Protein AF-A0A218WDK8-F1 (afdb_monomer_lite)

Organism: Punica granatum (NCBI:txid22663)

InterPro domains:
  IPR000504 RNA recognition motif domain [PF00076] (549-616)
  IPR000504 RNA recognition motif domain [PS50102] (547-625)
  IPR000504 RNA recognition motif domain [SM00360] (548-621)
  IPR012677 Nucleotide-binding alpha-beta plait domain superfamily [G3DSA:3.30.70.330] (487-631)
  IPR029063 S-adenosyl-L-methionine-dependent methyltransferase superfamily [G3DSA:3.40.50.150] (208-440)
  IPR029063 S-adenosyl-L-methionine-dependent methyltransferase superfamily [SSF53335] (254-430)
  IPR035979 RNA-binding domain superfamily [SSF54928] (531-634)

Secondary structure (DSSP, 8-state):
----GGGGGS--TT-EEEEEEE-TT-TTSS--EEEEEEEE-SS--SSSPPEEEEEPPTT-TTSHHHHSHHHHHHHHHHSSS--SEEEEEEEEP--TT--S--------HHHHHHHHHHHHHHHHHTS-GGGGTTSS----EE----SEEEEEEEEEEEETTTEEEEEEEEEEE--SSSTTPEEEEEEEEETTSTT-EEEEEEEEESS---S-GGG--EEEEEEEE-STTHHHHHHGGGGGHHHHHHHHHTTPPPEEEEE--TTSHHHHHIIIII--EEEEEES-HHHHHHHHHHS-----SSSEEEEES-HHHHHHHHHHHHHH-S----S-TT-TTSTT--S-EEEEEE------TTS-S-BS-GGGGSHHHHHHHHHHEEEEEEEEEEEB-SSHHHHHHHHHHHHTT-SEEEEEE-SSSS-EEEEEESS-----------HHHHHHHHHS-HHHHHT-EE----SS-S------------------------THHHHHHHHHHTSSSS--------------------------------TT---EEEEESPPTT--HHHHHHHHHTTS-EEEEEEEE-TTT--EEEEEEEEES-HHHHHHHHHHSTT-EETTEE-EEEEE-GGGS-TTTTTTTT-PPPPP-HHHHHHHHHHSPPPHHHHHHHHHHHHHHHHHHHHHHHHTT----PPP----SSPPPPS------

Structure (mmCIF, N/CA/C/O backbone):
data_AF-A0A218WDK8-F1
#
_entry.id   AF-A0A218WDK8-F1
#
loop_
_atom_site.group_PDB
_atom_site.id
_atom_site.type_symbol
_atom_site.label_atom_id
_atom_site.label_alt_id
_atom_site.label_comp_id
_atom_site.label_asym_id
_atom_site.label_entity_id
_atom_site.label_seq_id
_atom_site.pdbx_PDB_ins_code
_atom_site.Cartn_x
_atom_site.Cartn_y
_atom_site.Cartn_z
_atom_site.occupancy
_atom_site.B_iso_or_equiv
_atom_site.auth_seq_id
_atom_site.auth_comp_id
_atom_site.auth_asym_id
_atom_site.auth_atom_id
_atom_site.pdbx_PDB_model_num
ATOM 1 N N . MET A 1 1 ? 23.355 -16.752 -30.693 1.00 38.69 1 MET A N 1
ATOM 2 C CA . MET A 1 1 ? 22.755 -16.163 -31.909 1.00 38.69 1 MET A CA 1
ATOM 3 C C . MET A 1 1 ? 23.431 -14.825 -32.146 1.00 38.69 1 MET A C 1
ATOM 5 O O . MET A 1 1 ? 23.608 -14.100 -31.177 1.00 38.69 1 MET A O 1
ATOM 9 N N . ALA A 1 2 ? 23.886 -14.531 -33.364 1.00 55.19 2 ALA A N 1
ATOM 10 C CA . ALA A 1 2 ? 24.411 -13.202 -33.675 1.00 55.19 2 ALA A CA 1
ATOM 11 C C . ALA A 1 2 ? 23.247 -12.200 -33.625 1.00 55.19 2 ALA A C 1
ATOM 13 O O . ALA A 1 2 ? 22.208 -12.466 -34.227 1.00 55.19 2 ALA A O 1
ATOM 14 N N . LEU A 1 3 ? 23.386 -11.103 -32.873 1.00 68.44 3 LEU A N 1
ATOM 15 C CA . LEU A 1 3 ? 22.397 -10.027 -32.908 1.00 68.44 3 LEU A CA 1
ATOM 16 C C . LEU A 1 3 ? 22.421 -9.372 -34.286 1.00 68.44 3 LEU A C 1
ATOM 18 O O . LEU A 1 3 ? 23.479 -8.949 -34.753 1.00 68.44 3 LEU A O 1
ATOM 22 N N . ASP A 1 4 ? 21.253 -9.259 -34.910 1.00 77.75 4 ASP A N 1
ATOM 23 C CA . ASP A 1 4 ? 21.092 -8.429 -36.093 1.00 77.75 4 ASP A CA 1
ATOM 24 C C . ASP A 1 4 ? 21.007 -6.956 -35.671 1.00 77.75 4 ASP A C 1
ATOM 26 O O . ASP A 1 4 ? 20.025 -6.509 -35.075 1.00 77.75 4 ASP A O 1
ATOM 30 N N . ILE A 1 5 ? 22.060 -6.201 -35.985 1.00 72.75 5 ILE A N 1
ATOM 31 C CA . ILE A 1 5 ? 22.188 -4.772 -35.672 1.00 72.75 5 ILE A CA 1
ATOM 32 C C . ILE A 1 5 ? 21.089 -3.955 -36.372 1.00 72.75 5 ILE A C 1
ATOM 34 O O . ILE A 1 5 ? 20.700 -2.896 -35.877 1.00 72.75 5 ILE A O 1
ATOM 38 N N . SER A 1 6 ? 20.529 -4.456 -37.482 1.00 80.00 6 SER A N 1
ATOM 39 C CA . SER A 1 6 ? 19.432 -3.789 -38.192 1.00 80.00 6 SER A CA 1
ATOM 40 C C . SER A 1 6 ? 18.195 -3.578 -37.303 1.00 80.00 6 SER A C 1
ATOM 42 O O . SER A 1 6 ? 17.477 -2.590 -37.469 1.00 80.00 6 SER A O 1
ATOM 44 N N . CYS A 1 7 ? 18.006 -4.431 -36.287 1.00 84.38 7 CYS A N 1
ATOM 45 C CA . CYS A 1 7 ? 16.903 -4.355 -35.329 1.00 84.38 7 CYS A CA 1
ATOM 46 C C . CYS A 1 7 ? 16.850 -3.008 -34.587 1.00 84.38 7 CYS A C 1
ATOM 48 O O . CYS A 1 7 ? 15.765 -2.485 -34.327 1.00 84.38 7 CYS A O 1
ATOM 50 N N . PHE A 1 8 ? 18.004 -2.397 -34.299 1.00 88.69 8 PHE A N 1
ATOM 51 C CA . PHE A 1 8 ? 18.075 -1.138 -33.552 1.00 88.69 8 PHE A CA 1
ATOM 52 C C . PHE A 1 8 ? 17.900 0.107 -34.432 1.00 88.69 8 PHE A C 1
ATOM 54 O O . PHE A 1 8 ? 17.684 1.197 -33.907 1.00 88.69 8 PHE A O 1
ATOM 61 N N . GLN A 1 9 ? 17.924 -0.026 -35.762 1.00 88.44 9 GLN A N 1
ATOM 62 C CA . GLN A 1 9 ? 17.842 1.121 -36.678 1.00 88.44 9 GLN A CA 1
ATOM 63 C C . GLN A 1 9 ? 16.468 1.808 -36.675 1.00 88.44 9 GLN A C 1
ATOM 65 O O . GLN A 1 9 ? 16.358 2.963 -37.085 1.00 88.44 9 GLN A O 1
ATOM 70 N N . THR A 1 10 ? 15.429 1.117 -36.207 1.00 89.06 10 THR A N 1
ATOM 71 C CA . THR A 1 10 ? 14.058 1.630 -36.073 1.00 89.06 10 THR A CA 1
ATOM 72 C C . THR A 1 10 ? 13.618 1.590 -34.614 1.00 89.06 10 THR A C 1
ATOM 74 O O . THR A 1 10 ? 14.203 0.859 -33.814 1.00 89.06 10 THR A O 1
ATOM 77 N N . LEU A 1 11 ? 12.588 2.355 -34.257 1.00 87.31 11 LEU A N 1
ATOM 78 C CA . LEU A 1 11 ? 11.874 2.197 -32.988 1.00 87.31 11 LEU A CA 1
ATOM 79 C C . LEU A 1 11 ? 10.686 1.260 -33.196 1.00 87.31 11 LEU A C 1
ATOM 81 O O . LEU A 1 11 ? 9.981 1.387 -34.197 1.00 87.31 11 LEU A O 1
ATOM 85 N N . ALA A 1 12 ? 10.455 0.347 -32.257 1.00 87.56 12 ALA A N 1
ATOM 86 C CA . ALA A 1 12 ? 9.240 -0.460 -32.221 1.00 87.56 12 ALA A CA 1
ATOM 87 C C . ALA A 1 12 ? 8.604 -0.364 -30.827 1.00 87.56 12 ALA A C 1
ATOM 89 O O . ALA A 1 12 ? 9.328 -0.523 -29.846 1.00 87.56 12 ALA A O 1
ATOM 90 N N . PRO A 1 13 ? 7.285 -0.116 -30.712 1.00 85.62 13 PRO A N 1
ATOM 91 C CA . PRO A 1 13 ? 6.630 0.021 -29.414 1.00 85.62 13 PRO A CA 1
ATOM 92 C C . PRO A 1 13 ? 6.903 -1.178 -28.504 1.00 85.62 13 PRO A C 1
ATOM 94 O O . PRO A 1 13 ? 6.741 -2.324 -28.927 1.00 85.62 13 P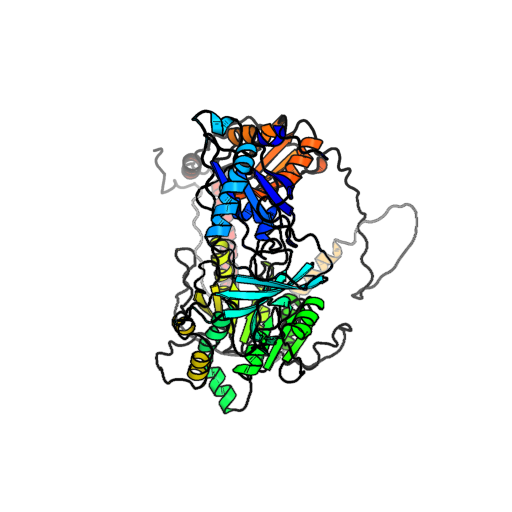RO A O 1
ATOM 97 N N . SER A 1 14 ? 7.323 -0.904 -27.267 1.00 83.00 14 SER A N 1
ATOM 98 C CA . SER A 1 14 ? 7.609 -1.919 -26.242 1.00 83.00 14 SER A CA 1
ATOM 99 C C . SER A 1 14 ? 8.680 -2.946 -26.629 1.00 83.00 14 SER A C 1
ATOM 101 O O . SER A 1 14 ? 8.708 -4.047 -26.082 1.00 83.00 14 SER A O 1
ATOM 103 N N . ARG A 1 15 ? 9.571 -2.642 -27.583 1.00 91.00 15 ARG A N 1
ATOM 104 C CA . ARG A 1 15 ? 10.676 -3.554 -27.898 1.00 91.00 15 ARG A CA 1
ATOM 105 C C . ARG A 1 15 ? 11.603 -3.663 -26.695 1.00 91.00 15 ARG A C 1
ATOM 107 O O . ARG A 1 15 ? 12.186 -2.663 -26.288 1.00 91.00 15 ARG A O 1
ATOM 114 N N . TYR A 1 16 ? 11.828 -4.892 -26.242 1.00 90.94 16 TYR A N 1
ATOM 115 C CA . TYR A 1 16 ? 12.812 -5.222 -25.223 1.00 90.94 16 TYR A CA 1
ATOM 116 C C . TYR A 1 16 ? 13.856 -6.203 -25.762 1.00 90.94 16 TYR A C 1
ATOM 118 O O . TYR A 1 16 ? 13.524 -7.312 -26.181 1.00 90.94 16 TYR A O 1
ATOM 126 N N . VAL A 1 17 ? 15.129 -5.799 -25.778 1.00 91.38 17 VAL A N 1
ATOM 127 C CA . VAL A 1 17 ? 16.242 -6.649 -26.229 1.00 91.38 17 VAL A CA 1
ATOM 128 C C . VAL A 1 17 ? 17.364 -6.607 -25.206 1.00 91.38 17 VAL A C 1
ATOM 130 O O . VAL A 1 17 ? 17.858 -5.536 -24.867 1.00 91.38 17 VAL A O 1
ATOM 133 N N . THR A 1 18 ? 17.815 -7.776 -24.757 1.00 89.88 18 THR A N 1
ATOM 134 C CA . THR A 1 18 ? 18.945 -7.901 -23.829 1.00 89.88 18 THR A CA 1
ATOM 135 C C . THR A 1 18 ? 20.036 -8.776 -24.414 1.00 89.88 18 THR A C 1
ATOM 137 O O . THR A 1 18 ? 19.748 -9.844 -24.953 1.00 89.88 18 THR A O 1
ATOM 140 N N . PHE A 1 19 ? 21.287 -8.362 -24.268 1.00 89.25 19 PHE A N 1
ATOM 141 C CA . PHE A 1 19 ? 22.444 -9.132 -24.710 1.00 89.25 19 PHE A CA 1
ATOM 142 C C . PHE A 1 19 ? 23.675 -8.800 -23.878 1.00 89.25 19 PHE A C 1
ATOM 144 O O . PHE A 1 19 ? 23.672 -7.851 -23.098 1.00 89.25 19 PHE A O 1
ATOM 151 N N . THR A 1 20 ? 24.730 -9.595 -24.030 1.00 87.81 20 THR A N 1
ATOM 152 C CA . THR A 1 20 ? 25.956 -9.445 -23.248 1.00 87.81 20 THR A CA 1
ATOM 153 C C . THR A 1 20 ? 27.161 -9.291 -24.163 1.00 87.81 20 THR A C 1
ATOM 155 O O . THR A 1 20 ? 27.235 -9.899 -25.233 1.00 87.81 20 THR A O 1
ATOM 158 N N . ILE A 1 21 ? 28.099 -8.435 -23.766 1.00 85.56 21 ILE A N 1
ATOM 159 C CA . ILE A 1 21 ? 29.342 -8.167 -24.498 1.00 85.56 21 ILE A CA 1
ATOM 160 C C . ILE A 1 21 ? 30.543 -8.263 -23.555 1.00 85.56 21 ILE A C 1
ATOM 162 O O . ILE A 1 21 ? 30.384 -8.046 -22.357 1.00 85.56 21 ILE A O 1
ATOM 166 N N . PRO A 1 22 ? 31.761 -8.545 -24.045 1.00 83.12 22 PRO A N 1
ATOM 167 C CA . PRO A 1 22 ? 32.965 -8.443 -23.226 1.00 83.12 22 PRO A CA 1
ATOM 168 C C . PRO A 1 22 ? 33.139 -7.034 -22.649 1.00 83.12 22 PRO A C 1
ATOM 170 O O . PRO A 1 22 ? 32.993 -6.048 -23.369 1.00 83.12 22 PRO A O 1
ATOM 173 N N . ASN A 1 23 ? 33.488 -6.935 -21.366 1.00 79.69 23 ASN A N 1
ATOM 174 C CA . ASN A 1 23 ? 33.757 -5.654 -20.721 1.00 79.69 23 ASN A CA 1
ATOM 175 C C . ASN A 1 23 ? 35.062 -5.044 -21.282 1.00 79.69 23 ASN A C 1
ATOM 177 O O . ASN A 1 23 ? 36.137 -5.621 -21.068 1.00 79.69 23 ASN A O 1
ATOM 181 N N . PRO A 1 24 ? 35.010 -3.890 -21.978 1.00 74.50 24 PRO A N 1
ATOM 182 C CA . PRO A 1 24 ? 36.177 -3.303 -22.632 1.00 74.50 24 PRO A CA 1
ATOM 183 C C . PRO A 1 24 ? 37.234 -2.816 -21.629 1.00 74.50 24 PRO A C 1
ATOM 185 O O . PRO A 1 24 ? 38.419 -2.791 -21.961 1.00 74.50 24 PRO A O 1
ATOM 188 N N . CYS A 1 25 ? 36.832 -2.502 -20.394 1.00 70.50 25 CYS A N 1
ATOM 189 C CA . CYS A 1 25 ? 37.696 -1.915 -19.369 1.00 70.50 25 CYS A CA 1
ATOM 190 C C . CYS A 1 25 ? 38.283 -2.944 -18.387 1.00 70.50 25 CYS A C 1
ATOM 192 O O . CYS A 1 25 ? 39.237 -2.631 -17.678 1.00 70.50 25 CYS A O 1
ATOM 194 N N . ARG A 1 26 ? 37.743 -4.172 -18.304 1.00 64.88 26 ARG A N 1
ATOM 195 C CA . ARG A 1 26 ? 38.153 -5.164 -17.289 1.00 64.88 26 ARG A CA 1
ATOM 196 C C . ARG A 1 26 ? 38.374 -6.561 -17.874 1.00 64.88 26 ARG A C 1
ATOM 198 O O . ARG A 1 26 ? 37.524 -7.440 -17.779 1.00 64.88 26 ARG A O 1
ATOM 205 N N . ARG A 1 27 ? 39.574 -6.800 -18.415 1.00 54.03 27 ARG A N 1
ATOM 206 C CA . ARG A 1 27 ? 39.959 -8.101 -19.007 1.00 54.03 27 ARG A CA 1
ATOM 207 C C . ARG A 1 27 ? 40.270 -9.212 -17.984 1.00 54.03 27 ARG A C 1
ATOM 209 O O . ARG A 1 27 ? 40.139 -10.381 -18.333 1.00 54.03 27 ARG A O 1
ATOM 216 N N . ASN A 1 28 ? 40.614 -8.859 -16.736 1.00 50.47 28 ASN A N 1
ATOM 217 C CA . ASN A 1 28 ? 41.131 -9.788 -15.709 1.00 50.47 28 ASN A CA 1
ATOM 218 C C . ASN A 1 28 ? 40.273 -9.901 -14.420 1.00 50.47 28 ASN A C 1
ATOM 220 O O . ASN A 1 28 ? 40.764 -10.414 -13.420 1.00 50.47 28 ASN A O 1
ATOM 224 N N . SER A 1 29 ? 39.019 -9.426 -14.400 1.00 55.44 29 SER A N 1
ATOM 225 C CA . SER A 1 29 ? 38.156 -9.446 -13.193 1.00 55.44 29 SER A CA 1
ATOM 226 C C . SER A 1 29 ? 36.939 -10.371 -13.335 1.00 55.44 29 SER A C 1
ATOM 228 O O . SER A 1 29 ? 36.592 -10.735 -14.455 1.00 55.44 29 SER A O 1
ATOM 230 N N . ALA A 1 30 ? 36.258 -10.701 -12.228 1.00 52.47 30 ALA A N 1
ATOM 231 C CA . ALA A 1 30 ? 35.024 -11.507 -12.205 1.00 52.47 30 ALA A CA 1
ATOM 232 C C . ALA A 1 30 ? 33.852 -10.908 -13.024 1.00 52.47 30 ALA A C 1
ATOM 234 O O . ALA A 1 30 ? 32.919 -11.620 -13.388 1.00 52.47 30 ALA A O 1
ATOM 235 N N . HIS A 1 31 ? 33.927 -9.620 -13.378 1.00 59.97 31 HIS A N 1
ATOM 236 C CA . HIS A 1 31 ? 32.955 -8.894 -14.204 1.00 59.97 31 HIS A CA 1
ATOM 237 C C . HIS A 1 31 ? 33.404 -8.843 -15.675 1.00 59.97 31 HIS A C 1
ATOM 239 O O . HIS A 1 31 ? 33.710 -7.777 -16.218 1.00 59.97 31 HIS A O 1
ATOM 245 N N . ARG A 1 32 ? 33.523 -10.016 -16.314 1.00 67.06 32 ARG A N 1
ATOM 246 C CA . ARG A 1 32 ? 34.055 -10.144 -17.690 1.00 67.06 32 ARG A CA 1
ATOM 247 C C . ARG A 1 32 ? 33.077 -9.671 -18.764 1.00 67.06 32 ARG A C 1
ATOM 249 O O . ARG A 1 32 ? 33.511 -9.414 -19.887 1.00 67.06 32 ARG A O 1
ATOM 256 N N . LEU A 1 33 ? 31.790 -9.584 -18.439 1.00 80.25 33 LEU A N 1
ATOM 257 C CA . LEU A 1 33 ? 30.717 -9.269 -19.374 1.00 80.25 33 LEU A CA 1
ATOM 258 C C . LEU A 1 33 ? 29.952 -8.023 -18.918 1.00 80.25 33 LEU A C 1
ATOM 260 O O . LEU A 1 33 ? 29.785 -7.779 -17.725 1.00 80.25 33 LEU A O 1
ATOM 264 N N . LEU A 1 34 ? 29.491 -7.233 -19.879 1.00 85.44 34 LEU A N 1
ATOM 265 C CA . LEU A 1 34 ? 28.502 -6.183 -19.692 1.00 85.44 34 LEU A CA 1
ATOM 266 C C . LEU A 1 34 ? 27.176 -6.679 -20.246 1.00 85.44 34 LEU A C 1
ATOM 268 O O . LEU A 1 34 ? 27.111 -7.088 -21.406 1.00 85.44 34 LEU A O 1
ATOM 272 N N . ARG A 1 35 ? 26.126 -6.601 -19.437 1.00 88.94 35 ARG A N 1
ATOM 273 C CA . ARG A 1 35 ? 24.747 -6.745 -19.881 1.00 88.94 35 ARG A CA 1
ATOM 274 C C . ARG A 1 35 ? 24.270 -5.412 -20.440 1.00 88.94 35 ARG A C 1
ATOM 276 O O . ARG A 1 35 ? 24.340 -4.387 -19.766 1.00 88.94 35 ARG A O 1
ATOM 283 N N . ILE A 1 36 ? 23.743 -5.466 -21.653 1.00 91.62 36 ILE A N 1
ATOM 284 C CA . ILE A 1 36 ? 23.099 -4.362 -22.348 1.00 91.62 36 ILE A CA 1
ATOM 285 C C . ILE A 1 36 ? 21.619 -4.693 -22.470 1.00 91.62 36 ILE A C 1
ATOM 287 O O . ILE A 1 36 ? 21.264 -5.765 -22.963 1.00 91.62 36 ILE A O 1
ATOM 291 N N . ALA A 1 37 ? 20.758 -3.785 -22.027 1.00 93.06 37 ALA A N 1
ATOM 292 C CA . ALA A 1 37 ? 19.319 -3.876 -22.228 1.00 93.06 37 ALA A CA 1
ATOM 293 C C . ALA A 1 37 ? 18.832 -2.641 -22.980 1.00 93.06 37 ALA A C 1
ATOM 295 O O . ALA A 1 37 ? 19.135 -1.521 -22.583 1.00 93.06 37 ALA A O 1
ATOM 296 N N . VAL A 1 38 ? 18.095 -2.848 -24.065 1.00 94.12 38 VAL A N 1
ATOM 297 C CA . VAL A 1 38 ? 17.515 -1.788 -24.890 1.00 94.12 38 VAL A CA 1
ATOM 298 C C . VAL A 1 38 ? 16.003 -1.897 -24.800 1.00 94.12 38 VAL A C 1
ATOM 300 O O . VAL A 1 38 ? 15.446 -2.944 -25.139 1.00 94.12 38 VAL A O 1
ATOM 303 N N . LEU A 1 39 ? 15.361 -0.821 -24.350 1.00 93.12 39 LEU A N 1
ATOM 304 C CA . LEU A 1 39 ? 13.913 -0.705 -24.244 1.00 93.12 39 LEU A CA 1
ATOM 305 C C . LEU A 1 39 ? 13.410 0.477 -25.076 1.00 93.12 39 LEU A C 1
ATOM 307 O O . LEU A 1 39 ? 13.831 1.611 -24.854 1.00 93.12 39 LEU A O 1
ATOM 311 N N . ASP A 1 40 ? 12.481 0.218 -25.991 1.00 92.88 40 ASP A N 1
ATOM 312 C CA . ASP A 1 40 ? 11.753 1.249 -26.735 1.00 92.88 40 ASP A CA 1
ATOM 313 C C . ASP A 1 40 ? 10.456 1.625 -26.005 1.00 92.88 40 ASP A C 1
ATOM 315 O O . ASP A 1 40 ? 9.739 0.765 -25.488 1.00 92.88 40 ASP A O 1
ATOM 319 N N . SER A 1 41 ? 10.130 2.919 -25.988 1.00 86.69 41 SER A N 1
ATOM 320 C CA . SER A 1 41 ? 8.918 3.428 -25.341 1.00 86.69 41 SER A CA 1
ATOM 321 C C . SER A 1 41 ? 7.648 2.835 -25.975 1.00 86.69 41 SER A C 1
ATOM 323 O O . SER A 1 41 ? 7.559 2.759 -27.204 1.00 86.69 41 SER A O 1
ATOM 325 N N . PRO A 1 42 ? 6.626 2.464 -25.179 1.00 81.31 42 PRO A N 1
ATOM 326 C CA . PRO A 1 42 ? 5.313 2.089 -25.709 1.00 81.31 42 PRO A CA 1
ATOM 327 C C . PRO A 1 42 ? 4.552 3.288 -26.298 1.00 81.31 42 PRO A C 1
ATOM 329 O O . PRO A 1 42 ? 3.589 3.109 -27.041 1.00 81.31 42 PRO A O 1
ATOM 332 N N . LEU A 1 43 ? 4.955 4.517 -25.959 1.00 79.81 43 LEU A N 1
ATOM 333 C CA . LEU A 1 43 ? 4.285 5.740 -26.385 1.00 79.81 43 LEU A CA 1
ATOM 334 C C . LEU A 1 43 ? 4.839 6.193 -27.742 1.00 79.81 43 LEU A C 1
ATOM 336 O O . LEU A 1 43 ? 6.013 6.548 -27.855 1.00 79.81 43 LEU A O 1
ATOM 340 N N . HIS A 1 44 ? 3.986 6.216 -28.769 1.00 65.31 44 HIS A N 1
ATOM 341 C CA . HIS A 1 44 ? 4.348 6.760 -30.079 1.00 65.31 44 HIS A CA 1
ATOM 342 C C . HIS A 1 44 ? 4.435 8.288 -30.006 1.00 65.31 44 HIS A C 1
ATOM 344 O O . HIS A 1 44 ? 3.557 8.930 -29.427 1.00 65.31 44 HIS A O 1
ATOM 350 N N . ARG A 1 45 ? 5.496 8.878 -30.566 1.00 66.88 45 ARG A N 1
ATOM 351 C CA . ARG A 1 45 ? 5.721 10.328 -30.516 1.00 66.88 45 ARG A CA 1
ATOM 352 C C . ARG A 1 45 ? 6.094 10.880 -31.879 1.00 66.88 45 ARG A C 1
ATOM 354 O O . ARG A 1 45 ? 6.978 10.339 -32.539 1.00 66.88 45 ARG A O 1
ATOM 361 N N . ASP A 1 46 ? 5.470 12.001 -32.222 1.00 59.88 46 ASP A N 1
ATOM 362 C CA . ASP A 1 46 ? 5.820 12.801 -33.389 1.00 59.88 46 ASP A CA 1
ATOM 363 C C . ASP A 1 46 ? 7.039 13.678 -33.058 1.00 59.88 46 ASP A C 1
ATOM 365 O O . ASP A 1 46 ? 6.984 14.528 -32.168 1.00 59.88 46 ASP A O 1
ATOM 369 N N . GLY A 1 47 ? 8.162 13.457 -33.747 1.00 71.88 47 GLY A N 1
ATOM 370 C CA . GLY A 1 47 ? 9.393 14.240 -33.582 1.00 71.88 47 GLY A CA 1
ATOM 371 C C . GLY A 1 47 ? 10.678 13.409 -33.645 1.00 71.88 47 GLY A C 1
ATOM 372 O O . GLY A 1 47 ? 10.648 12.202 -33.876 1.00 71.88 47 GLY A O 1
ATOM 373 N N . GLN A 1 48 ? 11.828 14.064 -33.444 1.00 79.25 48 GLN A N 1
ATOM 374 C CA . GLN A 1 48 ? 13.124 13.378 -33.396 1.00 79.25 48 GLN A CA 1
ATOM 375 C C . GLN A 1 48 ? 13.219 12.546 -32.102 1.00 79.25 48 GLN A C 1
ATOM 377 O O . GLN A 1 48 ? 13.000 13.089 -31.013 1.00 79.25 48 GLN A O 1
ATOM 382 N N . PRO A 1 49 ? 13.530 11.241 -32.183 1.00 86.25 49 PRO A N 1
ATOM 383 C CA . PRO A 1 49 ? 13.526 10.381 -31.013 1.00 86.25 49 PRO A CA 1
ATOM 384 C C . PRO A 1 49 ? 14.667 10.709 -30.060 1.00 86.25 49 PRO A C 1
ATOM 386 O O . PRO A 1 49 ? 15.803 10.956 -30.469 1.00 86.25 49 PRO A O 1
ATOM 389 N N . ARG A 1 50 ? 14.348 10.674 -28.766 1.00 88.56 50 ARG A N 1
ATOM 390 C CA . ARG A 1 50 ? 15.295 10.941 -27.682 1.00 88.56 50 ARG A CA 1
ATOM 391 C C . ARG A 1 50 ? 15.763 9.625 -27.095 1.00 88.56 50 ARG A C 1
ATOM 393 O O . ARG A 1 50 ? 14.937 8.798 -26.720 1.00 88.56 50 ARG A O 1
ATOM 400 N N . VAL A 1 51 ? 17.069 9.437 -26.990 1.00 91.19 51 VAL A N 1
ATOM 401 C CA . VAL A 1 51 ? 17.652 8.217 -26.426 1.00 91.19 51 VAL A CA 1
ATOM 402 C C . VAL A 1 51 ? 18.517 8.589 -25.236 1.00 91.19 51 VAL A C 1
ATOM 404 O O . VAL A 1 51 ? 19.204 9.603 -25.291 1.00 91.19 51 VAL A O 1
ATOM 407 N N . ALA A 1 52 ? 18.475 7.788 -24.177 1.00 91.62 52 ALA A N 1
ATOM 408 C CA . ALA A 1 52 ? 19.370 7.916 -23.033 1.00 91.62 52 ALA A CA 1
ATOM 409 C C . ALA A 1 52 ? 19.968 6.568 -22.653 1.00 91.62 52 ALA A C 1
ATOM 411 O O . ALA A 1 52 ? 19.373 5.515 -22.905 1.00 91.62 52 ALA A O 1
ATOM 412 N N . ALA A 1 53 ? 21.130 6.621 -22.010 1.00 92.44 53 ALA A N 1
ATOM 413 C CA . ALA A 1 53 ? 21.752 5.471 -21.384 1.00 92.44 53 ALA A CA 1
ATOM 414 C C . ALA A 1 53 ? 21.773 5.637 -19.859 1.00 92.44 53 ALA A C 1
ATOM 416 O O . ALA A 1 53 ? 21.993 6.736 -19.368 1.00 92.44 53 ALA A O 1
ATOM 417 N N . ILE A 1 54 ? 21.573 4.558 -19.107 1.00 90.44 54 ILE A N 1
ATOM 418 C CA . ILE A 1 54 ? 21.823 4.497 -17.663 1.00 90.44 54 ILE A CA 1
ATOM 419 C C . ILE A 1 54 ? 22.967 3.517 -17.437 1.00 90.44 54 ILE A C 1
ATOM 421 O O . ILE A 1 54 ? 22.899 2.353 -17.850 1.00 90.44 54 ILE A O 1
ATOM 425 N N . LEU A 1 55 ? 24.006 3.987 -16.751 1.00 87.81 55 LEU A N 1
ATOM 426 C CA . LEU A 1 55 ? 24.991 3.095 -16.157 1.00 87.81 55 LEU A CA 1
ATOM 427 C C . LEU A 1 55 ? 24.413 2.556 -14.858 1.00 87.81 55 LEU A C 1
ATOM 429 O O . LEU A 1 55 ? 24.140 3.320 -13.935 1.00 87.81 55 LEU A O 1
ATOM 433 N N . VAL A 1 56 ? 24.207 1.244 -14.804 1.00 84.00 56 VAL A N 1
ATOM 434 C CA . VAL A 1 56 ? 23.703 0.600 -13.594 1.00 84.00 56 VAL A CA 1
ATOM 435 C C . VAL A 1 56 ? 24.763 0.748 -12.497 1.00 84.00 56 VAL A C 1
ATOM 437 O O . VAL A 1 56 ? 25.930 0.433 -12.764 1.00 84.00 56 VAL A O 1
ATOM 440 N N . PRO A 1 57 ? 24.395 1.230 -11.294 1.00 77.50 57 PRO A N 1
ATOM 441 C CA . PRO A 1 57 ? 25.330 1.305 -10.180 1.00 77.50 57 PRO A CA 1
ATOM 442 C C . PRO A 1 57 ? 25.940 -0.068 -9.874 1.00 77.50 57 PRO A C 1
ATOM 444 O O . PRO A 1 57 ? 25.284 -1.102 -10.028 1.00 77.50 57 PRO A O 1
ATOM 447 N N . GLU A 1 58 ? 27.203 -0.084 -9.450 1.00 70.44 58 GLU A N 1
ATOM 448 C CA . GLU A 1 58 ? 27.902 -1.337 -9.152 1.00 70.44 58 GLU A CA 1
ATOM 449 C C . GLU A 1 58 ? 27.186 -2.105 -8.031 1.00 70.44 58 GLU A C 1
ATOM 451 O O . GLU A 1 58 ? 26.725 -1.516 -7.056 1.00 70.44 58 GLU A O 1
ATOM 456 N N . ASN A 1 59 ? 27.092 -3.428 -8.180 1.00 64.69 59 ASN A N 1
ATOM 457 C CA . ASN A 1 59 ? 26.380 -4.355 -7.289 1.00 64.69 59 ASN A CA 1
ATOM 458 C C . ASN A 1 59 ? 24.848 -4.235 -7.293 1.00 64.69 59 ASN A C 1
ATOM 460 O O . ASN A 1 59 ? 24.183 -5.023 -6.622 1.00 64.69 59 ASN A O 1
ATOM 464 N N . ARG A 1 60 ? 24.271 -3.317 -8.075 1.00 71.12 60 ARG A N 1
ATOM 465 C CA . ARG A 1 60 ? 22.815 -3.166 -8.223 1.00 71.12 60 ARG A CA 1
ATOM 466 C C . ARG A 1 60 ? 22.274 -3.816 -9.490 1.00 71.12 60 ARG A C 1
ATOM 468 O O . ARG A 1 60 ? 21.088 -3.741 -9.781 1.00 71.12 60 ARG A O 1
ATOM 475 N N . GLU A 1 61 ? 23.096 -4.540 -10.245 1.00 76.69 61 GLU A N 1
ATOM 476 C CA . GLU A 1 61 ? 22.700 -5.144 -11.525 1.00 76.69 61 GLU A CA 1
ATOM 477 C C . GLU A 1 61 ? 21.603 -6.207 -11.405 1.00 76.69 61 GLU A C 1
ATOM 479 O O . GLU A 1 61 ? 20.964 -6.554 -12.401 1.00 76.69 61 GLU A O 1
ATOM 484 N N . ARG A 1 62 ? 21.374 -6.715 -10.190 1.00 72.19 62 ARG A N 1
ATOM 485 C CA . ARG A 1 62 ? 20.311 -7.674 -9.870 1.00 72.19 62 ARG A CA 1
ATOM 486 C C . ARG A 1 62 ? 19.052 -7.022 -9.308 1.00 72.19 62 ARG A C 1
ATOM 488 O O . ARG A 1 62 ? 18.036 -7.714 -9.221 1.00 72.19 62 ARG A O 1
ATOM 495 N N . ASP A 1 63 ? 19.078 -5.731 -8.983 1.00 71.00 63 ASP A N 1
ATOM 496 C CA . ASP A 1 63 ? 17.888 -5.029 -8.510 1.00 71.00 63 ASP A CA 1
ATOM 497 C C . ASP A 1 63 ? 16.800 -5.092 -9.583 1.00 71.00 63 ASP A C 1
ATOM 499 O O . ASP A 1 63 ? 17.067 -4.952 -10.782 1.00 71.00 63 ASP A O 1
ATOM 503 N N . TRP A 1 64 ? 15.549 -5.275 -9.157 1.00 70.88 64 TRP A N 1
ATOM 504 C CA . TRP A 1 64 ? 14.410 -5.423 -10.066 1.00 70.88 64 TRP A CA 1
ATOM 505 C C . TRP A 1 64 ? 14.325 -4.291 -11.103 1.00 70.88 64 TRP A C 1
ATOM 507 O O . TRP A 1 64 ? 14.071 -4.557 -12.283 1.00 70.88 64 TRP A O 1
ATOM 517 N N . ILE A 1 65 ? 14.602 -3.055 -10.668 1.00 72.12 65 ILE A N 1
ATOM 518 C CA . ILE A 1 65 ? 14.560 -1.845 -11.496 1.00 72.12 65 ILE A CA 1
ATOM 519 C C . ILE A 1 65 ? 15.593 -1.878 -12.638 1.00 72.12 65 ILE A C 1
ATOM 521 O O . ILE A 1 65 ? 15.353 -1.286 -13.684 1.00 72.12 65 ILE A O 1
ATOM 525 N N . PHE A 1 66 ? 16.699 -2.623 -12.487 1.00 83.06 66 PHE A N 1
ATOM 526 C CA . PHE A 1 66 ? 17.793 -2.719 -13.464 1.00 83.06 66 PHE A CA 1
ATOM 527 C C . PHE A 1 66 ? 17.895 -4.080 -14.170 1.00 83.06 66 PHE A C 1
ATOM 529 O O . PHE A 1 66 ? 18.532 -4.179 -15.227 1.00 83.06 66 PHE A O 1
ATOM 536 N N . CYS A 1 67 ? 17.258 -5.134 -13.658 1.00 75.94 67 CYS A N 1
ATOM 537 C CA . CYS A 1 67 ? 17.340 -6.472 -14.247 1.00 75.94 67 CYS A CA 1
ATOM 538 C C . CYS A 1 67 ? 16.081 -6.899 -15.022 1.00 75.94 67 CYS A C 1
ATOM 540 O O . CYS A 1 67 ? 16.190 -7.760 -15.896 1.00 75.94 67 CYS A O 1
ATOM 542 N N . THR A 1 68 ? 14.918 -6.283 -14.777 1.00 70.31 68 THR A N 1
ATOM 543 C CA . THR A 1 68 ? 13.641 -6.672 -15.405 1.00 70.31 68 THR A CA 1
ATOM 544 C C . THR A 1 68 ? 13.145 -5.675 -16.451 1.00 70.31 68 THR A C 1
ATOM 546 O O . THR A 1 68 ? 13.384 -4.476 -16.340 1.00 70.31 68 THR A O 1
ATOM 549 N N . GLU A 1 69 ? 12.398 -6.165 -17.445 1.00 77.44 69 GLU A N 1
ATOM 550 C CA . GLU A 1 69 ? 11.722 -5.330 -18.451 1.00 77.44 69 GLU A CA 1
ATOM 551 C C . GLU A 1 69 ? 10.776 -4.306 -17.808 1.00 77.44 69 GLU A C 1
ATOM 553 O O . GLU A 1 69 ? 10.817 -3.123 -18.135 1.00 77.44 69 GLU A O 1
ATOM 558 N N . SER A 1 70 ? 9.960 -4.741 -16.843 1.00 67.25 70 SER A N 1
ATOM 559 C CA . SER A 1 70 ? 9.023 -3.868 -16.130 1.00 67.25 70 SER A CA 1
ATOM 560 C C . SER A 1 70 ? 9.734 -2.771 -15.331 1.00 67.25 70 SER A C 1
ATOM 562 O O . SER A 1 70 ? 9.265 -1.635 -15.308 1.00 67.25 70 SER A O 1
ATOM 564 N N . GLY A 1 71 ? 10.881 -3.085 -14.722 1.00 70.81 71 GLY A N 1
ATOM 565 C CA . GLY A 1 71 ? 11.719 -2.097 -14.045 1.00 70.81 71 GLY A CA 1
ATOM 566 C C . GLY A 1 71 ? 12.301 -1.062 -15.003 1.00 70.81 71 GLY A C 1
ATOM 567 O O . GLY A 1 71 ? 12.255 0.138 -14.738 1.00 70.81 71 GLY A O 1
ATOM 568 N N . HIS A 1 72 ? 12.755 -1.504 -16.177 1.00 84.25 72 HIS A N 1
ATOM 569 C CA . HIS A 1 72 ? 13.244 -0.602 -17.225 1.00 84.25 72 HIS A CA 1
ATOM 570 C C . HIS A 1 72 ? 12.139 0.312 -17.747 1.00 84.25 72 HIS A C 1
ATOM 572 O O . HIS A 1 72 ? 12.380 1.498 -17.967 1.00 84.25 72 HIS A O 1
ATOM 578 N N . LEU A 1 73 ? 10.924 -0.218 -17.905 1.00 80.50 73 LEU A N 1
ATOM 579 C CA . LEU A 1 73 ? 9.764 0.567 -18.310 1.00 80.50 73 LEU A CA 1
ATOM 580 C C . LEU A 1 73 ? 9.436 1.644 -17.278 1.00 80.50 73 LEU A C 1
ATOM 582 O O . LEU A 1 73 ? 9.151 2.778 -17.654 1.00 80.50 73 LEU A O 1
ATOM 586 N N . GLN A 1 74 ? 9.533 1.324 -15.990 1.00 75.44 74 GLN A N 1
ATOM 587 C CA . GLN A 1 74 ? 9.354 2.316 -14.939 1.00 75.44 74 GLN A CA 1
ATOM 588 C C . GLN A 1 74 ? 10.406 3.419 -15.005 1.00 75.44 74 GLN A C 1
ATOM 590 O O . GLN A 1 74 ? 10.013 4.577 -14.989 1.00 75.44 74 GLN A O 1
ATOM 595 N N . LEU A 1 75 ? 11.695 3.093 -15.158 1.00 80.88 75 LEU A N 1
ATOM 596 C CA . LEU A 1 75 ? 12.751 4.104 -15.338 1.00 80.88 75 LEU A CA 1
ATOM 597 C C . LEU A 1 75 ? 12.501 4.996 -16.562 1.00 80.88 75 LEU A C 1
ATOM 599 O O . LEU A 1 75 ? 12.753 6.199 -16.524 1.00 80.88 75 LEU A O 1
ATOM 603 N N . LEU A 1 76 ? 12.007 4.410 -17.657 1.00 82.69 76 LEU A N 1
ATOM 604 C CA . LEU A 1 76 ? 11.687 5.138 -18.884 1.00 82.69 76 LEU A CA 1
ATOM 605 C C . LEU A 1 76 ? 10.485 6.083 -18.703 1.00 82.69 76 LEU A C 1
ATOM 607 O O . LEU A 1 76 ? 10.462 7.142 -19.324 1.00 82.69 76 LEU A O 1
ATOM 611 N N . LEU A 1 77 ? 9.507 5.719 -17.868 1.00 76.50 77 LEU A N 1
ATOM 612 C CA . LEU A 1 77 ? 8.293 6.508 -17.620 1.00 76.50 77 LEU A CA 1
ATOM 613 C C . LEU A 1 77 ? 8.408 7.476 -16.429 1.00 76.50 77 LEU A C 1
ATOM 615 O O . LEU A 1 77 ? 7.653 8.443 -16.371 1.00 76.50 77 LEU A O 1
ATOM 619 N N . SER A 1 78 ? 9.314 7.231 -15.478 1.00 66.44 78 SER A N 1
ATOM 620 C CA . SER A 1 78 ? 9.507 8.067 -14.285 1.00 66.44 78 SER A CA 1
ATOM 621 C C . SER A 1 78 ? 10.429 9.261 -14.526 1.00 66.44 78 SER A C 1
ATOM 623 O O . SER A 1 78 ? 10.366 10.244 -13.791 1.00 66.44 78 SER A O 1
ATOM 625 N N . ASN A 1 79 ? 11.304 9.184 -15.531 1.00 59.00 79 ASN A N 1
ATOM 626 C CA . ASN A 1 79 ? 12.300 10.213 -15.802 1.00 59.00 79 ASN A CA 1
ATOM 627 C C . ASN A 1 79 ? 11.737 11.315 -16.708 1.00 59.00 79 ASN A C 1
ATOM 629 O O . ASN A 1 79 ? 11.397 11.077 -17.863 1.00 59.00 79 ASN A O 1
ATOM 633 N N . THR A 1 80 ? 11.719 12.555 -16.214 1.00 50.06 80 THR A N 1
ATOM 634 C CA . THR A 1 80 ? 11.624 13.751 -17.060 1.00 50.06 80 THR A CA 1
ATOM 635 C C . THR A 1 80 ? 13.042 14.156 -17.460 1.00 50.06 80 THR A C 1
ATOM 637 O O . THR A 1 80 ? 13.810 14.557 -16.583 1.00 50.06 80 THR A O 1
ATOM 640 N N . PRO A 1 81 ? 13.430 14.081 -18.742 1.00 59.19 81 PRO A N 1
ATOM 641 C CA . PRO A 1 81 ? 12.577 14.113 -19.929 1.00 59.19 81 PRO A CA 1
ATOM 642 C C . PRO A 1 81 ? 12.164 12.750 -20.509 1.00 59.19 81 PRO A C 1
ATOM 644 O O . PRO A 1 81 ? 12.904 11.784 -20.436 1.00 59.19 81 PRO A O 1
ATOM 647 N N . ASP A 1 82 ? 11.040 12.734 -21.225 1.00 73.44 82 ASP A N 1
ATOM 648 C CA . ASP A 1 82 ? 10.509 11.538 -21.878 1.00 73.44 82 ASP A CA 1
ATOM 649 C C . ASP A 1 82 ? 11.405 10.991 -23.013 1.00 73.44 82 ASP A C 1
ATOM 651 O O . ASP A 1 82 ? 11.512 11.589 -24.095 1.00 73.44 82 ASP A O 1
ATOM 655 N N . PHE A 1 83 ? 12.007 9.823 -22.795 1.00 86.94 83 PHE A N 1
ATOM 656 C CA . PHE A 1 83 ? 12.859 9.145 -23.773 1.00 86.94 83 PHE A CA 1
ATOM 657 C C . PHE A 1 83 ? 12.069 8.166 -24.658 1.00 86.94 83 PHE A C 1
ATOM 659 O O . PHE A 1 83 ? 11.180 7.447 -24.206 1.00 86.94 83 PHE A O 1
ATOM 666 N N . SER A 1 84 ? 12.417 8.117 -25.945 1.00 90.44 84 SER A N 1
ATOM 667 C CA . SER A 1 84 ? 11.900 7.157 -26.930 1.00 90.44 84 SER A CA 1
ATOM 668 C C . SER A 1 84 ? 12.581 5.790 -26.825 1.00 90.44 84 SER A C 1
ATOM 670 O O . SER A 1 84 ? 11.966 4.784 -27.168 1.00 90.44 84 SER A O 1
ATOM 672 N N . ARG A 1 85 ? 13.837 5.754 -26.363 1.00 92.38 85 ARG A N 1
ATOM 673 C CA . ARG A 1 85 ? 14.605 4.533 -26.084 1.00 92.38 85 ARG A CA 1
ATOM 674 C C . ARG A 1 85 ? 15.470 4.730 -24.844 1.00 92.38 85 ARG A C 1
ATOM 676 O O . ARG A 1 85 ? 16.123 5.765 -24.706 1.00 92.38 85 ARG A O 1
ATOM 683 N N . LEU A 1 86 ? 15.508 3.721 -23.985 1.00 93.19 86 LEU A N 1
ATOM 684 C CA . LEU A 1 86 ? 16.384 3.649 -22.823 1.00 93.19 86 LEU A CA 1
ATOM 685 C C . LEU A 1 86 ? 17.351 2.475 -22.985 1.00 93.19 86 LEU A C 1
ATOM 687 O O . LEU A 1 86 ? 16.941 1.363 -23.318 1.00 93.19 86 LEU A O 1
ATOM 691 N N . ILE A 1 87 ? 18.638 2.731 -22.757 1.00 94.06 87 ILE A N 1
ATOM 692 C CA . ILE A 1 87 ? 19.702 1.727 -22.808 1.00 94.06 87 ILE A CA 1
ATOM 693 C C . ILE A 1 87 ? 20.272 1.564 -21.400 1.00 94.06 87 ILE A C 1
ATOM 695 O O . ILE A 1 87 ? 20.785 2.521 -20.835 1.00 94.06 87 ILE A O 1
ATOM 699 N N . LEU A 1 88 ? 20.224 0.370 -20.821 1.00 92.75 88 LEU A N 1
ATOM 700 C CA . LEU A 1 88 ? 20.886 0.084 -19.549 1.00 92.75 88 LEU A CA 1
ATOM 701 C C . LEU A 1 88 ? 22.159 -0.714 -19.786 1.00 92.75 88 LEU A C 1
ATOM 703 O O . LEU A 1 88 ? 22.153 -1.697 -20.529 1.00 92.75 88 LEU A O 1
ATOM 707 N N . VAL A 1 89 ? 23.232 -0.305 -19.113 1.00 90.50 89 VAL A N 1
ATOM 708 C CA . VAL A 1 89 ? 24.544 -0.951 -19.168 1.00 90.50 89 VAL A CA 1
ATOM 709 C C . VAL A 1 89 ? 24.964 -1.322 -17.750 1.00 90.50 89 VAL A C 1
ATOM 711 O O . VAL A 1 89 ? 25.209 -0.442 -16.931 1.00 90.50 89 VAL A O 1
ATOM 714 N N . GLY A 1 90 ? 25.049 -2.620 -17.456 1.00 86.38 90 GLY A N 1
ATOM 715 C CA . GLY A 1 90 ? 25.463 -3.136 -16.145 1.00 86.38 90 GLY A CA 1
ATOM 716 C C . GLY A 1 90 ? 26.507 -4.242 -16.266 1.00 86.38 90 GLY A C 1
ATOM 717 O O . GLY A 1 90 ? 26.585 -4.914 -17.293 1.00 86.38 90 GLY A O 1
ATOM 718 N N . CYS A 1 91 ? 27.326 -4.446 -15.235 1.00 79.44 91 CYS A N 1
ATOM 719 C CA . CYS A 1 91 ? 28.279 -5.553 -15.209 1.00 79.44 91 CYS A CA 1
ATOM 720 C C . CYS A 1 91 ? 27.573 -6.874 -14.879 1.00 79.44 91 CYS A C 1
ATOM 722 O O . CYS A 1 91 ? 26.888 -6.999 -13.870 1.00 79.44 91 CYS A O 1
ATOM 724 N N . GLU A 1 92 ? 27.783 -7.902 -15.694 1.00 67.25 92 GLU A N 1
ATOM 725 C CA . GLU A 1 92 ? 27.288 -9.244 -15.400 1.00 67.25 92 GLU A CA 1
ATOM 726 C C . GLU A 1 92 ? 28.391 -10.048 -14.695 1.00 67.25 92 GLU A C 1
ATOM 728 O O . GLU A 1 92 ? 29.500 -10.212 -15.216 1.00 67.25 92 GLU A O 1
ATOM 733 N N . SER A 1 93 ? 28.106 -10.531 -13.483 1.00 58.03 93 SER A N 1
ATOM 734 C CA . SER A 1 93 ? 28.974 -11.480 -12.785 1.00 58.03 93 SER A CA 1
ATOM 735 C C . SER A 1 93 ? 28.695 -12.888 -13.304 1.00 58.03 93 SER A C 1
ATOM 737 O O . SER A 1 93 ? 27.569 -13.378 -13.255 1.00 58.03 93 SER A O 1
ATOM 739 N N . SER A 1 94 ? 29.728 -13.554 -13.818 1.00 45.78 94 SER A N 1
ATOM 740 C CA . SER A 1 94 ? 29.590 -14.843 -14.506 1.00 45.78 94 SER A CA 1
ATOM 741 C C . SER A 1 94 ? 29.410 -16.046 -13.573 1.00 45.78 94 SER A C 1
ATOM 743 O O . SER A 1 94 ? 29.566 -17.176 -14.029 1.00 45.78 94 SER A O 1
ATOM 745 N N . ASP A 1 95 ? 29.131 -15.846 -12.283 1.00 43.22 95 ASP A N 1
ATOM 746 C CA . ASP A 1 95 ? 29.125 -16.940 -11.314 1.00 43.22 95 ASP A CA 1
ATOM 747 C C . ASP A 1 95 ? 27.844 -16.972 -10.475 1.00 43.22 95 ASP A C 1
ATOM 749 O O . ASP A 1 95 ? 27.636 -16.196 -9.542 1.00 43.22 95 ASP A O 1
ATOM 753 N N . GLY A 1 96 ? 26.971 -17.924 -10.805 1.00 41.62 96 GLY A N 1
ATOM 754 C CA . GLY A 1 96 ? 25.822 -18.295 -9.981 1.00 41.62 96 GLY A CA 1
ATOM 755 C C . GLY A 1 96 ? 26.203 -19.083 -8.722 1.00 41.62 96 GLY A C 1
ATOM 756 O O . GLY A 1 96 ? 25.306 -19.595 -8.059 1.00 41.62 96 GLY A O 1
ATOM 757 N N . ARG A 1 97 ? 27.501 -19.245 -8.402 1.00 35.78 97 ARG A N 1
ATOM 758 C CA . ARG A 1 97 ? 27.970 -20.080 -7.278 1.00 35.78 97 ARG A CA 1
ATOM 759 C C . ARG A 1 97 ? 28.969 -19.435 -6.313 1.00 35.78 97 ARG A C 1
ATOM 761 O O . ARG A 1 97 ? 29.368 -20.095 -5.357 1.00 35.78 97 ARG A O 1
ATOM 768 N N . HIS A 1 98 ? 29.307 -18.157 -6.457 1.00 38.25 98 HIS A N 1
ATOM 769 C CA . HIS A 1 98 ? 30.157 -17.470 -5.482 1.00 38.25 98 HIS A CA 1
ATOM 770 C C . HIS A 1 98 ? 29.547 -16.147 -5.016 1.00 38.25 98 HIS A C 1
ATOM 772 O O . HIS A 1 98 ? 29.843 -15.082 -5.542 1.00 38.25 98 HIS A O 1
ATOM 778 N N . GLY A 1 99 ? 28.770 -16.217 -3.931 1.00 39.19 99 GLY A N 1
ATOM 779 C CA . GLY A 1 99 ? 28.514 -15.086 -3.026 1.00 39.19 99 GLY A CA 1
ATOM 780 C C . GLY A 1 99 ? 29.740 -14.707 -2.181 1.00 39.19 99 GLY A C 1
ATOM 781 O O . GLY A 1 99 ? 29.606 -14.245 -1.058 1.00 39.19 99 GLY A O 1
ATOM 782 N N . LEU A 1 100 ? 30.956 -14.961 -2.668 1.00 38.34 100 LEU A N 1
ATOM 783 C CA . LEU A 1 100 ? 32.190 -14.731 -1.931 1.00 38.34 100 LEU A CA 1
ATOM 784 C C . LEU A 1 100 ? 33.262 -14.242 -2.904 1.00 38.34 100 LEU A C 1
ATOM 786 O O . LEU A 1 100 ? 33.862 -15.054 -3.596 1.00 38.34 100 LEU A O 1
ATOM 790 N N . LEU A 1 101 ? 33.532 -12.929 -2.857 1.00 35.97 101 LEU A N 1
ATOM 791 C CA . LEU A 1 101 ? 34.659 -12.188 -3.469 1.00 35.97 101 LEU A CA 1
ATOM 792 C C . LEU A 1 101 ? 34.288 -11.326 -4.690 1.00 35.97 101 LEU A C 1
ATOM 794 O O . LEU A 1 101 ? 34.835 -11.498 -5.776 1.00 35.97 101 LEU A O 1
ATOM 798 N N . ALA A 1 102 ? 33.459 -10.303 -4.478 1.00 36.78 102 ALA A N 1
ATOM 799 C CA . ALA A 1 102 ? 33.604 -9.058 -5.229 1.00 36.78 102 ALA A CA 1
ATOM 800 C C . ALA A 1 102 ? 34.481 -8.108 -4.396 1.00 36.78 102 ALA A C 1
ATOM 802 O O . ALA A 1 102 ? 34.042 -7.527 -3.403 1.00 36.78 102 ALA A O 1
ATOM 803 N N . LEU A 1 103 ? 35.766 -8.018 -4.752 1.00 33.25 103 LEU A N 1
ATOM 804 C CA . LEU A 1 103 ? 36.646 -6.970 -4.240 1.00 33.25 103 LEU A CA 1
ATOM 805 C C . LEU A 1 103 ? 36.016 -5.621 -4.574 1.00 33.25 103 LEU A C 1
ATOM 807 O O . LEU A 1 103 ? 35.766 -5.321 -5.742 1.00 33.25 103 LEU A O 1
ATOM 811 N N . HIS A 1 104 ? 35.793 -4.819 -3.543 1.00 38.88 104 HIS A N 1
ATOM 812 C CA . HIS A 1 104 ? 35.408 -3.435 -3.708 1.00 38.88 104 HIS A CA 1
ATOM 813 C C . HIS A 1 104 ? 36.508 -2.671 -4.411 1.00 38.88 104 HIS A C 1
ATOM 815 O O . HIS A 1 104 ? 37.582 -2.430 -3.864 1.00 38.88 104 HIS A O 1
ATOM 821 N N . LEU A 1 105 ? 36.192 -2.220 -5.610 1.00 37.78 105 LEU A N 1
ATOM 822 C CA . LEU A 1 105 ? 36.607 -0.895 -5.993 1.00 37.78 105 LEU A CA 1
ATOM 823 C C . LEU A 1 105 ? 35.323 -0.127 -6.182 1.00 37.78 105 LEU A C 1
ATOM 825 O O . LEU A 1 105 ? 34.649 -0.360 -7.174 1.00 37.78 105 LEU A O 1
ATOM 829 N N . HIS A 1 106 ? 35.031 0.789 -5.258 1.00 42.62 106 HIS A N 1
ATOM 830 C CA . HIS A 1 106 ? 34.262 1.970 -5.615 1.00 42.62 106 HIS A CA 1
ATOM 831 C C . HIS A 1 106 ? 34.879 2.465 -6.919 1.00 42.62 106 HIS A C 1
ATOM 833 O O . HIS A 1 106 ? 36.092 2.704 -6.975 1.00 42.62 106 HIS A O 1
ATOM 839 N N . ARG A 1 107 ? 34.105 2.474 -8.000 1.00 50.41 107 ARG A N 1
ATOM 840 C CA . ARG A 1 107 ? 34.599 2.981 -9.267 1.00 50.41 107 ARG A CA 1
ATOM 841 C C . ARG A 1 107 ? 35.126 4.390 -9.028 1.00 50.41 107 ARG A C 1
ATOM 843 O O . ARG A 1 107 ? 34.358 5.294 -8.713 1.00 50.41 107 ARG A O 1
ATOM 850 N N . SER A 1 108 ? 36.442 4.561 -9.120 1.00 54.72 108 SER A N 1
ATOM 851 C CA . SER A 1 108 ? 37.013 5.898 -9.075 1.00 54.72 108 SER A CA 1
ATOM 852 C C . SER A 1 108 ? 36.377 6.701 -10.215 1.00 54.72 108 SER A C 1
ATOM 854 O O . SER A 1 108 ? 35.991 6.116 -11.237 1.00 54.72 108 SER A O 1
ATOM 856 N N . ALA A 1 109 ? 36.227 8.016 -10.059 1.00 59.72 109 ALA A N 1
ATOM 857 C CA . ALA A 1 109 ? 35.648 8.851 -11.114 1.00 59.72 109 ALA A CA 1
ATOM 858 C C . ALA A 1 109 ? 36.349 8.598 -12.466 1.00 59.72 109 ALA A C 1
ATOM 860 O O . ALA A 1 109 ? 35.712 8.546 -13.515 1.00 59.72 109 ALA A O 1
ATOM 861 N N . GLU A 1 110 ? 37.649 8.304 -12.423 1.00 61.59 110 GLU A N 1
ATOM 862 C CA . GLU A 1 110 ? 38.471 7.932 -13.571 1.00 61.59 110 GLU A CA 1
ATOM 863 C C . GLU A 1 110 ? 38.033 6.610 -14.223 1.00 61.59 110 GLU A C 1
ATOM 865 O O . GLU A 1 110 ? 37.959 6.524 -15.447 1.00 61.59 110 GLU A O 1
ATOM 870 N N . ALA A 1 111 ? 37.698 5.579 -13.442 1.00 65.06 111 ALA A N 1
ATOM 871 C CA . ALA A 1 111 ? 37.216 4.301 -13.969 1.00 65.06 111 ALA A CA 1
ATOM 872 C C . ALA A 1 111 ? 35.798 4.397 -14.566 1.00 65.06 111 ALA A C 1
ATOM 874 O O . ALA A 1 111 ? 35.449 3.613 -15.452 1.00 65.06 111 ALA A O 1
ATOM 875 N N . GLN A 1 112 ? 34.984 5.353 -14.107 1.00 68.06 112 GLN A N 1
ATOM 876 C CA . GLN A 1 112 ? 33.664 5.638 -14.675 1.00 68.06 112 GLN A CA 1
ATOM 877 C C . GLN A 1 112 ? 33.763 6.356 -16.002 1.00 68.06 112 GLN A C 1
ATOM 879 O O . GLN A 1 112 ? 33.211 5.863 -16.984 1.00 68.06 112 GLN A O 1
ATOM 884 N N . ASN A 1 113 ? 34.575 7.405 -16.051 1.00 74.56 113 ASN A N 1
ATOM 885 C CA . ASN A 1 113 ? 34.861 8.126 -17.282 1.00 74.56 113 ASN A CA 1
ATOM 886 C C . ASN A 1 113 ? 35.465 7.191 -18.345 1.00 74.56 113 ASN A C 1
ATOM 888 O O . ASN A 1 113 ? 35.059 7.228 -19.503 1.00 74.56 113 ASN A O 1
ATOM 892 N N . ALA A 1 114 ? 36.358 6.276 -17.945 1.00 79.12 114 ALA A N 1
ATOM 893 C CA . ALA A 1 114 ? 36.941 5.291 -18.855 1.00 79.12 114 ALA A CA 1
ATOM 894 C C . ALA A 1 114 ? 35.907 4.307 -19.434 1.00 79.12 114 ALA A C 1
ATOM 896 O O . ALA A 1 114 ? 36.035 3.902 -20.591 1.00 79.12 114 ALA A O 1
ATOM 897 N N . LEU A 1 115 ? 34.888 3.901 -18.659 1.00 80.06 115 LEU A N 1
ATOM 898 C CA . LEU A 1 115 ? 33.813 3.064 -19.200 1.00 80.06 115 LEU A CA 1
ATOM 899 C C . LEU A 1 115 ? 32.905 3.862 -20.131 1.00 80.06 115 LEU A C 1
ATOM 901 O O . LEU A 1 115 ? 32.574 3.351 -21.196 1.00 80.06 115 LEU A O 1
ATOM 905 N N . GLU A 1 116 ? 32.509 5.074 -19.738 1.00 84.62 116 GLU A N 1
ATOM 906 C CA . GLU A 1 116 ? 31.667 5.965 -20.547 1.00 84.62 116 GLU A CA 1
ATOM 907 C C . GLU A 1 116 ? 32.290 6.205 -21.930 1.00 84.62 116 GLU A C 1
ATOM 909 O O . GLU A 1 116 ? 31.623 6.025 -22.951 1.00 84.62 116 GLU A O 1
ATOM 914 N N . GLU A 1 117 ? 33.596 6.478 -21.973 1.00 83.69 117 GLU A N 1
ATOM 915 C CA . GLU A 1 117 ? 34.351 6.621 -23.220 1.00 83.69 117 GLU A CA 1
ATOM 916 C C . GLU A 1 117 ? 34.380 5.311 -24.029 1.00 83.69 117 GLU A C 1
ATOM 918 O O . GLU A 1 117 ? 34.134 5.306 -25.238 1.00 83.69 117 GLU A O 1
ATOM 923 N N . ALA A 1 118 ? 34.611 4.171 -23.368 1.00 85.19 118 ALA A N 1
ATOM 924 C CA . ALA A 1 118 ? 34.709 2.874 -24.035 1.00 85.19 118 ALA A CA 1
ATOM 925 C C . ALA A 1 118 ? 33.377 2.370 -24.622 1.00 85.19 118 ALA A C 1
ATOM 927 O O . ALA A 1 118 ? 33.387 1.661 -25.632 1.00 85.19 118 ALA A O 1
ATOM 928 N N . ILE A 1 119 ? 32.234 2.703 -24.010 1.00 88.75 119 ILE A N 1
ATOM 929 C CA . ILE A 1 119 ? 30.905 2.284 -24.493 1.00 88.75 119 ILE A CA 1
ATOM 930 C C . ILE A 1 119 ? 30.291 3.263 -25.497 1.00 88.75 119 ILE A C 1
ATOM 932 O O . ILE A 1 119 ? 29.317 2.900 -26.152 1.00 88.75 119 ILE A O 1
ATOM 936 N N . GLY A 1 120 ? 30.846 4.466 -25.666 1.00 87.81 120 GLY A N 1
ATOM 937 C CA . GLY A 1 120 ? 30.336 5.474 -26.604 1.00 87.81 120 GLY A CA 1
ATOM 938 C C . GLY A 1 120 ? 30.030 4.927 -28.011 1.00 87.81 120 GLY A C 1
ATOM 939 O O . GLY A 1 120 ? 28.902 5.085 -28.485 1.00 87.81 120 GLY A O 1
ATOM 940 N N . PRO A 1 121 ? 30.956 4.196 -28.668 1.00 89.31 121 PRO A N 1
ATOM 941 C CA . PRO A 1 121 ? 30.702 3.595 -29.981 1.00 89.31 121 PRO A CA 1
ATOM 942 C C . PRO A 1 121 ? 29.546 2.585 -29.992 1.00 89.31 121 PRO A C 1
ATOM 944 O O . PRO A 1 121 ? 28.807 2.496 -30.972 1.00 89.31 121 PRO A O 1
ATOM 947 N N . LEU A 1 122 ? 29.368 1.834 -28.901 1.00 89.62 122 LEU A N 1
ATOM 948 C CA . LEU A 1 122 ? 28.253 0.901 -28.746 1.00 89.62 122 LEU A CA 1
ATOM 949 C C . LEU A 1 122 ? 26.930 1.655 -28.612 1.00 89.62 122 LEU A C 1
ATOM 951 O O . LEU A 1 122 ? 25.963 1.288 -29.272 1.00 89.62 122 LEU A O 1
ATOM 955 N N . LEU A 1 123 ? 26.885 2.704 -27.786 1.00 90.62 123 LEU A N 1
ATOM 956 C CA . LEU A 1 123 ? 25.679 3.510 -27.607 1.00 90.62 123 LEU A CA 1
ATOM 957 C C . LEU A 1 123 ? 25.225 4.113 -28.939 1.00 90.62 123 LEU A C 1
ATOM 959 O O . LEU A 1 123 ? 24.045 4.016 -29.264 1.00 90.62 123 LEU A O 1
ATOM 963 N N . LEU A 1 124 ? 26.159 4.624 -29.751 1.00 90.00 124 LEU A N 1
ATOM 964 C CA . LEU A 1 124 ? 25.870 5.110 -31.104 1.00 90.00 124 LEU A CA 1
ATOM 965 C C . LEU A 1 124 ? 25.300 4.012 -32.016 1.00 90.00 124 LEU A C 1
ATOM 967 O O . LEU A 1 124 ? 24.343 4.258 -32.745 1.00 90.00 124 LEU A O 1
ATOM 971 N N . ALA A 1 125 ? 25.838 2.790 -31.961 1.00 89.06 125 ALA A N 1
ATOM 972 C CA . ALA A 1 125 ? 25.342 1.666 -32.763 1.00 89.06 125 ALA A CA 1
ATOM 973 C C . ALA A 1 125 ? 23.916 1.219 -32.383 1.00 89.06 125 ALA A C 1
ATOM 975 O O . ALA A 1 125 ? 23.230 0.592 -33.190 1.00 89.06 125 ALA A O 1
ATOM 976 N N . LEU A 1 126 ? 23.466 1.542 -31.167 1.00 91.81 126 LEU A N 1
ATOM 977 C CA . LEU A 1 126 ? 22.130 1.226 -30.657 1.00 91.81 126 LEU A CA 1
ATOM 978 C C . LEU A 1 126 ? 21.112 2.350 -30.896 1.00 91.81 126 LEU A C 1
ATOM 980 O O . LEU A 1 126 ? 19.962 2.232 -30.464 1.00 91.81 126 LEU A O 1
ATOM 984 N N . LEU A 1 127 ? 21.494 3.432 -31.579 1.00 91.00 127 LEU A N 1
ATOM 985 C CA . LEU A 1 127 ? 20.584 4.526 -31.903 1.00 91.00 127 LEU A CA 1
ATOM 986 C C . LEU A 1 127 ? 19.716 4.230 -33.135 1.00 91.00 127 LEU A C 1
ATOM 988 O O . LEU A 1 127 ? 20.184 3.623 -34.102 1.00 91.00 127 LEU A O 1
ATOM 992 N N . PRO A 1 128 ? 18.461 4.715 -33.149 1.00 90.88 128 PRO A N 1
ATOM 993 C CA . PRO A 1 128 ? 17.657 4.764 -34.363 1.00 90.88 128 PRO A CA 1
ATOM 994 C C . PRO A 1 128 ? 18.359 5.557 -35.472 1.00 90.88 128 PRO A C 1
ATOM 996 O O . PRO A 1 128 ? 18.961 6.601 -35.221 1.00 90.88 128 PRO A O 1
ATOM 999 N N . LYS A 1 129 ? 18.215 5.119 -36.727 1.00 88.69 129 LYS A N 1
ATOM 1000 C CA . LYS A 1 129 ? 18.862 5.753 -37.889 1.00 88.69 129 LYS A CA 1
ATOM 1001 C C . LYS A 1 129 ? 18.478 7.230 -38.047 1.00 88.69 129 LYS A C 1
ATOM 1003 O O . LYS A 1 129 ? 19.322 8.046 -38.394 1.00 88.69 129 LYS A O 1
ATOM 1008 N N . ILE A 1 130 ? 17.232 7.567 -37.721 1.00 87.50 130 ILE A N 1
ATOM 1009 C CA . ILE A 1 130 ? 16.684 8.931 -37.772 1.00 87.50 130 ILE A CA 1
ATOM 1010 C C . ILE A 1 130 ? 17.376 9.904 -36.793 1.00 87.50 130 ILE A C 1
ATOM 1012 O O . ILE A 1 130 ? 17.293 11.117 -36.953 1.00 87.50 130 ILE A O 1
ATOM 1016 N N . CYS A 1 131 ? 18.097 9.409 -35.775 1.00 86.31 131 CYS A N 1
ATOM 1017 C CA . CYS A 1 131 ? 18.873 10.273 -34.880 1.00 86.31 131 CYS A CA 1
ATOM 1018 C C . CYS A 1 131 ? 20.076 10.924 -35.580 1.00 86.31 131 CYS A C 1
ATOM 1020 O O . CYS A 1 131 ? 20.555 11.946 -35.097 1.00 86.31 131 CYS A O 1
ATOM 1022 N N . PHE A 1 132 ? 20.547 10.357 -36.696 1.00 88.38 132 PHE A N 1
ATOM 1023 C CA . PHE A 1 132 ? 21.745 10.808 -37.412 1.00 88.38 132 PHE A CA 1
ATOM 1024 C C . PHE A 1 132 ? 21.467 11.865 -38.490 1.00 88.38 132 PHE A C 1
ATOM 1026 O O . PHE A 1 132 ? 22.407 12.395 -39.083 1.00 88.38 132 PHE A O 1
ATOM 1033 N N . ASP A 1 133 ? 20.197 12.202 -38.735 1.00 84.06 133 ASP A N 1
ATOM 1034 C CA . ASP A 1 133 ? 19.804 13.145 -39.792 1.00 84.06 133 ASP A CA 1
ATOM 1035 C C . ASP A 1 133 ? 20.365 14.563 -39.556 1.00 84.06 133 ASP A C 1
ATOM 1037 O O . ASP A 1 133 ? 20.606 15.301 -40.509 1.00 84.06 133 ASP A O 1
ATOM 1041 N N . ASN A 1 134 ? 20.648 14.917 -38.295 1.00 79.56 134 ASN A N 1
ATOM 1042 C CA . ASN A 1 134 ? 21.170 16.223 -37.875 1.00 79.56 134 ASN A CA 1
ATOM 1043 C C . ASN A 1 134 ? 22.646 16.179 -37.415 1.00 79.56 134 ASN A C 1
ATOM 1045 O O . ASN A 1 134 ? 23.092 17.068 -36.690 1.00 79.56 134 ASN A O 1
ATOM 1049 N N . GLY A 1 135 ? 23.411 15.159 -37.822 1.00 82.62 135 GLY A N 1
ATOM 1050 C CA . GLY A 1 135 ? 24.810 14.961 -37.420 1.00 82.62 135 GLY A CA 1
ATOM 1051 C C . GLY A 1 135 ? 24.990 13.805 -36.434 1.00 82.62 135 GLY A C 1
ATOM 1052 O O . GLY A 1 135 ? 24.114 12.957 -36.307 1.00 82.62 135 GLY A O 1
ATOM 1053 N N . ILE A 1 136 ? 26.144 13.735 -35.760 1.00 83.62 136 ILE A N 1
ATOM 1054 C CA . ILE A 1 136 ? 26.411 12.688 -34.761 1.00 83.62 136 ILE A CA 1
ATOM 1055 C C . ILE A 1 136 ? 25.670 13.060 -33.466 1.00 83.62 136 ILE A C 1
ATOM 1057 O O . ILE A 1 136 ? 26.025 14.067 -32.852 1.00 83.62 136 ILE A O 1
ATOM 1061 N N . PRO A 1 137 ? 24.650 12.290 -33.051 1.00 84.19 137 PRO A N 1
ATOM 1062 C CA . PRO A 1 137 ? 23.897 12.573 -31.836 1.00 84.19 137 PRO A CA 1
ATOM 1063 C C . PRO A 1 137 ? 24.723 12.250 -30.585 1.00 84.19 137 PRO A C 1
ATOM 1065 O O . PRO A 1 137 ? 25.451 11.258 -30.540 1.00 84.19 137 PRO A O 1
ATOM 1068 N N . GLU A 1 138 ? 24.560 13.061 -29.544 1.00 84.00 138 GLU A N 1
ATOM 1069 C CA . GLU A 1 138 ? 25.087 12.773 -28.211 1.00 84.00 138 GLU A CA 1
ATOM 1070 C C . GLU A 1 138 ? 24.053 11.969 -27.411 1.00 84.00 138 GLU A C 1
ATOM 1072 O O . GLU A 1 138 ? 22.867 12.309 -27.395 1.00 84.00 138 GLU A O 1
ATOM 1077 N N . VAL A 1 139 ? 24.490 10.886 -26.762 1.00 88.50 139 VAL A N 1
ATOM 1078 C CA . VAL A 1 139 ? 23.622 10.057 -25.915 1.00 88.50 139 VAL A CA 1
ATOM 1079 C C . VAL A 1 139 ? 23.829 10.469 -24.460 1.00 88.50 139 VAL A C 1
ATOM 1081 O O . VAL A 1 139 ? 24.879 10.145 -23.906 1.00 88.50 139 VAL A O 1
ATOM 1084 N N . PRO A 1 140 ? 22.868 11.157 -23.815 1.00 89.06 140 PRO A N 1
ATOM 1085 C CA . PRO A 1 140 ? 22.986 11.495 -22.405 1.00 89.06 140 PRO A CA 1
ATOM 1086 C C . PRO A 1 140 ? 23.090 10.224 -21.558 1.00 89.06 140 PRO A C 1
ATOM 1088 O O . PRO A 1 140 ? 22.250 9.322 -21.661 1.00 89.06 140 PRO A O 1
ATOM 1091 N N . ILE A 1 141 ? 24.116 10.179 -20.710 1.00 88.00 141 ILE A N 1
ATOM 1092 C CA . ILE A 1 141 ? 24.298 9.141 -19.699 1.00 88.00 141 ILE A CA 1
ATOM 1093 C C . ILE A 1 141 ? 23.698 9.659 -18.393 1.00 88.00 141 ILE A C 1
ATOM 1095 O O . ILE A 1 141 ? 24.204 10.597 -17.781 1.00 88.00 141 ILE A O 1
ATOM 1099 N N . LEU A 1 142 ? 22.580 9.068 -17.994 1.00 85.44 142 LEU A N 1
ATOM 1100 C CA . LEU A 1 142 ? 21.863 9.403 -16.775 1.00 85.44 142 LEU A CA 1
ATOM 1101 C C . LEU A 1 142 ? 22.458 8.632 -15.599 1.00 85.44 142 LEU A C 1
ATOM 1103 O O . LEU A 1 142 ? 22.756 7.437 -15.702 1.00 85.44 142 LEU A O 1
ATOM 1107 N N . ARG A 1 143 ? 22.584 9.322 -14.465 1.00 78.00 143 ARG A N 1
ATOM 1108 C CA . ARG A 1 143 ? 22.904 8.708 -13.179 1.00 78.00 143 ARG A CA 1
ATOM 1109 C C . ARG A 1 143 ? 21.614 8.459 -12.424 1.00 78.00 143 ARG A C 1
ATOM 1111 O O . ARG A 1 143 ? 20.725 9.306 -12.409 1.00 78.00 143 ARG A O 1
ATOM 1118 N N . TYR A 1 144 ? 21.516 7.272 -11.850 1.00 73.50 144 TYR A N 1
ATOM 1119 C CA . TYR A 1 144 ? 20.436 6.936 -10.946 1.00 73.50 144 TYR A CA 1
ATOM 1120 C C . TYR A 1 144 ? 20.921 7.230 -9.526 1.00 73.50 144 TYR A C 1
ATOM 1122 O O . TYR A 1 144 ? 21.888 6.615 -9.078 1.00 73.50 144 TYR A O 1
ATOM 1130 N N . GLU A 1 145 ? 20.285 8.197 -8.872 1.00 65.81 145 GLU A N 1
ATOM 1131 C CA . GLU A 1 145 ? 20.567 8.597 -7.494 1.00 65.81 145 GLU A CA 1
ATOM 1132 C C . GLU A 1 145 ? 19.373 8.190 -6.624 1.00 65.81 145 GLU A C 1
ATOM 1134 O O . GLU A 1 145 ? 18.235 8.577 -6.890 1.00 65.81 145 GLU A O 1
ATOM 1139 N N . ASP A 1 146 ? 19.635 7.371 -5.613 1.00 73.19 146 ASP A N 1
ATOM 1140 C CA . ASP A 1 146 ? 18.752 7.106 -4.481 1.00 73.19 146 ASP A CA 1
ATOM 1141 C C . ASP A 1 146 ? 19.626 6.903 -3.235 1.00 73.19 146 ASP A C 1
ATOM 1143 O O . ASP A 1 146 ? 20.853 6.849 -3.329 1.00 73.19 146 ASP A O 1
ATOM 1147 N N . ASP A 1 147 ? 18.999 6.740 -2.074 1.00 73.12 147 ASP A N 1
ATOM 1148 C CA . ASP A 1 147 ? 19.738 6.536 -0.825 1.00 73.12 147 ASP A CA 1
ATOM 1149 C C . ASP A 1 147 ? 20.315 5.108 -0.705 1.00 73.12 147 ASP A C 1
ATOM 1151 O O . ASP A 1 147 ? 20.833 4.752 0.350 1.00 73.12 147 ASP A O 1
ATOM 1155 N N . LEU A 1 148 ? 20.185 4.240 -1.726 1.00 78.62 148 LEU A N 1
ATOM 1156 C CA . LEU A 1 148 ? 20.589 2.830 -1.677 1.00 78.62 148 LEU A CA 1
ATOM 1157 C C . LEU A 1 148 ? 22.016 2.633 -2.200 1.00 78.62 148 LEU A C 1
ATOM 1159 O O . LEU A 1 148 ? 22.259 2.592 -3.409 1.00 78.62 148 LEU A O 1
ATOM 1163 N N . ILE A 1 149 ? 22.938 2.392 -1.268 1.00 77.06 149 ILE A N 1
ATOM 1164 C CA . ILE A 1 149 ? 24.353 2.121 -1.538 1.00 77.06 149 ILE A CA 1
ATOM 1165 C C . ILE A 1 149 ? 24.533 0.698 -2.079 1.00 77.06 149 ILE A C 1
ATOM 1167 O O . ILE A 1 149 ? 25.127 0.502 -3.140 1.00 77.06 149 ILE A O 1
ATOM 1171 N N . SER A 1 150 ? 24.027 -0.309 -1.361 1.00 76.06 150 SER A N 1
ATOM 1172 C CA . SER A 1 150 ? 24.173 -1.720 -1.741 1.00 76.06 150 SER A CA 1
ATOM 1173 C C . SER A 1 150 ? 23.022 -2.591 -1.218 1.00 76.06 150 SER A C 1
ATOM 1175 O O . SER A 1 150 ? 22.310 -2.212 -0.285 1.00 76.06 150 SER A O 1
ATOM 1177 N N . SER A 1 151 ? 22.804 -3.753 -1.842 1.00 80.81 151 SER A N 1
ATOM 1178 C CA . SER A 1 151 ? 21.780 -4.733 -1.456 1.00 80.81 151 SER A CA 1
ATOM 1179 C C . SER A 1 151 ? 22.344 -6.161 -1.481 1.00 80.81 151 SER A C 1
ATOM 1181 O O . SER A 1 151 ? 23.187 -6.508 -2.311 1.00 80.81 151 SER A O 1
ATOM 1183 N N . ALA A 1 152 ? 21.887 -7.010 -0.561 1.00 81.75 152 ALA A N 1
ATOM 1184 C CA . ALA A 1 152 ? 22.232 -8.424 -0.497 1.00 81.75 152 ALA A CA 1
ATOM 1185 C C . ALA A 1 152 ? 20.984 -9.267 -0.242 1.00 81.75 152 ALA A C 1
ATOM 1187 O O . ALA A 1 152 ? 20.321 -9.151 0.786 1.00 81.75 152 ALA A O 1
ATOM 1188 N N . MET A 1 153 ? 20.677 -10.156 -1.185 1.00 83.88 153 MET A N 1
ATOM 1189 C CA . MET A 1 153 ? 19.583 -11.116 -1.051 1.00 83.88 153 MET A CA 1
ATOM 1190 C C . MET A 1 153 ? 19.921 -12.156 0.020 1.00 83.88 153 MET A C 1
ATOM 1192 O O . MET A 1 153 ? 20.926 -12.856 -0.093 1.00 83.88 153 MET A O 1
ATOM 1196 N N . ILE A 1 154 ? 19.042 -12.291 1.010 1.00 87.88 154 ILE A N 1
ATOM 1197 C CA . ILE A 1 154 ? 19.126 -13.320 2.051 1.00 87.88 154 ILE A CA 1
ATOM 1198 C C . ILE A 1 154 ? 18.428 -14.586 1.579 1.00 87.88 154 ILE A C 1
ATOM 1200 O O . ILE A 1 154 ? 19.014 -15.665 1.554 1.00 87.88 154 ILE A O 1
ATOM 1204 N N . GLU A 1 155 ? 17.157 -14.453 1.210 1.00 87.62 155 GLU A N 1
ATOM 1205 C CA . GLU A 1 155 ? 16.335 -15.585 0.815 1.00 87.62 155 GLU A CA 1
ATOM 1206 C C . GLU A 1 155 ? 15.267 -15.141 -0.183 1.00 87.62 155 GLU A C 1
ATOM 1208 O O . GLU A 1 155 ? 14.746 -14.022 -0.136 1.00 87.62 155 GLU A O 1
ATOM 1213 N N . LYS A 1 156 ? 14.932 -16.061 -1.085 1.00 87.62 156 LYS A N 1
ATOM 1214 C CA . LYS A 1 156 ? 13.760 -15.981 -1.942 1.00 87.62 156 LYS A CA 1
ATOM 1215 C C . LYS A 1 156 ? 12.855 -17.171 -1.636 1.00 87.62 156 LYS A C 1
ATOM 1217 O O . LYS A 1 156 ? 13.291 -18.314 -1.754 1.00 87.62 156 LYS A O 1
ATOM 1222 N N . CYS A 1 157 ? 11.606 -16.897 -1.294 1.00 89.06 157 CYS A N 1
ATOM 1223 C CA . CYS A 1 157 ? 10.606 -17.899 -0.925 1.00 89.06 157 CYS A CA 1
ATOM 1224 C C . CYS A 1 157 ? 9.265 -17.607 -1.613 1.00 89.06 157 CYS A C 1
ATOM 1226 O O . CYS A 1 157 ? 9.158 -16.678 -2.417 1.00 89.06 157 CYS A O 1
ATOM 1228 N N . THR A 1 158 ? 8.253 -18.449 -1.413 1.00 89.69 158 THR A N 1
ATOM 1229 C CA . THR A 1 158 ? 6.934 -18.297 -2.048 1.00 89.69 158 THR A CA 1
ATOM 1230 C C . THR A 1 158 ? 5.856 -18.708 -1.061 1.00 89.69 158 THR A C 1
ATOM 1232 O O . THR A 1 158 ? 5.882 -19.840 -0.591 1.00 89.69 158 THR A O 1
ATOM 1235 N N . GLY A 1 159 ? 4.947 -17.784 -0.756 1.00 88.25 159 GLY A N 1
ATOM 1236 C CA . GLY A 1 159 ? 3.766 -18.036 0.067 1.00 88.25 159 GLY A CA 1
ATOM 1237 C C . GLY A 1 159 ? 2.545 -18.367 -0.785 1.00 88.25 159 GLY A C 1
ATOM 1238 O O . GLY A 1 159 ? 2.486 -18.009 -1.968 1.00 88.25 159 GLY A O 1
ATOM 1239 N N . ASP A 1 160 ? 1.570 -19.037 -0.179 1.00 86.38 160 ASP A N 1
ATOM 1240 C CA . ASP A 1 160 ? 0.354 -19.500 -0.855 1.00 86.38 160 ASP A CA 1
ATOM 1241 C C . ASP A 1 160 ? -0.574 -18.343 -1.267 1.00 86.38 160 ASP A C 1
ATOM 1243 O O . ASP A 1 160 ? -1.299 -18.452 -2.258 1.00 86.38 160 ASP A O 1
ATOM 1247 N N . TYR A 1 161 ? -0.531 -17.220 -0.540 1.00 85.25 161 TYR A N 1
ATOM 1248 C CA . TYR A 1 161 ? -1.390 -16.055 -0.770 1.00 85.25 161 TYR A CA 1
ATOM 1249 C C . TYR A 1 161 ? -0.619 -14.881 -1.375 1.00 85.25 161 TYR A C 1
ATOM 1251 O O . TYR A 1 161 ? -1.083 -14.249 -2.329 1.00 85.25 161 TYR A O 1
ATOM 1259 N N . VAL A 1 162 ? 0.562 -14.564 -0.835 1.00 83.06 162 VAL A N 1
ATOM 1260 C CA . VAL A 1 162 ? 1.345 -13.398 -1.288 1.00 83.06 162 VAL A CA 1
ATOM 1261 C C . VAL A 1 162 ? 2.202 -13.694 -2.524 1.00 83.06 162 VAL A C 1
ATOM 1263 O O . VAL A 1 162 ? 2.608 -12.765 -3.231 1.00 83.06 162 VAL A O 1
ATOM 1266 N N . GLY A 1 163 ? 2.430 -14.976 -2.829 1.00 84.25 163 GLY A N 1
ATOM 1267 C CA . GLY A 1 163 ? 3.270 -15.430 -3.933 1.00 84.25 163 GLY A CA 1
ATOM 1268 C C . GLY A 1 163 ? 4.764 -15.304 -3.629 1.00 84.25 163 GLY A C 1
ATOM 1269 O O . GLY A 1 163 ? 5.199 -15.442 -2.488 1.00 84.25 163 GLY A O 1
ATOM 1270 N N . GLU A 1 164 ? 5.582 -15.082 -4.661 1.00 83.69 164 GLU A N 1
ATOM 1271 C CA . GLU A 1 164 ? 7.038 -14.978 -4.501 1.00 83.69 164 GLU A CA 1
ATOM 1272 C C . GLU A 1 164 ? 7.434 -13.772 -3.633 1.00 83.69 164 GLU A C 1
ATOM 1274 O O . GLU A 1 164 ? 7.010 -12.641 -3.884 1.00 83.69 164 GLU A O 1
ATOM 1279 N N . MET A 1 165 ? 8.320 -14.000 -2.667 1.00 87.25 165 MET A N 1
ATOM 1280 C CA . MET A 1 165 ? 8.847 -13.001 -1.741 1.00 87.25 165 MET A CA 1
ATOM 1281 C C . MET A 1 165 ? 10.369 -12.923 -1.821 1.00 87.25 165 MET A C 1
ATOM 1283 O O . MET A 1 165 ? 11.049 -13.908 -2.118 1.00 87.25 165 MET A O 1
ATOM 1287 N N . LEU A 1 166 ? 10.897 -11.736 -1.538 1.00 85.75 166 LEU A N 1
ATOM 1288 C CA . LEU A 1 166 ? 12.320 -11.443 -1.472 1.00 85.75 166 LEU A CA 1
ATOM 1289 C C . LEU A 1 166 ? 12.653 -10.822 -0.116 1.00 85.75 166 LEU A C 1
ATOM 1291 O O . LEU A 1 166 ? 12.052 -9.817 0.269 1.00 85.75 166 LEU A O 1
ATOM 1295 N N . ILE A 1 167 ? 13.636 -11.411 0.561 1.00 91.19 167 ILE A N 1
ATOM 1296 C CA . ILE A 1 167 ? 14.247 -10.872 1.768 1.00 91.19 167 ILE A CA 1
ATOM 1297 C C . ILE A 1 167 ? 15.646 -10.390 1.398 1.00 91.19 167 ILE A C 1
ATOM 1299 O O . ILE A 1 167 ? 16.449 -11.153 0.854 1.00 91.19 167 ILE A O 1
ATOM 1303 N N . GLU A 1 168 ? 15.939 -9.131 1.696 1.00 88.75 168 GLU A N 1
ATOM 1304 C CA . GLU A 1 168 ? 17.229 -8.507 1.4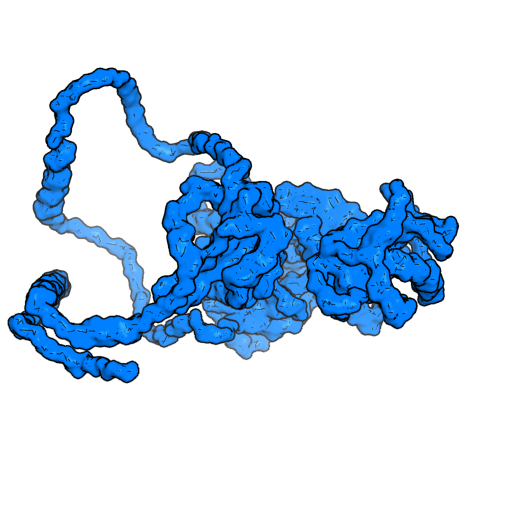01 1.00 88.75 168 GLU A CA 1
ATOM 1305 C C . GLU A 1 168 ? 17.705 -7.628 2.559 1.00 88.75 168 GLU A C 1
ATOM 1307 O O . GLU A 1 168 ? 16.902 -6.955 3.208 1.00 88.75 168 GLU A O 1
ATOM 1312 N N . ASP A 1 169 ? 19.014 -7.611 2.786 1.00 90.94 169 ASP A N 1
ATOM 1313 C CA . ASP A 1 169 ? 19.683 -6.580 3.573 1.00 90.94 169 ASP A CA 1
ATOM 1314 C C . ASP A 1 169 ? 20.126 -5.462 2.639 1.00 90.94 169 ASP A C 1
ATOM 1316 O O . ASP A 1 169 ? 20.574 -5.705 1.519 1.00 90.94 169 ASP A O 1
ATOM 1320 N N . VAL A 1 170 ? 19.966 -4.225 3.088 1.00 87.06 170 VAL A N 1
ATOM 1321 C CA . VAL A 1 170 ? 20.315 -3.035 2.326 1.00 87.06 170 VAL A CA 1
ATOM 1322 C C . VAL A 1 170 ? 21.152 -2.086 3.155 1.00 87.06 170 VAL A C 1
ATOM 1324 O O . VAL A 1 170 ? 20.915 -1.903 4.350 1.00 87.06 170 VAL A O 1
ATOM 1327 N N . GLU A 1 171 ? 22.105 -1.464 2.485 1.00 86.81 171 GLU A N 1
ATOM 1328 C CA . GLU A 1 171 ? 22.942 -0.396 3.002 1.00 86.81 171 GLU A CA 1
ATOM 1329 C C . GLU A 1 171 ? 22.471 0.925 2.408 1.00 86.81 171 GLU A C 1
ATOM 1331 O O . GLU A 1 171 ? 22.355 1.058 1.188 1.00 86.81 171 GLU A O 1
ATOM 1336 N N . LEU A 1 172 ? 22.179 1.882 3.278 1.00 84.50 172 LEU A N 1
ATOM 1337 C CA . LEU A 1 172 ? 21.661 3.189 2.922 1.00 84.50 172 LEU A CA 1
ATOM 1338 C C . LEU A 1 172 ? 22.622 4.294 3.351 1.00 84.50 172 LEU A C 1
ATOM 1340 O O . LEU A 1 172 ? 23.307 4.183 4.376 1.00 84.50 172 LEU A O 1
ATOM 1344 N N . GLU A 1 173 ? 22.635 5.371 2.573 1.00 79.38 173 GLU A N 1
ATOM 1345 C CA . GLU A 1 173 ? 23.289 6.618 2.953 1.00 79.38 173 GLU A CA 1
ATOM 1346 C C . GLU A 1 173 ? 22.506 7.270 4.105 1.00 79.38 173 GLU A C 1
ATOM 1348 O O . GLU A 1 173 ? 21.278 7.345 4.078 1.00 79.38 173 GLU A O 1
ATOM 1353 N N . SER A 1 174 ? 23.199 7.677 5.172 1.00 71.56 174 SER A N 1
ATOM 1354 C CA . SER A 1 174 ? 22.549 8.291 6.334 1.00 71.56 174 SER A CA 1
ATOM 1355 C C . SER A 1 174 ? 22.315 9.779 6.108 1.00 71.56 174 SER A C 1
ATOM 1357 O O . SER A 1 174 ? 23.245 10.523 5.806 1.00 71.56 174 SER A O 1
ATOM 1359 N N . GLU A 1 175 ? 21.097 10.245 6.386 1.00 59.06 175 GLU A N 1
ATOM 1360 C CA . GLU A 1 175 ? 20.726 11.670 6.368 1.00 59.06 175 GLU A CA 1
ATOM 1361 C C . GLU A 1 175 ? 21.269 12.470 7.583 1.00 59.06 175 GLU A C 1
ATOM 1363 O O . GLU A 1 175 ? 20.853 13.601 7.849 1.00 59.06 175 GLU A O 1
ATOM 1368 N N . GLY A 1 176 ? 22.176 11.892 8.381 1.00 56.81 176 GLY A N 1
ATOM 1369 C CA . GLY A 1 176 ? 22.693 12.497 9.608 1.00 56.81 176 GLY A CA 1
ATOM 1370 C C . GLY A 1 176 ? 23.735 13.615 9.396 1.00 56.81 176 GLY A C 1
ATOM 1371 O O . GLY A 1 176 ? 24.434 13.652 8.387 1.00 56.81 176 GLY A O 1
ATOM 1372 N N . PRO A 1 177 ? 23.949 14.499 10.396 1.00 45.97 177 PRO A N 1
ATOM 1373 C CA . PRO A 1 177 ? 24.943 15.584 10.338 1.00 45.97 177 PRO A CA 1
ATOM 1374 C C . PRO A 1 177 ? 26.402 15.096 10.249 1.00 45.97 177 PRO A C 1
ATOM 1376 O O . PRO A 1 177 ? 27.306 15.894 10.009 1.00 45.97 177 PRO A O 1
ATOM 1379 N N . LYS A 1 178 ? 26.636 13.795 10.457 1.00 51.34 178 LYS A N 1
ATOM 1380 C CA . LYS A 1 178 ? 27.873 13.093 10.114 1.00 51.34 178 LYS A CA 1
ATOM 1381 C C . LYS A 1 178 ? 27.566 12.196 8.916 1.00 51.34 178 LYS A C 1
ATOM 1383 O O . LYS A 1 178 ? 27.158 11.054 9.105 1.00 51.34 178 LYS A O 1
ATOM 1388 N N . SER A 1 179 ? 27.762 12.710 7.708 1.00 50.84 179 SER A N 1
ATOM 1389 C CA . SER A 1 179 ? 27.503 12.039 6.423 1.00 50.84 179 SER A CA 1
ATOM 1390 C C . SER A 1 179 ? 28.405 10.816 6.142 1.00 50.84 179 SER A C 1
ATOM 1392 O O . SER A 1 179 ? 28.659 10.484 4.992 1.00 50.84 179 SER A O 1
ATOM 1394 N N . GLU A 1 180 ? 28.954 10.179 7.180 1.00 53.34 180 GLU A N 1
ATOM 1395 C CA . GLU A 1 180 ? 29.842 9.011 7.098 1.00 53.34 180 GLU A CA 1
ATOM 1396 C C . GLU A 1 180 ? 29.255 7.765 7.788 1.00 53.34 180 GLU A C 1
ATOM 1398 O O . GLU A 1 180 ? 29.795 6.670 7.635 1.00 53.34 180 GLU A O 1
ATOM 1403 N N . GLU A 1 181 ? 28.162 7.891 8.553 1.00 67.56 181 GLU A N 1
ATOM 1404 C CA . GLU A 1 181 ? 27.513 6.730 9.173 1.00 67.56 181 GLU A CA 1
ATOM 1405 C C . GLU A 1 181 ? 26.634 6.004 8.143 1.00 67.56 181 GLU A C 1
ATOM 1407 O O . GLU A 1 181 ? 25.825 6.618 7.462 1.00 67.56 181 GLU A O 1
ATOM 1412 N N . ARG A 1 182 ? 26.795 4.685 8.011 1.00 79.38 182 ARG A N 1
ATOM 1413 C CA . ARG A 1 182 ? 25.974 3.837 7.131 1.00 79.38 182 ARG A CA 1
ATOM 1414 C C . ARG A 1 182 ? 24.753 3.347 7.898 1.00 79.38 182 ARG A C 1
ATOM 1416 O O . ARG A 1 182 ? 24.891 2.897 9.039 1.00 79.38 182 ARG A O 1
ATOM 1423 N N . GLU A 1 183 ? 23.572 3.391 7.289 1.00 88.75 183 GLU A N 1
ATOM 1424 C CA . GLU A 1 183 ? 22.377 2.779 7.870 1.00 88.75 183 GLU A CA 1
ATOM 1425 C C . GLU A 1 183 ? 22.092 1.434 7.201 1.00 88.75 183 GLU A C 1
ATOM 1427 O O . GLU A 1 183 ? 21.996 1.342 5.982 1.00 88.75 183 GLU A O 1
ATOM 1432 N N . PHE A 1 184 ? 21.905 0.381 7.996 1.00 91.31 184 PHE A N 1
ATOM 1433 C CA . PHE A 1 184 ? 21.540 -0.934 7.480 1.00 91.31 184 PHE A CA 1
ATOM 1434 C C . PHE A 1 184 ? 20.084 -1.242 7.801 1.00 91.31 184 PHE A C 1
ATOM 1436 O O . PHE A 1 184 ? 19.607 -1.050 8.927 1.00 91.31 184 PHE A O 1
ATOM 1443 N N . ARG A 1 185 ? 19.359 -1.753 6.808 1.00 93.62 185 ARG A N 1
ATOM 1444 C CA . ARG A 1 185 ? 17.965 -2.167 6.971 1.00 93.62 185 ARG A CA 1
ATOM 1445 C C . ARG A 1 185 ? 17.726 -3.514 6.304 1.00 93.62 185 ARG A C 1
ATOM 1447 O O . ARG A 1 185 ? 18.295 -3.794 5.260 1.00 93.62 185 ARG A O 1
ATOM 1454 N N . ARG A 1 186 ? 16.818 -4.311 6.857 1.00 94.06 186 ARG A N 1
ATOM 1455 C CA . ARG A 1 186 ? 16.312 -5.535 6.227 1.00 94.06 186 ARG A CA 1
ATOM 1456 C C . ARG A 1 186 ? 14.938 -5.276 5.639 1.00 94.06 186 ARG A C 1
ATOM 1458 O O . ARG A 1 186 ? 14.085 -4.709 6.324 1.00 94.06 186 ARG A O 1
ATOM 1465 N N . ARG A 1 187 ? 14.721 -5.667 4.384 1.00 92.75 187 ARG A N 1
ATOM 1466 C CA . ARG A 1 187 ? 13.477 -5.461 3.633 1.00 92.75 187 ARG A CA 1
ATOM 1467 C C . ARG A 1 187 ? 12.817 -6.792 3.292 1.00 92.75 187 ARG A C 1
ATOM 1469 O O . ARG A 1 187 ? 13.481 -7.736 2.875 1.00 92.75 187 ARG A O 1
ATOM 1476 N N . LEU A 1 188 ? 11.496 -6.823 3.422 1.00 91.31 188 LEU A N 1
ATOM 1477 C CA . LEU A 1 188 ? 10.613 -7.819 2.826 1.00 91.31 188 LEU A CA 1
ATOM 1478 C C . LEU A 1 188 ? 9.901 -7.168 1.642 1.00 91.31 188 LEU A C 1
ATOM 1480 O O . LEU A 1 188 ? 9.273 -6.116 1.793 1.00 91.31 188 LEU A O 1
ATOM 1484 N N . ARG A 1 189 ? 9.982 -7.792 0.468 1.00 85.06 189 ARG A N 1
ATOM 1485 C CA . ARG A 1 189 ? 9.267 -7.370 -0.741 1.00 85.06 189 ARG A CA 1
ATOM 1486 C C . ARG A 1 189 ? 8.469 -8.531 -1.310 1.00 85.06 189 ARG A C 1
ATOM 1488 O O . ARG A 1 189 ? 8.971 -9.650 -1.389 1.00 85.06 189 ARG A O 1
ATOM 1495 N N . PHE A 1 190 ? 7.266 -8.249 -1.793 1.00 82.00 190 PHE A N 1
ATOM 1496 C CA . PHE A 1 190 ? 6.500 -9.211 -2.585 1.00 82.00 190 PHE A CA 1
ATOM 1497 C C . PHE A 1 190 ? 6.784 -8.974 -4.063 1.00 82.00 190 PHE A C 1
ATOM 1499 O O . PHE A 1 190 ? 6.671 -7.852 -4.556 1.00 82.00 190 PHE A O 1
ATOM 1506 N N . ARG A 1 191 ? 7.123 -10.025 -4.810 1.00 71.38 191 ARG A N 1
ATOM 1507 C CA . ARG A 1 191 ? 7.494 -9.911 -6.228 1.00 71.38 191 ARG A CA 1
ATOM 1508 C C . ARG A 1 191 ? 6.345 -9.389 -7.090 1.00 71.38 191 ARG A C 1
ATOM 1510 O O . ARG A 1 191 ? 6.596 -8.732 -8.095 1.00 71.38 191 ARG A O 1
ATOM 1517 N N . ARG A 1 192 ? 5.096 -9.641 -6.679 1.00 61.84 192 ARG A N 1
ATOM 1518 C CA . ARG A 1 192 ? 3.892 -9.079 -7.311 1.00 61.84 192 ARG A CA 1
ATOM 1519 C C . ARG A 1 192 ? 3.851 -7.541 -7.285 1.00 61.84 192 ARG A C 1
ATOM 1521 O O . ARG A 1 192 ? 3.181 -6.948 -8.121 1.00 61.84 192 ARG A O 1
ATOM 1528 N N . MET A 1 193 ? 4.569 -6.906 -6.351 1.00 63.53 193 MET A N 1
ATOM 1529 C CA . MET A 1 193 ? 4.673 -5.452 -6.179 1.00 63.53 193 MET A CA 1
ATOM 1530 C C . MET A 1 193 ? 6.133 -5.054 -5.902 1.00 63.53 193 MET A C 1
ATOM 1532 O O . MET A 1 193 ? 6.492 -4.686 -4.785 1.00 63.53 193 MET A O 1
ATOM 1536 N N . PRO A 1 194 ? 7.004 -5.120 -6.915 1.00 54.41 194 PRO A N 1
ATOM 1537 C CA . PRO A 1 194 ? 8.453 -5.048 -6.727 1.00 54.41 194 PRO A CA 1
ATOM 1538 C C . PRO A 1 194 ? 8.947 -3.693 -6.197 1.00 54.41 194 PRO A C 1
ATOM 1540 O O . PRO A 1 194 ? 10.006 -3.628 -5.572 1.00 54.41 194 PRO A O 1
ATOM 1543 N N . ASN A 1 195 ? 8.170 -2.626 -6.400 1.00 58.34 195 ASN A N 1
ATOM 1544 C CA . ASN A 1 195 ? 8.479 -1.278 -5.914 1.00 58.34 195 ASN A CA 1
ATOM 1545 C C . ASN A 1 195 ? 8.006 -1.009 -4.488 1.00 58.34 195 ASN A C 1
ATOM 1547 O O . ASN A 1 195 ? 8.474 -0.055 -3.873 1.00 58.34 195 ASN A O 1
ATOM 1551 N N . LEU A 1 196 ? 7.091 -1.828 -3.966 1.00 69.88 196 LEU A N 1
ATOM 1552 C CA . LEU A 1 196 ? 6.531 -1.636 -2.640 1.00 69.88 196 LEU A CA 1
ATOM 1553 C C . LEU A 1 196 ? 7.292 -2.509 -1.645 1.00 69.88 196 LEU A C 1
ATOM 1555 O O . LEU A 1 196 ? 7.181 -3.738 -1.648 1.00 69.88 196 LEU A O 1
ATOM 1559 N N . VAL A 1 197 ? 8.069 -1.858 -0.782 1.00 80.00 197 VAL A N 1
ATOM 1560 C CA . VAL A 1 197 ? 8.605 -2.505 0.416 1.00 80.00 197 VAL A CA 1
ATOM 1561 C C . VAL A 1 197 ? 7.428 -2.784 1.346 1.00 80.00 197 VAL A C 1
ATOM 1563 O O . VAL A 1 197 ? 6.667 -1.875 1.654 1.00 80.00 197 VAL A O 1
ATOM 1566 N N . GLN A 1 198 ? 7.263 -4.048 1.730 1.00 84.75 198 GLN A N 1
ATOM 1567 C CA . GLN A 1 198 ? 6.160 -4.506 2.581 1.00 84.75 198 GLN A CA 1
ATOM 1568 C C . GLN A 1 198 ? 6.508 -4.366 4.055 1.00 84.75 198 GLN A C 1
ATOM 1570 O O . GLN A 1 198 ? 5.689 -4.015 4.893 1.00 84.75 198 GLN A O 1
ATOM 1575 N N . THR A 1 199 ? 7.752 -4.682 4.404 1.00 91.06 199 THR A N 1
ATOM 1576 C CA . THR A 1 199 ? 8.262 -4.471 5.754 1.00 91.06 199 THR A CA 1
ATOM 1577 C C . THR A 1 199 ? 9.721 -4.083 5.681 1.00 91.06 199 THR A C 1
ATOM 1579 O O . THR A 1 199 ? 10.477 -4.600 4.860 1.00 91.06 199 THR A O 1
ATOM 1582 N N . GLN A 1 200 ? 10.115 -3.168 6.557 1.00 91.75 200 GLN A N 1
ATOM 1583 C CA . GLN A 1 200 ? 11.486 -2.738 6.706 1.00 91.75 200 GLN A CA 1
ATOM 1584 C C . GLN A 1 200 ? 11.794 -2.584 8.189 1.00 91.75 200 GLN A C 1
ATOM 1586 O O . GLN A 1 200 ? 11.052 -1.915 8.910 1.00 91.75 200 GLN A O 1
ATOM 1591 N N . VAL A 1 201 ? 12.889 -3.196 8.624 1.00 94.31 201 VAL A N 1
ATOM 1592 C CA . VAL A 1 201 ? 13.410 -3.080 9.989 1.00 94.31 201 VAL A CA 1
ATOM 1593 C C . VAL A 1 201 ? 14.849 -2.607 9.944 1.00 94.31 201 VAL A C 1
ATOM 1595 O O . VAL A 1 201 ? 15.572 -2.885 8.983 1.00 94.31 201 VAL A O 1
ATOM 1598 N N . ARG A 1 202 ? 15.269 -1.886 10.979 1.00 93.69 202 ARG A N 1
ATOM 1599 C CA . ARG A 1 202 ? 16.673 -1.534 11.150 1.00 93.69 202 ARG A CA 1
ATOM 1600 C C . ARG A 1 202 ? 17.448 -2.766 11.593 1.00 93.69 202 ARG A C 1
ATOM 1602 O O . ARG A 1 202 ? 16.964 -3.553 12.408 1.00 93.69 202 ARG A O 1
ATOM 1609 N N . ILE A 1 203 ? 18.649 -2.921 11.056 1.00 93.69 203 ILE A N 1
ATOM 1610 C CA . ILE A 1 203 ? 19.565 -3.977 11.466 1.00 93.69 203 ILE A CA 1
ATOM 1611 C C . ILE A 1 203 ? 20.899 -3.362 11.874 1.00 93.69 203 ILE A C 1
ATOM 1613 O O . ILE A 1 203 ? 21.330 -2.355 11.318 1.00 93.69 203 ILE A O 1
ATOM 1617 N N . VAL A 1 204 ? 21.528 -3.943 12.888 1.00 91.62 204 VAL A N 1
ATOM 1618 C CA . VAL A 1 204 ? 22.795 -3.468 13.444 1.00 91.62 204 VAL A CA 1
ATOM 1619 C C . VAL A 1 204 ? 23.822 -4.578 13.284 1.00 91.62 204 VAL A C 1
ATOM 1621 O O . VAL A 1 204 ? 23.547 -5.715 13.677 1.00 91.62 204 VAL A O 1
ATOM 1624 N N . PRO A 1 205 ? 24.985 -4.293 12.691 1.00 90.31 205 PRO A N 1
ATOM 1625 C CA . PRO A 1 205 ? 25.988 -5.318 12.473 1.00 90.31 205 PRO A CA 1
ATOM 1626 C C . PRO A 1 205 ? 26.613 -5.778 13.795 1.00 90.31 205 PRO A C 1
ATOM 1628 O O . PRO A 1 205 ? 26.847 -4.978 14.699 1.00 90.31 205 PRO A O 1
ATOM 1631 N N . GLU A 1 206 ? 26.872 -7.080 13.923 1.00 88.19 206 GLU A N 1
ATOM 1632 C CA . GLU A 1 206 ? 27.501 -7.660 15.122 1.00 88.19 206 GLU A CA 1
ATOM 1633 C C . GLU A 1 206 ? 29.013 -7.403 15.194 1.00 88.19 206 GLU A C 1
ATOM 1635 O O . GLU A 1 206 ? 29.609 -7.443 16.270 1.00 88.19 206 GLU A O 1
ATOM 1640 N N . SER A 1 207 ? 29.625 -7.141 14.044 1.00 82.12 207 SER A N 1
ATOM 1641 C CA . SER A 1 207 ? 31.043 -6.845 13.852 1.00 82.12 207 SER A CA 1
ATOM 1642 C C . SER A 1 207 ? 31.193 -5.771 12.780 1.00 82.12 207 SER A C 1
ATOM 1644 O O . SER A 1 207 ? 30.222 -5.478 12.087 1.00 82.12 207 SER A O 1
ATOM 1646 N N . ASP A 1 208 ? 32.397 -5.231 12.577 1.00 76.38 208 ASP A N 1
ATOM 1647 C CA . ASP A 1 208 ? 32.635 -4.298 11.472 1.00 76.38 208 ASP A CA 1
ATOM 1648 C C . ASP A 1 208 ? 32.138 -4.893 10.151 1.00 76.38 208 ASP A C 1
ATOM 1650 O O . ASP A 1 208 ? 32.567 -5.972 9.722 1.00 76.38 208 ASP A O 1
ATOM 1654 N N . VAL A 1 209 ? 31.195 -4.185 9.526 1.00 68.25 209 VAL A N 1
ATOM 1655 C CA . VAL A 1 209 ? 30.738 -4.507 8.181 1.00 68.25 209 VAL A CA 1
ATOM 1656 C C . VAL A 1 209 ? 31.919 -4.178 7.301 1.00 68.25 209 VAL A C 1
ATOM 1658 O O . VAL A 1 209 ? 32.293 -3.018 7.131 1.00 68.25 209 VAL A O 1
ATOM 1661 N N . GLY A 1 210 ? 32.571 -5.232 6.816 1.00 66.69 210 GLY A N 1
ATOM 1662 C CA . GLY A 1 210 ? 33.559 -5.092 5.771 1.00 66.69 210 GLY A CA 1
ATOM 1663 C C . GLY A 1 210 ? 32.898 -4.522 4.523 1.00 66.69 210 GLY A C 1
ATOM 1664 O O . GLY A 1 210 ? 31.866 -3.863 4.534 1.00 66.69 210 GLY A O 1
ATOM 1665 N N . THR A 1 211 ? 33.491 -4.797 3.384 1.00 63.22 211 THR A N 1
ATOM 1666 C CA . THR A 1 211 ? 32.993 -4.191 2.162 1.00 63.22 211 THR A CA 1
ATOM 1667 C C . THR A 1 211 ? 31.736 -4.909 1.638 1.00 63.22 211 THR A C 1
ATOM 1669 O O . THR A 1 211 ? 30.826 -4.283 1.124 1.00 63.22 211 THR A O 1
ATOM 1672 N N . ASP A 1 212 ? 31.600 -6.214 1.861 1.00 68.62 212 ASP A N 1
ATOM 1673 C CA . ASP A 1 212 ? 30.451 -7.003 1.399 1.00 68.62 212 ASP A CA 1
ATOM 1674 C C . ASP A 1 212 ? 29.409 -7.205 2.511 1.00 68.62 212 ASP A C 1
ATOM 1676 O O . ASP A 1 212 ? 29.640 -7.984 3.443 1.00 68.62 212 ASP A O 1
ATOM 1680 N N . ILE A 1 213 ? 28.256 -6.536 2.396 1.00 78.62 213 ILE A N 1
ATOM 1681 C CA . ILE A 1 213 ? 27.168 -6.654 3.378 1.00 78.62 213 ILE A CA 1
ATOM 1682 C C . ILE A 1 213 ? 26.588 -8.074 3.446 1.00 78.62 213 ILE A C 1
ATOM 1684 O O . ILE A 1 213 ? 26.123 -8.484 4.504 1.00 78.62 213 ILE A O 1
ATOM 1688 N N . GLY A 1 214 ? 26.683 -8.869 2.372 1.00 74.00 214 GLY A N 1
ATOM 1689 C CA . GLY A 1 214 ? 26.143 -10.232 2.328 1.00 74.00 214 GLY A CA 1
ATOM 1690 C C . GLY A 1 214 ? 26.892 -11.234 3.211 1.00 74.00 214 GLY A C 1
ATOM 1691 O O . GLY A 1 214 ? 26.423 -12.352 3.414 1.00 74.00 214 GLY A O 1
ATOM 1692 N N . LYS A 1 215 ? 28.060 -10.853 3.742 1.00 75.00 215 LYS A N 1
ATOM 1693 C CA . LYS A 1 215 ? 28.864 -11.671 4.666 1.00 75.00 215 LYS A CA 1
ATOM 1694 C C . LYS A 1 215 ? 28.771 -11.213 6.114 1.00 75.00 215 LYS A C 1
ATOM 1696 O O . LYS A 1 215 ? 29.298 -11.895 6.993 1.00 75.00 215 LYS A O 1
ATOM 1701 N N . ALA A 1 216 ? 28.179 -10.050 6.355 1.00 81.38 216 ALA A N 1
ATOM 1702 C CA . ALA A 1 216 ? 28.042 -9.518 7.693 1.00 81.38 216 ALA A CA 1
ATOM 1703 C C . ALA A 1 216 ? 26.906 -10.235 8.430 1.00 81.38 216 ALA A C 1
ATOM 1705 O O . ALA A 1 216 ? 25.889 -10.612 7.850 1.00 81.38 216 ALA A O 1
ATOM 1706 N N . MET A 1 217 ? 27.094 -10.426 9.733 1.00 86.38 217 MET A N 1
ATOM 1707 C CA . MET A 1 217 ? 26.025 -10.865 10.618 1.00 86.38 217 MET A CA 1
ATOM 1708 C C . MET A 1 217 ? 25.367 -9.641 11.236 1.00 86.38 217 MET A C 1
ATOM 1710 O O . MET A 1 217 ? 26.051 -8.733 11.711 1.00 86.38 217 MET A O 1
ATOM 1714 N N . PHE A 1 218 ? 24.039 -9.634 11.242 1.00 91.44 218 PHE A N 1
ATOM 1715 C CA . PHE A 1 218 ? 23.249 -8.522 11.744 1.00 91.44 218 PHE A CA 1
ATOM 1716 C C . PHE A 1 218 ? 22.265 -8.976 12.817 1.00 91.44 218 PHE A C 1
ATOM 1718 O O . PHE A 1 218 ? 21.636 -10.029 12.697 1.00 91.44 218 PHE A O 1
ATOM 1725 N N . LYS A 1 219 ? 22.073 -8.118 13.817 1.00 92.56 219 LYS A N 1
ATOM 1726 C CA . LYS A 1 219 ? 20.975 -8.193 14.782 1.00 92.56 219 LYS A CA 1
ATOM 1727 C C . LYS A 1 219 ? 19.849 -7.270 14.358 1.00 92.56 219 LYS A C 1
ATOM 1729 O O . LYS A 1 219 ? 20.095 -6.177 13.852 1.00 92.56 219 LYS A O 1
ATOM 1734 N N . ILE A 1 220 ? 18.616 -7.693 14.606 1.00 92.44 220 ILE A N 1
ATOM 1735 C CA . ILE A 1 220 ? 17.447 -6.842 14.390 1.00 92.44 220 ILE A CA 1
ATOM 1736 C C . ILE A 1 220 ? 17.362 -5.813 15.517 1.00 92.44 220 ILE A C 1
ATOM 1738 O O . ILE A 1 220 ? 17.393 -6.168 16.695 1.00 92.44 220 ILE A O 1
ATOM 1742 N N . ASP A 1 221 ? 17.228 -4.543 15.148 1.00 90.31 221 ASP A N 1
ATOM 1743 C CA . ASP A 1 221 ? 16.898 -3.464 16.071 1.00 90.31 221 ASP A CA 1
ATOM 1744 C C . ASP A 1 221 ? 15.383 -3.229 16.033 1.00 90.31 221 ASP A C 1
ATOM 1746 O O . ASP A 1 221 ? 14.864 -2.423 15.260 1.00 90.31 221 ASP A O 1
ATOM 1750 N N . SER A 1 222 ? 14.654 -3.971 16.871 1.00 84.44 222 SER A N 1
ATOM 1751 C CA . SER A 1 222 ? 13.194 -3.862 16.997 1.00 84.44 222 SER A CA 1
ATOM 1752 C C . SER A 1 222 ? 12.737 -2.596 17.735 1.00 84.44 222 SER A C 1
ATOM 1754 O O . SER A 1 222 ? 11.536 -2.393 17.924 1.00 84.44 222 SER A O 1
ATOM 1756 N N . TRP A 1 223 ? 13.672 -1.761 18.202 1.00 85.69 223 TRP A N 1
ATOM 1757 C CA . TRP A 1 223 ? 13.381 -0.558 18.981 1.00 85.69 223 TRP A CA 1
ATOM 1758 C C . TRP A 1 223 ? 13.063 0.644 18.087 1.00 85.69 223 TRP A C 1
ATOM 1760 O O . TRP A 1 223 ? 12.545 1.639 18.593 1.00 85.69 223 TRP A O 1
ATOM 1770 N N . VAL A 1 224 ? 13.320 0.558 16.778 1.00 88.69 224 VAL A N 1
ATOM 1771 C CA . VAL A 1 224 ? 13.145 1.663 15.827 1.00 88.69 224 VAL A CA 1
ATOM 1772 C C . VAL A 1 224 ? 12.217 1.259 14.684 1.00 88.69 224 VAL A C 1
ATOM 1774 O O . VAL A 1 224 ? 12.407 0.235 14.030 1.00 88.69 224 VAL A O 1
ATOM 1777 N N . LEU A 1 225 ? 11.228 2.109 14.396 1.00 92.00 225 LEU A N 1
ATOM 1778 C CA . LEU A 1 225 ? 10.387 1.987 13.206 1.00 92.00 225 LEU A CA 1
ATOM 1779 C C . LEU A 1 225 ? 10.991 2.801 12.065 1.00 92.00 225 LEU A C 1
ATOM 1781 O O . LEU A 1 225 ? 10.996 4.027 12.111 1.00 92.00 225 LEU A O 1
ATOM 1785 N N . VAL A 1 226 ? 11.469 2.109 11.033 1.00 89.62 226 VAL A N 1
ATOM 1786 C CA . VAL A 1 226 ? 12.051 2.735 9.831 1.00 89.62 226 VAL A CA 1
ATOM 1787 C C . VAL A 1 226 ? 11.092 2.766 8.642 1.00 89.62 226 VAL A C 1
ATOM 1789 O O . VAL A 1 226 ? 11.326 3.490 7.678 1.00 89.62 226 VAL A O 1
ATOM 1792 N N . HIS A 1 227 ? 10.004 1.992 8.691 1.00 88.56 227 HIS A N 1
ATOM 1793 C CA . HIS A 1 227 ? 9.003 1.996 7.630 1.00 88.56 227 HIS A CA 1
ATOM 1794 C C . HIS A 1 227 ? 8.153 3.285 7.704 1.00 88.56 227 HIS A C 1
ATOM 1796 O O . HIS A 1 227 ? 7.572 3.544 8.764 1.00 88.56 227 HIS A O 1
ATOM 1802 N N . PRO A 1 228 ? 8.012 4.067 6.610 1.00 85.69 228 PRO A N 1
ATOM 1803 C CA . PRO A 1 228 ? 7.489 5.438 6.665 1.00 85.69 228 PRO A CA 1
ATOM 1804 C C . PRO A 1 228 ? 6.147 5.632 7.380 1.00 85.69 228 PRO A C 1
ATOM 1806 O O . PRO A 1 228 ? 5.998 6.577 8.145 1.00 85.69 228 PRO A O 1
ATOM 1809 N N . TYR A 1 229 ? 5.173 4.741 7.170 1.00 88.50 229 TYR A N 1
ATOM 1810 C CA . TYR A 1 229 ? 3.825 4.889 7.732 1.00 88.50 229 TYR A CA 1
ATOM 1811 C C . TYR A 1 229 ? 3.659 4.291 9.142 1.00 88.50 229 TYR A C 1
ATOM 1813 O O . TYR A 1 229 ? 2.695 4.631 9.826 1.00 88.50 229 TYR A O 1
ATOM 1821 N N . LEU A 1 230 ? 4.589 3.455 9.626 1.00 92.94 230 LEU A N 1
ATOM 1822 C CA . LEU A 1 230 ? 4.441 2.791 10.930 1.00 92.94 230 LEU A CA 1
ATOM 1823 C C . LEU A 1 230 ? 4.572 3.774 12.100 1.00 92.94 230 LEU A C 1
ATOM 1825 O O . LEU A 1 230 ? 3.784 3.715 13.043 1.00 92.94 230 LEU A O 1
ATOM 1829 N N . ALA A 1 231 ? 5.519 4.713 12.037 1.00 93.31 231 ALA A N 1
ATOM 1830 C CA . ALA A 1 231 ? 5.654 5.747 13.066 1.00 93.31 231 ALA A CA 1
ATOM 1831 C C . ALA A 1 231 ? 4.412 6.672 13.141 1.00 93.31 231 ALA A C 1
ATOM 1833 O O . ALA A 1 231 ? 3.903 6.873 14.246 1.00 93.31 231 ALA A O 1
ATOM 1834 N N . PRO A 1 232 ? 3.848 7.161 12.017 1.00 93.62 232 PRO A N 1
ATOM 1835 C CA . PRO A 1 232 ? 2.524 7.787 11.974 1.00 93.62 232 PRO A CA 1
ATOM 1836 C C . PRO A 1 232 ? 1.391 6.934 12.566 1.00 93.62 232 PRO A C 1
ATOM 1838 O O . PRO A 1 232 ? 0.576 7.448 13.332 1.00 93.62 232 PRO A O 1
ATOM 1841 N N . MET A 1 233 ? 1.340 5.626 12.282 1.00 94.94 233 MET A N 1
ATOM 1842 C CA . MET A 1 233 ? 0.341 4.735 12.892 1.00 94.94 233 MET A CA 1
ATOM 1843 C C . MET A 1 233 ? 0.485 4.686 14.414 1.00 94.94 233 MET A C 1
ATOM 1845 O O . MET A 1 233 ? -0.514 4.793 15.121 1.00 94.94 233 MET A O 1
ATOM 1849 N N . VAL A 1 234 ? 1.706 4.607 14.944 1.00 95.38 234 VAL A N 1
ATOM 1850 C CA . VAL A 1 234 ? 1.959 4.671 16.393 1.00 95.38 234 VAL A CA 1
ATOM 1851 C C . VAL A 1 234 ? 1.622 6.052 16.970 1.00 95.38 234 VAL A C 1
ATOM 1853 O O . VAL A 1 234 ? 1.086 6.134 18.074 1.00 95.38 234 VAL A O 1
ATOM 1856 N N . ALA A 1 235 ? 1.852 7.140 16.230 1.00 94.31 235 ALA A N 1
ATOM 1857 C CA . ALA A 1 235 ? 1.491 8.494 16.658 1.00 94.31 235 ALA A CA 1
ATOM 1858 C C . ALA A 1 235 ? -0.020 8.651 16.911 1.00 94.31 235 ALA A C 1
ATOM 1860 O O . ALA A 1 235 ? -0.415 9.433 17.779 1.00 94.31 235 ALA A O 1
ATOM 1861 N N . SER A 1 236 ? -0.862 7.865 16.225 1.00 94.25 236 SER A N 1
ATOM 1862 C CA . SER A 1 236 ? -2.317 7.854 16.439 1.00 94.25 236 SER A CA 1
ATOM 1863 C C . SER A 1 236 ? -2.724 7.553 17.887 1.00 94.25 236 SER A C 1
ATOM 1865 O O . SER A 1 236 ? -3.746 8.061 18.348 1.00 94.25 236 SER A O 1
ATOM 1867 N N . LEU A 1 237 ? -1.895 6.816 18.639 1.00 93.25 237 LEU A N 1
ATOM 1868 C CA . LEU A 1 237 ? -2.123 6.487 20.050 1.00 93.25 237 LEU A CA 1
ATOM 1869 C C . LEU A 1 237 ? -2.241 7.728 20.942 1.00 93.25 237 LEU A C 1
ATOM 1871 O O . LEU A 1 237 ? -2.842 7.662 22.013 1.00 93.25 237 LEU A O 1
ATOM 1875 N N . ASN A 1 238 ? -1.712 8.874 20.504 1.00 91.31 238 ASN A N 1
ATOM 1876 C CA . ASN A 1 238 ? -1.857 10.129 21.232 1.00 91.31 238 ASN A CA 1
ATOM 1877 C C . ASN A 1 238 ? -3.334 10.523 21.438 1.00 91.31 238 ASN A C 1
ATOM 1879 O O . ASN A 1 238 ? -3.680 11.098 22.471 1.00 91.31 238 ASN A O 1
ATOM 1883 N N . LEU A 1 239 ? -4.214 10.157 20.497 1.00 89.81 239 LEU A N 1
ATOM 1884 C CA . LEU A 1 239 ? -5.654 10.434 20.559 1.00 89.81 239 LEU A CA 1
ATOM 1885 C C . LEU A 1 239 ? -6.381 9.682 21.682 1.00 89.81 239 LEU A C 1
ATOM 1887 O O . LEU A 1 239 ? -7.460 10.096 22.091 1.00 89.81 239 LEU A O 1
ATOM 1891 N N . VAL A 1 240 ? -5.785 8.607 22.200 1.00 88.06 240 VAL A N 1
ATOM 1892 C CA . VAL A 1 240 ? -6.332 7.806 23.306 1.00 88.06 240 VAL A CA 1
ATOM 1893 C C . VAL A 1 240 ? -5.454 7.870 24.553 1.00 88.06 240 VAL A C 1
ATOM 1895 O O . VAL A 1 240 ? -5.612 7.068 25.467 1.00 88.06 240 VAL A O 1
ATOM 1898 N N . SER A 1 241 ? -4.535 8.838 24.622 1.00 84.94 241 SER A N 1
ATOM 1899 C CA . SER A 1 241 ? -3.530 8.924 25.688 1.00 84.94 241 SER A CA 1
ATOM 1900 C C . SER A 1 241 ? -4.117 8.920 27.102 1.00 84.94 241 SER A C 1
ATOM 1902 O O . SER A 1 241 ? -3.574 8.241 27.968 1.00 84.94 241 SER A O 1
ATOM 1904 N N . THR A 1 242 ? -5.249 9.588 27.330 1.00 81.62 242 THR A N 1
ATOM 1905 C CA . THR A 1 242 ? -5.943 9.603 28.630 1.00 81.62 242 THR A CA 1
ATOM 1906 C C . THR A 1 242 ? -6.458 8.222 29.034 1.00 81.62 242 THR A C 1
ATOM 1908 O O . THR A 1 242 ? -6.173 7.758 30.134 1.00 81.62 242 THR A O 1
ATOM 1911 N N . HIS A 1 243 ? -7.142 7.523 28.122 1.00 84.44 243 HIS A N 1
ATOM 1912 C CA . HIS A 1 243 ? -7.613 6.149 28.336 1.00 84.44 243 HIS A CA 1
ATOM 1913 C C . HIS A 1 243 ? -6.448 5.206 28.635 1.00 84.44 243 HIS A C 1
ATOM 1915 O O . HIS A 1 243 ? -6.521 4.386 29.546 1.00 84.44 243 HIS A O 1
ATOM 1921 N N . ILE A 1 244 ? -5.344 5.359 27.904 1.00 82.00 244 ILE A N 1
ATOM 1922 C CA . ILE A 1 244 ? -4.136 4.560 28.109 1.00 82.00 244 ILE A CA 1
ATOM 1923 C C . ILE A 1 244 ? -3.564 4.766 29.513 1.00 82.00 244 ILE A C 1
ATOM 1925 O O . ILE A 1 244 ? -3.219 3.797 30.189 1.00 82.00 244 ILE A O 1
ATOM 1929 N N . GLU A 1 245 ? -3.469 6.013 29.970 1.00 81.06 245 GLU A N 1
ATOM 1930 C CA . GLU A 1 245 ? -2.996 6.311 31.320 1.00 81.06 245 GLU A CA 1
ATOM 1931 C C . GLU A 1 245 ? -3.906 5.735 32.401 1.00 81.06 245 GLU A C 1
ATOM 1933 O O . GLU A 1 245 ? -3.406 5.198 33.391 1.00 81.06 245 GLU A O 1
ATOM 1938 N N . ASP A 1 246 ? -5.221 5.806 32.210 1.00 82.88 246 ASP A N 1
ATOM 1939 C CA . ASP A 1 246 ? -6.180 5.239 33.152 1.00 82.88 246 ASP A CA 1
ATOM 1940 C C . ASP A 1 246 ? -6.047 3.711 33.237 1.00 82.88 246 ASP A C 1
ATOM 1942 O O . ASP A 1 246 ? -6.025 3.162 34.340 1.00 82.88 246 ASP A O 1
ATOM 1946 N N . GLN A 1 247 ? -5.841 3.019 32.109 1.00 81.88 247 GLN A N 1
ATOM 1947 C CA . GLN A 1 247 ? -5.550 1.578 32.104 1.00 81.88 247 GLN A CA 1
ATOM 1948 C C . GLN A 1 247 ? -4.250 1.259 32.857 1.00 81.88 247 GLN A C 1
ATOM 1950 O O . GLN A 1 247 ? -4.234 0.374 33.717 1.00 81.88 247 GLN A O 1
ATOM 1955 N N . PHE A 1 248 ? -3.179 2.024 32.613 1.00 80.25 248 PHE A N 1
ATOM 1956 C CA . PHE A 1 248 ? -1.903 1.836 33.307 1.00 80.25 248 PHE A CA 1
ATOM 1957 C C . PHE A 1 248 ? -2.005 2.076 34.817 1.00 80.25 248 PHE A C 1
ATOM 1959 O O . PHE A 1 248 ? -1.401 1.333 35.589 1.00 80.25 248 PHE A O 1
ATOM 1966 N N . ARG A 1 249 ? -2.790 3.068 35.259 1.00 82.12 249 ARG A N 1
ATOM 1967 C CA . ARG A 1 249 ? -3.038 3.333 36.690 1.00 82.12 249 ARG A CA 1
ATOM 1968 C C . ARG A 1 249 ? -3.732 2.167 37.388 1.00 82.12 249 ARG A C 1
ATOM 1970 O O . ARG A 1 249 ? -3.455 1.912 38.556 1.00 82.12 249 ARG A O 1
ATOM 1977 N N . VAL A 1 250 ? -4.609 1.460 36.676 1.00 83.31 250 VAL A N 1
ATOM 1978 C CA . VAL A 1 250 ? -5.315 0.265 37.171 1.00 83.31 250 VAL A CA 1
ATOM 1979 C C 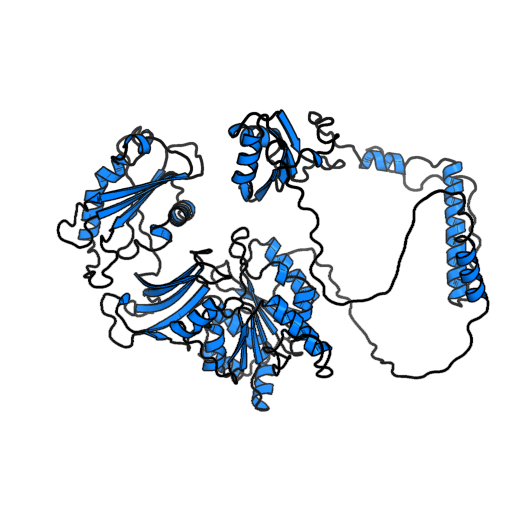. VAL A 1 250 ? -4.461 -1.009 37.007 1.00 83.31 250 VAL A C 1
ATOM 1981 O O . VAL A 1 250 ? -4.846 -2.081 37.467 1.00 83.31 250 VAL A O 1
ATOM 1984 N N . GLY A 1 251 ? -3.266 -0.906 36.413 1.00 78.88 251 GLY A N 1
ATOM 1985 C CA . GLY A 1 251 ? -2.344 -2.026 36.205 1.00 78.88 251 GLY A CA 1
ATOM 1986 C C . GLY A 1 251 ? -2.704 -2.919 35.014 1.00 78.88 251 GLY A C 1
ATOM 1987 O O . GLY A 1 251 ? -2.180 -4.027 34.901 1.00 78.88 251 GLY A O 1
ATOM 1988 N N . LEU A 1 252 ? -3.587 -2.457 34.127 1.00 83.38 252 LEU A N 1
ATOM 1989 C CA . LEU A 1 252 ? -3.978 -3.166 32.913 1.00 83.38 252 LEU A CA 1
ATOM 1990 C C . LEU A 1 252 ? -3.082 -2.758 31.739 1.00 83.38 252 LEU A C 1
ATOM 1992 O O . LEU A 1 252 ? -2.655 -1.610 31.615 1.00 83.38 252 LEU A O 1
ATOM 1996 N N . ARG A 1 253 ? -2.791 -3.723 30.864 1.00 84.56 253 ARG A N 1
ATOM 1997 C CA . ARG A 1 253 ? -2.079 -3.488 29.603 1.00 84.56 253 ARG A CA 1
ATOM 1998 C C . ARG A 1 253 ? -3.086 -3.294 28.482 1.00 84.56 253 ARG A C 1
ATOM 2000 O O . ARG A 1 253 ? -4.056 -4.046 28.396 1.00 84.56 253 ARG A O 1
ATOM 2007 N N . LEU A 1 254 ? -2.807 -2.338 27.600 1.00 89.06 254 LEU A N 1
ATOM 2008 C CA . LEU A 1 254 ? -3.606 -2.147 26.396 1.00 89.06 254 LEU A CA 1
ATOM 2009 C C . LEU A 1 254 ? -3.565 -3.367 25.493 1.00 89.06 254 LEU A C 1
ATOM 2011 O O . LEU A 1 254 ? -2.519 -4.008 25.348 1.00 89.06 254 LEU A O 1
ATOM 2015 N N . LYS A 1 255 ? -4.694 -3.606 24.833 1.00 92.88 255 LYS A N 1
ATOM 2016 C CA . LYS A 1 255 ? -4.861 -4.650 23.828 1.00 92.88 255 LYS A CA 1
ATOM 2017 C C . LYS A 1 255 ? -4.957 -4.022 22.452 1.00 92.88 255 LYS A C 1
ATOM 2019 O O . LYS A 1 255 ? -5.881 -3.256 22.170 1.00 92.88 255 LYS A O 1
ATOM 2024 N N . VAL A 1 256 ? -4.007 -4.377 21.595 1.00 96.31 256 VAL A N 1
ATOM 2025 C CA . VAL A 1 256 ? -3.940 -3.910 20.212 1.00 96.31 256 VAL A CA 1
ATOM 2026 C C . VAL A 1 256 ? -4.183 -5.077 19.269 1.00 96.31 256 VAL A C 1
ATOM 2028 O O . VAL A 1 256 ? -3.524 -6.105 19.387 1.00 96.31 256 VAL A O 1
ATOM 2031 N N . LEU A 1 257 ? -5.102 -4.913 18.321 1.00 97.50 257 LEU A N 1
ATOM 2032 C CA . LEU A 1 257 ? -5.288 -5.840 17.206 1.00 97.50 257 LEU A CA 1
ATOM 2033 C C . LEU A 1 257 ? -4.584 -5.277 15.967 1.00 97.50 257 LEU A C 1
ATOM 2035 O O . LEU A 1 257 ? -4.949 -4.200 15.506 1.00 97.50 257 LEU A O 1
ATOM 2039 N N . CYS A 1 258 ? -3.599 -5.986 15.427 1.00 97.31 258 CYS A N 1
ATOM 2040 C CA . CYS A 1 258 ? -2.931 -5.649 14.171 1.00 97.31 258 CYS A CA 1
ATOM 2041 C C . CYS A 1 258 ? -3.464 -6.555 13.057 1.00 97.31 258 CYS A C 1
ATOM 2043 O O . CYS A 1 258 ? -3.277 -7.769 13.104 1.00 97.31 258 CYS A O 1
ATOM 2045 N N . LEU A 1 259 ? -4.146 -5.972 12.074 1.00 96.69 259 LEU A N 1
ATOM 2046 C CA . LEU A 1 259 ? -4.611 -6.665 10.876 1.00 96.69 259 LEU A CA 1
ATOM 2047 C C . LEU A 1 259 ? -3.548 -6.516 9.789 1.00 96.69 259 LEU A C 1
ATOM 2049 O O . LEU A 1 259 ? -3.338 -5.398 9.324 1.00 96.69 259 LEU A O 1
ATOM 2053 N N . GLY A 1 260 ? -2.912 -7.622 9.407 1.00 94.12 260 GLY A N 1
ATOM 2054 C CA . GLY A 1 260 ? -1.679 -7.623 8.621 1.00 94.12 260 GLY A CA 1
ATOM 2055 C C . GLY A 1 260 ? -0.468 -7.563 9.548 1.00 94.12 260 GLY A C 1
ATOM 2056 O O . GLY A 1 260 ? -0.219 -6.549 10.203 1.00 94.12 260 GLY A O 1
ATOM 2057 N N . VAL A 1 261 ? 0.269 -8.672 9.653 1.00 94.38 261 VAL A N 1
ATOM 2058 C CA . VAL A 1 261 ? 1.489 -8.738 10.475 1.00 94.38 261 VAL A CA 1
ATOM 2059 C C . VAL A 1 261 ? 2.698 -8.363 9.631 1.00 94.38 261 VAL A C 1
ATOM 2061 O O . VAL A 1 261 ? 3.596 -7.669 10.122 1.00 94.38 261 VAL A O 1
ATOM 2064 N N . GLY A 1 262 ? 2.735 -8.819 8.374 1.00 92.31 262 GLY A N 1
ATOM 2065 C CA . GLY A 1 262 ? 3.896 -8.654 7.505 1.00 92.31 262 GLY A CA 1
ATOM 2066 C C . GLY A 1 262 ? 5.152 -9.234 8.159 1.00 92.31 262 GLY A C 1
ATOM 2067 O O . GLY A 1 262 ? 5.118 -10.296 8.775 1.00 92.31 262 GLY A O 1
ATOM 2068 N N . GLY A 1 263 ? 6.269 -8.507 8.106 1.00 91.88 263 GLY A N 1
ATOM 2069 C CA . GLY A 1 263 ? 7.490 -8.885 8.827 1.00 91.88 263 GLY A CA 1
ATOM 2070 C C . GLY A 1 263 ? 7.433 -8.655 10.346 1.00 91.88 263 GLY A C 1
ATOM 2071 O O . GLY A 1 263 ? 8.440 -8.834 11.016 1.00 91.88 263 GLY A O 1
ATOM 2072 N N . GLY A 1 264 ? 6.304 -8.228 10.922 1.00 93.62 264 GLY A N 1
ATOM 2073 C CA . GLY A 1 264 ? 6.119 -8.132 12.376 1.00 93.62 264 GLY A CA 1
ATOM 2074 C C . GLY A 1 264 ? 6.724 -6.894 13.048 1.00 93.62 264 GLY A C 1
ATOM 2075 O O . GLY A 1 264 ? 6.658 -6.779 14.269 1.00 93.62 264 GLY A O 1
ATOM 2076 N N . ALA A 1 265 ? 7.264 -5.937 12.284 1.00 94.88 265 ALA A N 1
ATOM 2077 C CA . ALA A 1 265 ? 7.926 -4.741 12.819 1.00 94.88 265 ALA A CA 1
ATOM 2078 C C . ALA A 1 265 ? 7.035 -3.939 13.787 1.00 94.88 265 ALA A C 1
ATOM 2080 O O . ALA A 1 265 ? 7.465 -3.581 14.883 1.00 94.88 265 ALA A O 1
ATOM 2081 N N . LEU A 1 266 ? 5.776 -3.696 13.404 1.00 95.19 266 LEU A N 1
ATOM 2082 C CA . LEU A 1 266 ? 4.805 -2.986 14.240 1.00 95.19 266 LEU A CA 1
ATOM 2083 C C . LEU A 1 266 ? 4.475 -3.776 15.512 1.00 95.19 266 LEU A C 1
ATOM 2085 O O . LEU A 1 266 ? 4.492 -3.220 16.607 1.00 95.19 266 LEU A O 1
ATOM 2089 N N . VAL A 1 267 ? 4.222 -5.079 15.371 1.00 95.44 267 VAL A N 1
ATOM 2090 C CA . VAL A 1 267 ? 3.870 -5.978 16.480 1.00 95.44 267 VAL A CA 1
ATOM 2091 C C . VAL A 1 267 ? 4.994 -6.023 17.520 1.00 95.44 267 VAL A C 1
ATOM 2093 O O . VAL A 1 267 ? 4.753 -5.779 18.706 1.00 95.44 267 VAL A O 1
ATOM 2096 N N . SER A 1 268 ? 6.233 -6.251 17.074 1.00 94.62 268 SER A N 1
ATOM 2097 C CA . SER A 1 268 ? 7.415 -6.286 17.939 1.00 94.62 268 SER A CA 1
ATOM 2098 C C . SER A 1 268 ? 7.674 -4.938 18.614 1.00 94.62 268 SER A C 1
ATOM 2100 O O . SER A 1 268 ? 7.981 -4.903 19.807 1.00 94.62 268 SER A O 1
ATOM 2102 N N . PHE A 1 269 ? 7.485 -3.822 17.902 1.00 95.31 269 PHE A N 1
ATOM 2103 C CA . PHE A 1 269 ? 7.646 -2.484 18.472 1.00 95.31 269 PHE A CA 1
ATOM 2104 C C . PHE A 1 269 ? 6.613 -2.194 19.572 1.00 95.31 269 PHE A C 1
ATOM 2106 O O . PHE A 1 269 ? 6.971 -1.737 20.658 1.00 95.31 269 PHE A O 1
ATOM 2113 N N . LEU A 1 270 ? 5.330 -2.493 19.340 1.00 94.38 270 LEU A N 1
ATOM 2114 C CA . LEU A 1 270 ? 4.265 -2.266 20.326 1.00 94.38 270 LEU A CA 1
ATOM 2115 C C . LEU A 1 270 ? 4.480 -3.085 21.612 1.00 94.38 270 LEU A C 1
ATOM 2117 O O . LEU A 1 270 ? 4.270 -2.564 22.712 1.00 94.38 270 LEU A O 1
ATOM 2121 N N . LYS A 1 271 ? 4.955 -4.334 21.500 1.00 93.25 271 LYS A N 1
ATOM 2122 C CA . LYS A 1 271 ? 5.367 -5.139 22.662 1.00 93.25 271 LYS A CA 1
ATOM 2123 C C . LYS A 1 271 ? 6.601 -4.539 23.339 1.00 93.25 271 LYS A C 1
ATOM 2125 O O . LYS A 1 271 ? 6.548 -4.230 24.526 1.00 93.25 271 LYS A O 1
ATOM 2130 N N . GLY A 1 272 ? 7.706 -4.394 22.606 1.00 90.56 272 GLY A N 1
ATOM 2131 C CA . GLY A 1 272 ? 9.017 -4.076 23.177 1.00 90.56 272 GLY A CA 1
ATOM 2132 C C . GLY A 1 272 ? 9.105 -2.662 23.745 1.00 90.56 272 GLY A C 1
ATOM 2133 O O . GLY A 1 272 ? 9.532 -2.473 24.882 1.00 90.56 272 GLY A O 1
ATOM 2134 N N . GLN A 1 273 ? 8.642 -1.671 22.982 1.00 90.81 273 GLN A N 1
ATOM 2135 C CA . GLN A 1 273 ? 8.727 -0.266 23.374 1.00 90.81 273 GLN A CA 1
ATOM 2136 C C . GLN A 1 273 ? 7.569 0.149 24.264 1.00 90.81 273 GLN A C 1
ATOM 2138 O O . GLN A 1 273 ? 7.764 0.823 25.275 1.00 90.81 273 GLN A O 1
ATOM 2143 N N . LEU A 1 274 ? 6.341 -0.236 23.911 1.00 89.50 274 LEU A N 1
ATOM 2144 C CA . LEU A 1 274 ? 5.153 0.269 24.598 1.00 89.50 274 LEU A CA 1
ATOM 2145 C C . LEU A 1 274 ? 4.639 -0.666 25.696 1.00 89.50 274 LEU A C 1
ATOM 2147 O O . LEU A 1 274 ? 4.017 -0.172 26.638 1.00 89.50 274 LEU A O 1
ATOM 2151 N N . GLY A 1 275 ? 4.999 -1.952 25.668 1.00 89.62 275 GLY A N 1
ATOM 2152 C CA . GLY A 1 275 ? 4.572 -2.935 26.665 1.00 89.62 275 GLY A CA 1
ATOM 2153 C C . GLY A 1 275 ? 3.111 -3.351 26.499 1.00 89.62 275 GLY A C 1
ATOM 2154 O O . GLY A 1 275 ? 2.457 -3.681 27.488 1.00 89.62 275 GLY A O 1
ATOM 2155 N N . PHE A 1 276 ? 2.577 -3.275 25.279 1.00 92.56 276 PHE A N 1
ATOM 2156 C CA . PHE A 1 276 ? 1.188 -3.624 24.986 1.00 92.56 276 PHE A CA 1
ATOM 2157 C C . PHE A 1 276 ? 1.028 -5.121 24.726 1.00 92.56 276 PHE A C 1
ATOM 2159 O O . PHE A 1 276 ? 1.967 -5.790 24.296 1.00 92.56 276 PHE A O 1
ATOM 2166 N N . LYS A 1 277 ? -0.183 -5.632 24.968 1.00 94.50 277 LYS A N 1
ATOM 2167 C CA . LYS A 1 277 ? -0.593 -6.956 24.507 1.00 94.50 277 LYS A CA 1
ATOM 2168 C C . LYS A 1 277 ? -1.080 -6.825 23.066 1.00 94.50 277 LYS A C 1
ATOM 2170 O O . LYS A 1 277 ? -1.990 -6.044 22.792 1.00 94.50 277 LYS A O 1
ATOM 2175 N N . VAL A 1 278 ? -0.475 -7.567 22.151 1.00 95.75 278 VAL A N 1
ATOM 2176 C CA . VAL A 1 278 ? -0.709 -7.449 20.714 1.00 95.75 278 VAL A CA 1
ATOM 2177 C C . VAL A 1 278 ? -1.253 -8.760 20.165 1.00 95.75 278 VAL A C 1
ATOM 2179 O O . VAL A 1 278 ? -0.667 -9.825 20.347 1.00 95.75 278 VAL A O 1
ATOM 2182 N N . VAL A 1 279 ? -2.376 -8.669 19.465 1.00 96.06 279 VAL A N 1
ATOM 2183 C CA . VAL A 1 279 ? -2.941 -9.756 18.671 1.00 96.06 279 VAL A CA 1
ATOM 2184 C C . VAL A 1 279 ? -2.694 -9.424 17.205 1.00 96.06 279 VAL A C 1
ATOM 2186 O O . VAL A 1 279 ? -3.188 -8.409 16.727 1.00 96.06 279 VAL A O 1
ATOM 2189 N N . GLY A 1 280 ? -1.904 -10.226 16.500 1.00 95.88 280 GLY A N 1
ATOM 2190 C CA . GLY A 1 280 ? -1.674 -10.070 15.062 1.00 95.88 280 GLY A CA 1
ATOM 2191 C C . GLY A 1 280 ? -2.567 -11.003 14.251 1.00 95.88 280 GLY A C 1
ATOM 2192 O O . GLY A 1 280 ? -2.866 -12.102 14.709 1.00 95.88 280 GLY A O 1
ATOM 2193 N N . VAL A 1 281 ? -2.979 -10.587 13.056 1.00 96.00 281 VAL A N 1
ATOM 2194 C CA . VAL A 1 281 ? -3.693 -11.436 12.092 1.00 96.00 281 VAL A CA 1
ATOM 2195 C C . VAL A 1 281 ? -2.924 -11.462 10.782 1.00 96.00 281 VAL A C 1
ATOM 2197 O O . VAL A 1 281 ? -2.681 -10.404 10.204 1.00 96.00 281 VAL A O 1
ATOM 2200 N N . GLU A 1 282 ? -2.555 -12.653 10.323 1.00 94.94 282 GLU A N 1
ATOM 2201 C CA . GLU A 1 282 ? -1.838 -12.855 9.062 1.00 94.94 282 GLU A CA 1
ATOM 2202 C C . GLU A 1 282 ? -2.431 -14.038 8.304 1.00 94.94 282 GLU A C 1
ATOM 2204 O O . GLU A 1 282 ? -2.747 -15.071 8.898 1.00 94.94 282 GLU A O 1
ATOM 2209 N N . ILE A 1 283 ? -2.595 -13.878 6.994 1.00 92.19 283 ILE A N 1
ATOM 2210 C CA . ILE A 1 283 ? -3.229 -14.885 6.143 1.00 92.19 283 ILE A CA 1
ATOM 2211 C C . ILE A 1 283 ? -2.223 -15.927 5.648 1.00 92.19 283 ILE A C 1
ATOM 2213 O O . ILE A 1 283 ? -2.590 -17.085 5.462 1.00 92.19 283 ILE A O 1
ATOM 2217 N N . ASP A 1 284 ? -0.964 -15.528 5.451 1.00 92.31 284 ASP A N 1
ATOM 2218 C CA . ASP A 1 284 ? 0.062 -16.360 4.825 1.00 92.31 284 ASP A CA 1
ATOM 2219 C C . ASP A 1 284 ? 1.067 -16.909 5.854 1.00 92.31 284 ASP A C 1
ATOM 2221 O O . ASP A 1 284 ? 1.837 -16.172 6.477 1.00 92.31 284 ASP A O 1
ATOM 2225 N N . ASP A 1 285 ? 1.084 -18.233 6.019 1.00 93.56 285 ASP A N 1
ATOM 2226 C CA . ASP A 1 285 ? 1.987 -18.921 6.950 1.00 93.56 285 ASP A CA 1
ATOM 2227 C C . ASP A 1 285 ? 3.469 -18.713 6.604 1.00 93.56 285 ASP A C 1
ATOM 2229 O O . ASP A 1 285 ? 4.321 -18.675 7.500 1.00 93.56 285 ASP A O 1
ATOM 2233 N N . GLU A 1 286 ? 3.793 -18.539 5.321 1.00 94.88 286 GLU A N 1
ATOM 2234 C CA . GLU A 1 286 ? 5.168 -18.320 4.886 1.00 94.88 286 GLU A CA 1
ATOM 2235 C C . GLU A 1 286 ? 5.640 -16.908 5.252 1.00 94.88 286 GLU A C 1
ATOM 2237 O O . GLU A 1 286 ? 6.793 -16.726 5.653 1.00 94.88 286 GLU A O 1
ATOM 2242 N N . VAL A 1 287 ? 4.741 -15.914 5.226 1.00 94.75 287 VAL A N 1
ATOM 2243 C CA . VAL A 1 287 ? 5.027 -14.565 5.747 1.00 94.75 287 VAL A CA 1
ATOM 2244 C C . VAL A 1 287 ? 5.353 -14.636 7.239 1.00 94.75 287 VAL A C 1
ATOM 2246 O O . VAL A 1 287 ? 6.346 -14.052 7.677 1.00 94.75 287 VAL A O 1
ATOM 2249 N N . LEU A 1 288 ? 4.597 -15.416 8.019 1.00 95.44 288 LEU A N 1
ATOM 2250 C CA . LEU A 1 288 ? 4.875 -15.612 9.446 1.00 95.44 288 LEU A CA 1
ATOM 2251 C C . LEU A 1 288 ? 6.199 -16.341 9.699 1.00 95.44 288 LEU A C 1
ATOM 2253 O O . LEU A 1 288 ? 6.931 -15.975 10.622 1.00 95.44 288 LEU A O 1
ATOM 2257 N N . ARG A 1 289 ? 6.546 -17.358 8.899 1.00 96.12 289 ARG A N 1
ATOM 2258 C CA . ARG A 1 289 ? 7.868 -18.005 8.980 1.00 96.12 289 ARG A CA 1
ATOM 2259 C C . ARG A 1 289 ? 8.978 -16.982 8.750 1.00 96.12 289 ARG A C 1
ATOM 2261 O O . ARG A 1 289 ? 9.909 -16.907 9.553 1.00 96.12 289 ARG A O 1
ATOM 2268 N N . VAL A 1 290 ? 8.859 -16.184 7.690 1.00 96.31 290 VAL A N 1
ATOM 2269 C CA . VAL A 1 290 ? 9.825 -15.136 7.342 1.00 96.31 290 VAL A CA 1
ATOM 2270 C C . VAL A 1 290 ? 9.939 -14.101 8.462 1.00 96.31 290 VAL A C 1
ATOM 2272 O O . VAL A 1 290 ? 11.055 -13.764 8.858 1.00 96.31 290 VAL A O 1
ATOM 2275 N N . ALA A 1 291 ? 8.819 -13.643 9.026 1.00 96.44 291 ALA A N 1
ATOM 2276 C CA . ALA A 1 291 ? 8.799 -12.687 10.131 1.00 96.44 291 ALA A CA 1
ATOM 2277 C C . ALA A 1 291 ? 9.561 -13.208 11.363 1.00 96.44 291 ALA A C 1
ATOM 2279 O O . ALA A 1 291 ? 10.403 -12.503 11.924 1.00 96.44 291 ALA A O 1
ATOM 2280 N N . ARG A 1 292 ? 9.325 -14.469 11.751 1.00 95.50 292 ARG A N 1
ATOM 2281 C CA . ARG A 1 292 ? 10.015 -15.113 12.884 1.00 95.50 292 ARG A CA 1
ATOM 2282 C C . ARG A 1 292 ? 11.507 -15.289 12.618 1.00 95.50 292 ARG A C 1
ATOM 2284 O O . ARG A 1 292 ? 12.332 -14.957 13.461 1.00 95.50 292 ARG A O 1
ATOM 2291 N N . GLN A 1 293 ? 11.856 -15.795 11.439 1.00 95.12 293 GLN A N 1
ATOM 2292 C CA . GLN A 1 293 ? 13.229 -16.177 11.116 1.00 95.12 293 GLN A CA 1
ATOM 2293 C C . GLN A 1 293 ? 14.134 -14.974 10.824 1.00 95.12 293 GLN A C 1
ATOM 2295 O O . GLN A 1 293 ? 15.307 -14.986 11.194 1.00 95.12 293 GLN A O 1
ATOM 2300 N N . TYR A 1 294 ? 13.609 -13.945 10.155 1.00 95.38 294 TYR A N 1
ATOM 2301 C CA . TYR A 1 294 ? 14.426 -12.866 9.598 1.00 95.38 294 TYR A CA 1
ATOM 2302 C C . TYR A 1 294 ? 14.155 -11.490 10.188 1.00 95.38 294 TYR A C 1
ATOM 2304 O O . TYR A 1 294 ? 15.037 -10.639 10.091 1.00 95.38 294 TYR A O 1
ATOM 2312 N N . PHE A 1 295 ? 12.992 -11.265 10.801 1.00 95.38 295 PHE A N 1
ATOM 2313 C CA . PHE A 1 295 ? 12.581 -9.953 11.315 1.00 95.38 295 PHE A CA 1
ATOM 2314 C C . PHE A 1 295 ? 12.393 -9.924 12.840 1.00 95.38 295 PHE A C 1
ATOM 2316 O O . PHE A 1 295 ? 12.038 -8.885 13.391 1.00 95.38 295 PHE A O 1
ATOM 2323 N N . GLY A 1 296 ? 12.682 -11.030 13.534 1.00 91.31 296 GLY A N 1
ATOM 2324 C CA . GLY A 1 296 ? 12.673 -11.087 14.997 1.00 91.31 296 GLY A CA 1
ATOM 2325 C C . GLY A 1 296 ? 11.273 -11.054 15.614 1.00 91.31 296 GLY A C 1
ATOM 2326 O O . GLY A 1 296 ? 11.101 -10.529 16.712 1.00 91.31 296 GLY A O 1
ATOM 2327 N N . LEU A 1 297 ? 10.256 -11.567 14.913 1.00 94.38 297 LEU A N 1
ATOM 2328 C CA . LEU A 1 297 ? 8.932 -11.755 15.503 1.00 94.38 297 LEU A CA 1
ATOM 2329 C C . LEU A 1 297 ? 8.966 -12.918 16.510 1.00 94.38 297 LEU A C 1
ATOM 2331 O O . LEU A 1 297 ? 9.170 -14.069 16.128 1.00 94.38 297 LEU A O 1
ATOM 2335 N N . GLU A 1 298 ? 8.721 -12.619 17.787 1.00 90.00 298 GLU A N 1
ATOM 2336 C CA . GLU A 1 298 ? 8.694 -13.606 18.873 1.00 90.00 298 GLU A CA 1
ATOM 2337 C C . GLU A 1 298 ? 7.293 -13.735 19.483 1.00 90.00 298 GLU A C 1
ATOM 2339 O O . GLU A 1 298 ? 6.821 -12.849 20.205 1.00 90.00 298 GLU A O 1
ATOM 2344 N N . GLU A 1 299 ? 6.645 -14.868 19.215 1.00 86.00 299 GLU A N 1
ATOM 2345 C CA . GLU A 1 299 ? 5.371 -15.264 19.818 1.00 86.00 299 GLU A CA 1
ATOM 2346 C C . GLU A 1 299 ? 5.606 -15.904 21.187 1.00 86.00 299 GLU A C 1
ATOM 2348 O O . GLU A 1 299 ? 6.262 -16.938 21.294 1.00 86.00 299 GLU A O 1
ATOM 2353 N N . ASP A 1 300 ? 5.046 -15.303 22.234 1.00 83.88 300 ASP A N 1
ATOM 2354 C CA . ASP A 1 300 ? 5.094 -15.831 23.604 1.00 83.88 300 ASP A CA 1
ATOM 2355 C C . ASP A 1 300 ? 3.711 -16.259 24.125 1.00 83.88 300 ASP A C 1
ATOM 2357 O O . ASP A 1 300 ? 3.608 -16.791 25.228 1.00 83.88 300 ASP A O 1
ATOM 2361 N N . GLY A 1 301 ? 2.640 -16.034 23.352 1.00 76.56 301 GLY A N 1
ATOM 2362 C CA . GLY A 1 301 ? 1.253 -16.374 23.696 1.00 76.56 301 GLY A CA 1
ATOM 2363 C C . GLY A 1 301 ? 0.634 -15.491 24.788 1.00 76.56 301 GLY A C 1
ATOM 2364 O O . GLY A 1 301 ? -0.589 -15.387 24.883 1.00 76.56 301 GLY A O 1
ATOM 2365 N N . GLU A 1 302 ? 1.455 -14.813 25.588 1.00 84.38 302 GLU A N 1
ATOM 2366 C CA . GLU A 1 302 ? 1.023 -13.918 26.659 1.00 84.38 302 GLU A CA 1
ATOM 2367 C C . GLU A 1 302 ? 0.869 -12.473 26.162 1.00 84.38 302 GLU A C 1
ATOM 2369 O O . GLU A 1 302 ? -0.179 -11.845 26.359 1.00 84.38 302 GLU A O 1
ATOM 2374 N N . MET A 1 303 ? 1.910 -11.960 25.503 1.00 90.31 303 MET A N 1
ATOM 2375 C CA . MET A 1 303 ? 2.038 -10.581 25.031 1.00 90.31 303 MET A CA 1
ATOM 2376 C C . MET A 1 303 ? 1.878 -10.459 23.525 1.00 90.31 303 MET A C 1
ATOM 2378 O O . MET A 1 303 ? 1.318 -9.463 23.079 1.00 90.31 303 MET A O 1
ATOM 2382 N N . ILE A 1 304 ? 2.341 -11.442 22.755 1.00 94.19 304 ILE A N 1
ATOM 2383 C CA . ILE A 1 304 ? 2.071 -11.544 21.320 1.00 94.19 304 ILE A CA 1
ATOM 2384 C C . ILE A 1 304 ? 1.359 -12.862 21.043 1.00 94.19 304 ILE A C 1
ATOM 2386 O O . ILE A 1 304 ? 1.893 -13.940 21.308 1.00 94.19 304 ILE A O 1
ATOM 2390 N N . SER A 1 305 ? 0.176 -12.758 20.446 1.00 93.69 305 SER A N 1
ATOM 2391 C CA . SER A 1 305 ? -0.573 -13.889 19.896 1.00 93.69 305 SER A CA 1
ATOM 2392 C C . SER A 1 305 ? -0.883 -13.630 18.428 1.00 93.69 305 SER A C 1
ATOM 2394 O O . SER A 1 305 ? -1.376 -12.552 18.096 1.00 93.69 305 SER A O 1
ATOM 2396 N N . ILE A 1 306 ? -0.637 -14.605 17.557 1.00 94.50 306 ILE A N 1
ATOM 2397 C CA . ILE A 1 306 ? -0.917 -14.487 16.125 1.00 94.50 306 ILE A CA 1
ATOM 2398 C C . ILE A 1 306 ? -2.073 -15.415 15.759 1.00 94.50 306 ILE A C 1
ATOM 2400 O O . ILE A 1 306 ? -2.029 -16.609 16.041 1.00 94.50 306 ILE A O 1
ATOM 2404 N N . ILE A 1 307 ? -3.097 -14.855 15.123 1.00 93.31 307 ILE A N 1
ATOM 2405 C CA . ILE A 1 307 ? -4.220 -15.581 14.536 1.00 93.31 307 ILE A CA 1
ATOM 2406 C C . ILE A 1 307 ? -3.925 -15.754 13.050 1.00 93.31 307 ILE A C 1
ATOM 2408 O O . ILE A 1 307 ? -3.657 -14.780 12.344 1.00 93.31 307 ILE A O 1
ATOM 2412 N N . ARG A 1 308 ? -4.013 -16.990 12.566 1.00 93.44 308 ARG A N 1
ATOM 2413 C CA . ARG A 1 308 ? -3.876 -17.293 11.142 1.00 93.44 308 ARG A CA 1
ATOM 2414 C C . ARG A 1 308 ? -5.224 -17.146 10.452 1.00 93.44 308 ARG A C 1
ATOM 2416 O O . ARG A 1 308 ? -6.215 -17.729 10.895 1.00 93.44 308 ARG A O 1
ATOM 2423 N N . GLY A 1 309 ? -5.269 -16.380 9.370 1.00 92.12 309 GLY A N 1
ATOM 2424 C CA . GLY A 1 309 ? -6.449 -16.270 8.520 1.00 92.12 309 GLY A CA 1
ATOM 2425 C C . GLY A 1 309 ? -6.681 -14.879 7.951 1.00 92.12 309 GLY A C 1
ATOM 2426 O O . GLY A 1 309 ? -5.939 -13.933 8.203 1.00 92.12 309 GLY A O 1
ATOM 2427 N N . ASP A 1 310 ? -7.753 -14.765 7.172 1.00 91.94 310 ASP A N 1
ATOM 2428 C CA . ASP A 1 310 ? -8.150 -13.501 6.568 1.00 91.94 310 ASP A CA 1
ATOM 2429 C C . ASP A 1 310 ? -8.581 -12.478 7.633 1.00 91.94 310 ASP A C 1
ATOM 2431 O O . ASP A 1 310 ? -9.437 -12.741 8.485 1.00 91.94 310 ASP A O 1
ATOM 2435 N N . ALA A 1 311 ? -8.002 -11.280 7.562 1.00 94.19 311 ALA A N 1
ATOM 2436 C CA . ALA A 1 311 ? -8.244 -10.215 8.527 1.00 94.19 311 ALA A CA 1
ATOM 2437 C C . ALA A 1 311 ? -9.723 -9.805 8.614 1.00 94.19 311 ALA A C 1
ATOM 2439 O O . ALA A 1 311 ? -10.239 -9.562 9.710 1.00 94.19 311 ALA A O 1
ATOM 2440 N N . ILE A 1 312 ? -10.426 -9.741 7.479 1.00 93.62 312 ILE A N 1
ATOM 2441 C CA . ILE A 1 312 ? -11.836 -9.344 7.429 1.00 93.62 312 ILE A CA 1
ATOM 2442 C C . ILE A 1 312 ? -12.711 -10.432 8.062 1.00 93.62 312 ILE A C 1
ATOM 2444 O O . ILE A 1 312 ? -13.617 -10.126 8.848 1.00 93.62 312 ILE A O 1
ATOM 2448 N N . GLU A 1 313 ? -12.447 -11.700 7.756 1.00 93.44 313 GLU A N 1
ATOM 2449 C CA . GLU A 1 313 ? -13.149 -12.832 8.357 1.00 93.44 313 GLU A CA 1
ATOM 2450 C C . GLU A 1 313 ? -12.918 -12.929 9.865 1.00 93.44 313 GLU A C 1
ATOM 2452 O O . GLU A 1 313 ? -13.878 -13.122 10.617 1.00 93.44 313 GLU A O 1
ATOM 2457 N N . VAL A 1 314 ? -11.677 -12.758 10.326 1.00 93.75 314 VAL A N 1
ATOM 2458 C CA . VAL A 1 314 ? -11.334 -12.788 11.755 1.00 93.75 314 VAL A CA 1
ATOM 2459 C C . VAL A 1 314 ? -12.075 -11.684 12.508 1.00 93.75 314 VAL A C 1
ATOM 2461 O O . VAL A 1 314 ? -12.714 -11.959 13.524 1.00 93.75 314 VAL A O 1
ATOM 2464 N N . VAL A 1 315 ? -12.105 -10.456 11.980 1.00 94.88 315 VAL A N 1
ATOM 2465 C CA . VAL A 1 315 ? -12.874 -9.349 12.576 1.00 94.88 315 VAL A CA 1
ATOM 2466 C C . VAL A 1 315 ? -14.369 -9.681 12.667 1.00 94.88 315 VAL A C 1
ATOM 2468 O O . VAL A 1 315 ? -14.998 -9.448 13.705 1.00 94.88 315 VAL A O 1
ATOM 2471 N N . LYS A 1 316 ? -14.957 -10.265 11.613 1.00 93.62 316 LYS A N 1
ATOM 2472 C CA . LYS A 1 316 ? -16.366 -10.701 11.621 1.00 93.62 316 LYS A CA 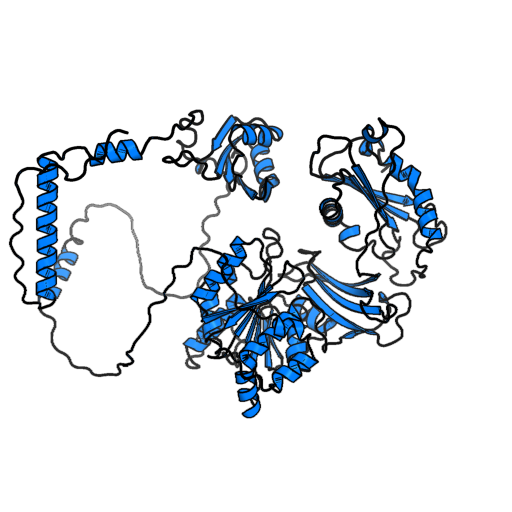1
ATOM 2473 C C . LYS A 1 316 ? -16.618 -11.796 12.666 1.00 93.62 316 LYS A C 1
ATOM 2475 O O . LYS A 1 316 ? -17.637 -11.743 13.360 1.00 93.62 316 LYS A O 1
ATOM 2480 N N . LYS A 1 317 ? -15.700 -12.758 12.814 1.00 91.25 317 LYS A N 1
ATOM 2481 C CA . LYS A 1 317 ? -15.780 -13.843 13.809 1.00 91.25 317 LYS A CA 1
ATOM 2482 C C . LYS A 1 317 ? -15.708 -13.299 15.240 1.00 91.25 317 LYS A C 1
ATOM 2484 O O . LYS A 1 317 ? -16.596 -13.605 16.037 1.00 91.25 317 LYS A O 1
ATOM 2489 N N . LEU A 1 318 ? -14.740 -12.426 15.532 1.00 92.12 318 LEU A N 1
ATOM 2490 C CA . LEU A 1 318 ? -14.581 -11.774 16.841 1.00 92.12 318 LEU A CA 1
ATOM 2491 C C . LEU A 1 318 ? -15.824 -10.955 17.225 1.00 92.12 318 LEU A C 1
ATOM 2493 O O . LEU A 1 318 ? -16.315 -11.043 18.352 1.00 92.12 318 LEU A O 1
ATOM 2497 N N . SER A 1 319 ? -16.392 -10.213 16.268 1.00 92.00 319 SER A N 1
ATOM 2498 C CA . SER A 1 319 ? -17.648 -9.476 16.460 1.00 92.00 319 SER A CA 1
ATOM 2499 C C . SER A 1 319 ? -18.815 -10.407 16.816 1.00 92.00 319 SER A C 1
ATOM 2501 O O . SER A 1 319 ? -19.559 -10.148 17.767 1.00 92.00 319 SER A O 1
ATOM 2503 N N . CYS A 1 320 ? -18.958 -11.534 16.109 1.00 87.50 320 CYS A N 1
ATOM 2504 C CA . CYS A 1 320 ? -20.015 -12.508 16.382 1.00 87.50 320 CYS A CA 1
ATOM 2505 C C . CYS A 1 320 ? -19.878 -13.159 17.766 1.00 87.50 320 CYS A C 1
ATOM 2507 O O . CYS A 1 320 ? -20.884 -13.310 18.460 1.00 87.50 320 CYS A O 1
ATOM 2509 N N . GLN A 1 321 ? -18.660 -13.531 18.173 1.00 85.06 321 GLN A N 1
ATOM 2510 C CA . GLN A 1 321 ? -18.396 -14.101 19.500 1.00 85.06 321 GLN A CA 1
ATOM 2511 C C . GLN A 1 321 ? -18.769 -13.111 20.608 1.00 85.06 321 GLN A C 1
ATOM 2513 O O . GLN A 1 321 ? -19.482 -13.464 21.548 1.00 85.06 321 GLN A O 1
ATOM 2518 N N . ARG A 1 322 ? -18.387 -11.838 20.453 1.00 82.31 322 ARG A N 1
ATOM 2519 C CA . ARG A 1 322 ? -18.727 -10.789 21.420 1.00 82.31 322 ARG A CA 1
ATOM 2520 C C . ARG A 1 322 ? -20.231 -10.564 21.557 1.00 82.31 322 ARG A C 1
ATOM 2522 O O . ARG A 1 322 ? -20.722 -10.379 22.666 1.00 82.31 322 ARG A O 1
ATOM 2529 N N . MET A 1 323 ? -20.969 -10.609 20.448 1.00 76.94 323 MET A N 1
ATOM 2530 C CA . MET A 1 323 ? -22.425 -10.414 20.446 1.00 76.94 323 MET A CA 1
ATOM 2531 C C . MET A 1 323 ? -23.197 -11.599 21.042 1.00 76.94 323 MET A C 1
ATOM 2533 O O . MET A 1 323 ? -24.281 -11.401 21.589 1.00 76.94 323 MET A O 1
ATOM 2537 N N . LYS A 1 324 ? -22.667 -12.825 20.937 1.00 71.62 324 LYS A N 1
ATOM 2538 C CA . LYS A 1 324 ? -23.307 -14.038 21.476 1.00 71.62 324 LYS A CA 1
ATOM 2539 C C . LYS A 1 324 ? -23.053 -14.247 22.978 1.00 71.62 324 LYS A C 1
ATOM 2541 O O . LYS A 1 324 ? -23.820 -14.968 23.611 1.00 71.62 324 LYS A O 1
ATOM 2546 N N . GLY A 1 325 ? -22.043 -13.583 23.552 1.00 59.19 325 GLY A N 1
ATOM 2547 C CA . GLY A 1 325 ? -21.579 -13.822 24.924 1.00 59.19 325 GLY A CA 1
ATOM 2548 C C . GLY A 1 325 ? -20.975 -15.225 25.085 1.00 59.19 325 GLY A C 1
ATOM 2549 O O . GLY A 1 325 ? -21.219 -16.103 24.265 1.00 59.19 325 GLY A O 1
ATOM 2550 N N . ASN A 1 326 ? -20.205 -15.475 26.151 1.00 52.53 326 ASN A N 1
ATOM 2551 C CA . ASN A 1 326 ? -19.546 -16.773 26.431 1.00 52.53 326 ASN A CA 1
ATOM 2552 C C . ASN A 1 326 ? -20.507 -17.973 26.646 1.00 52.53 326 ASN A C 1
ATOM 2554 O O . ASN A 1 326 ? -20.110 -19.014 27.165 1.00 52.53 326 ASN A O 1
ATOM 2558 N N . SER A 1 327 ? -21.785 -17.852 26.295 1.00 45.44 327 SER A N 1
ATOM 2559 C CA . SER A 1 327 ? -22.770 -18.922 26.374 1.00 45.44 327 SER A CA 1
ATOM 2560 C C . SER A 1 327 ? -22.919 -19.620 25.020 1.00 45.44 327 SER A C 1
ATOM 2562 O O . SER A 1 327 ? -23.446 -19.040 24.075 1.00 45.44 327 SER A O 1
ATOM 2564 N N . VAL A 1 328 ? -22.552 -20.907 25.018 1.00 40.09 328 VAL A N 1
ATOM 2565 C CA . VAL A 1 328 ? -22.686 -21.922 23.954 1.00 40.09 328 VAL A CA 1
ATOM 2566 C C . VAL A 1 328 ? -21.486 -22.013 23.001 1.00 40.09 328 VAL A C 1
ATOM 2568 O O . VAL A 1 328 ? -21.524 -21.579 21.853 1.00 40.09 328 VAL A O 1
ATOM 2571 N N . ALA A 1 329 ? -20.437 -22.683 23.484 1.00 44.88 329 ALA A N 1
ATOM 2572 C CA . ALA A 1 329 ? -19.553 -23.479 22.641 1.00 44.88 329 ALA A CA 1
ATOM 2573 C C . ALA A 1 329 ? -20.329 -24.728 22.182 1.00 44.88 329 ALA A C 1
ATOM 2575 O O . ALA A 1 329 ? -20.461 -25.692 22.931 1.00 44.88 329 ALA A O 1
ATOM 2576 N N . SER A 1 330 ? -20.931 -24.673 20.998 1.00 46.50 330 SER A N 1
ATOM 2577 C CA . SER A 1 330 ? -21.364 -25.854 20.241 1.00 46.50 330 SER A CA 1
ATOM 2578 C C . SER A 1 330 ? -21.656 -25.410 18.813 1.00 46.50 330 SER A C 1
ATOM 2580 O O . SER A 1 330 ? -22.409 -24.460 18.612 1.00 46.50 330 SER A O 1
ATOM 2582 N N . ASP A 1 331 ? -21.066 -26.118 17.853 1.00 37.59 331 ASP A N 1
ATOM 2583 C CA . ASP A 1 331 ? -21.400 -26.126 16.418 1.00 37.59 331 ASP A CA 1
ATOM 2584 C C . ASP A 1 331 ? -20.558 -25.228 15.495 1.00 37.59 331 ASP A C 1
ATOM 2586 O O . ASP A 1 331 ? -21.049 -24.667 14.516 1.00 37.59 331 ASP A O 1
ATOM 2590 N N . CYS A 1 332 ? -19.249 -25.142 15.741 1.00 39.81 332 CYS A N 1
ATOM 2591 C CA . CYS A 1 332 ? -18.281 -24.794 14.692 1.00 39.81 332 CYS A CA 1
ATOM 2592 C C . CYS A 1 332 ? -16.950 -25.528 14.925 1.00 39.81 332 CYS A C 1
ATOM 2594 O O . CYS A 1 332 ? -16.050 -25.027 15.587 1.00 39.81 332 CYS A O 1
ATOM 2596 N N . ASN A 1 333 ? -16.839 -26.738 14.370 1.00 39.94 333 ASN A N 1
ATOM 2597 C CA . ASN A 1 333 ? -15.694 -27.650 14.517 1.00 39.94 333 ASN A CA 1
ATOM 2598 C C . ASN A 1 333 ? -14.403 -27.222 13.775 1.00 39.94 333 ASN A C 1
ATOM 2600 O O . ASN A 1 333 ? -13.518 -28.052 13.606 1.00 39.94 333 ASN A O 1
ATOM 2604 N N . ASP A 1 334 ? -14.257 -25.952 13.385 1.00 42.53 334 ASP A N 1
ATOM 2605 C CA . ASP A 1 334 ? -13.063 -25.443 12.680 1.00 42.53 334 ASP A CA 1
ATOM 2606 C C . ASP A 1 334 ? -12.274 -24.386 13.491 1.00 42.53 334 ASP A C 1
ATOM 2608 O O . ASP A 1 334 ? -11.452 -23.664 12.933 1.00 42.53 334 ASP A O 1
ATOM 2612 N N . LEU A 1 335 ? -12.529 -24.230 14.800 1.00 44.62 335 LEU A N 1
ATOM 2613 C CA . LEU A 1 335 ? -12.091 -23.055 15.580 1.00 44.62 335 LEU A CA 1
ATOM 2614 C C . LEU A 1 335 ? -11.247 -23.372 16.826 1.00 44.62 335 LEU A C 1
ATOM 2616 O O . LEU A 1 335 ? -11.539 -22.873 17.908 1.00 44.62 335 LEU A O 1
ATOM 2620 N N . ASN A 1 336 ? -10.160 -24.128 16.684 1.00 49.59 336 ASN A N 1
ATOM 2621 C CA . ASN A 1 336 ? -9.227 -24.308 17.806 1.00 49.59 336 ASN A CA 1
ATOM 2622 C C . ASN A 1 336 ? -8.365 -23.053 18.100 1.00 49.59 336 ASN A C 1
ATOM 2624 O O . ASN A 1 336 ? -7.858 -22.931 19.210 1.00 49.59 336 ASN A O 1
ATOM 2628 N N . ASP A 1 337 ? -8.240 -22.099 17.164 1.00 53.19 337 ASP A N 1
ATOM 2629 C CA . ASP A 1 337 ? -7.294 -20.966 17.283 1.00 53.19 337 ASP A CA 1
ATOM 2630 C C . ASP A 1 337 ? -7.879 -19.670 17.891 1.00 53.19 337 ASP A C 1
ATOM 2632 O O . ASP A 1 337 ? -7.142 -18.715 18.132 1.00 53.19 337 ASP A O 1
ATOM 2636 N N . LEU A 1 338 ? -9.195 -19.593 18.138 1.00 58.81 338 LEU A N 1
ATOM 2637 C CA . LEU A 1 338 ? -9.846 -18.403 18.728 1.00 58.81 338 LEU A CA 1
ATOM 2638 C C . LEU A 1 338 ? -10.274 -18.597 20.191 1.00 58.81 338 LEU A C 1
ATOM 2640 O O . LEU A 1 338 ? -10.742 -17.644 20.823 1.00 58.81 338 LEU A O 1
ATOM 2644 N N . ASP A 1 339 ? -10.137 -19.807 20.734 1.00 53.81 339 ASP A N 1
ATOM 2645 C CA . ASP A 1 339 ? -10.539 -20.106 22.106 1.00 53.81 339 ASP A CA 1
ATOM 2646 C C . ASP A 1 339 ? -9.624 -19.385 23.110 1.00 53.81 339 ASP A C 1
ATOM 2648 O O . ASP A 1 339 ? -8.404 -19.530 23.109 1.00 53.81 339 ASP A O 1
ATOM 2652 N N . GLY A 1 340 ? -10.227 -18.572 23.983 1.00 59.00 340 GLY A N 1
ATOM 2653 C CA . GLY A 1 340 ? -9.518 -17.829 25.033 1.00 59.00 340 GLY A CA 1
ATOM 2654 C C . GLY A 1 340 ? -9.015 -16.434 24.642 1.00 59.00 340 GLY A C 1
ATOM 2655 O O . GLY A 1 340 ? -8.465 -15.737 25.497 1.00 59.00 340 GLY A O 1
ATOM 2656 N N . ILE A 1 341 ? -9.232 -15.981 23.402 1.00 66.25 341 ILE A N 1
ATOM 2657 C CA . ILE A 1 341 ? -8.899 -14.607 23.000 1.00 66.25 341 ILE A CA 1
ATOM 2658 C C . ILE A 1 341 ? -10.005 -13.655 23.464 1.00 66.25 341 ILE A C 1
ATOM 2660 O O . ILE A 1 341 ? -11.181 -13.805 23.131 1.00 66.25 341 ILE A O 1
ATOM 2664 N N . GLU A 1 342 ? -9.631 -12.638 24.238 1.00 69.00 342 GLU A N 1
ATOM 2665 C CA . GLU A 1 342 ? -10.563 -11.578 24.615 1.00 69.00 342 GLU A CA 1
ATOM 2666 C C . GLU A 1 342 ? -10.997 -10.760 23.394 1.00 69.00 342 GLU A C 1
ATOM 2668 O O . GLU A 1 342 ? -10.185 -10.319 22.587 1.00 69.00 342 GLU A O 1
ATOM 2673 N N . THR A 1 343 ? -12.302 -10.520 23.281 1.00 79.12 343 THR A N 1
ATOM 2674 C CA . THR A 1 343 ? -12.931 -9.943 22.081 1.00 79.12 343 THR A CA 1
ATOM 2675 C C . THR A 1 343 ? -13.053 -8.412 22.120 1.00 79.12 343 THR A C 1
ATOM 2677 O O . THR A 1 343 ? -13.757 -7.813 21.297 1.00 79.12 343 THR A O 1
ATOM 2680 N N . GLN A 1 344 ? -12.404 -7.756 23.090 1.00 89.62 344 GLN A N 1
ATOM 2681 C CA . GLN A 1 344 ? -12.365 -6.299 23.218 1.00 89.62 344 GLN A CA 1
ATOM 2682 C C . GLN A 1 344 ? -10.941 -5.757 23.125 1.00 89.62 344 GLN A C 1
ATOM 2684 O O . GLN A 1 344 ? -10.057 -6.178 23.867 1.00 89.62 344 GLN A O 1
ATOM 2689 N N . PHE A 1 345 ? -10.765 -4.781 22.236 1.00 94.75 345 PHE A N 1
ATOM 2690 C CA . PHE A 1 345 ? -9.498 -4.116 21.955 1.00 94.75 345 PHE A CA 1
ATOM 2691 C C . PHE A 1 345 ? -9.591 -2.618 22.233 1.00 94.75 345 PHE A C 1
ATOM 2693 O O . PHE A 1 345 ? -10.642 -2.001 22.046 1.00 94.75 345 PHE A O 1
ATOM 2700 N N . ASP A 1 346 ? -8.475 -2.029 22.648 1.00 94.12 346 ASP A N 1
ATOM 2701 C CA . ASP A 1 346 ? -8.346 -0.583 22.828 1.00 94.12 346 ASP A CA 1
ATOM 2702 C C . ASP A 1 346 ? -7.995 0.106 21.510 1.00 94.12 346 ASP A C 1
ATOM 2704 O O . ASP A 1 346 ? -8.443 1.216 21.224 1.00 94.12 346 ASP A O 1
ATOM 2708 N N . VAL A 1 347 ? -7.192 -0.570 20.689 1.00 96.62 347 VAL A N 1
ATOM 2709 C CA . VAL A 1 347 ? -6.683 -0.042 19.427 1.00 96.62 347 VAL A CA 1
ATOM 2710 C C . VAL A 1 347 ? -6.727 -1.135 18.371 1.00 96.62 347 VAL A C 1
ATOM 2712 O O . VAL A 1 347 ? -6.345 -2.276 18.629 1.00 96.62 347 VAL A O 1
ATOM 2715 N N . ILE A 1 348 ? -7.159 -0.781 17.165 1.00 98.00 348 ILE A N 1
ATOM 2716 C CA . ILE A 1 348 ? -7.026 -1.636 15.985 1.00 98.00 348 ILE A CA 1
ATOM 2717 C C . ILE A 1 348 ? -6.133 -0.918 14.979 1.00 98.00 348 ILE A C 1
ATOM 2719 O O . ILE A 1 348 ? -6.431 0.200 14.569 1.00 98.00 348 ILE A O 1
ATOM 2723 N N . MET A 1 349 ? -5.044 -1.560 14.580 1.00 97.75 349 MET A N 1
ATOM 2724 C CA . MET A 1 349 ? -4.135 -1.091 13.541 1.00 97.75 349 MET A CA 1
ATOM 2725 C C . MET A 1 349 ? -4.333 -1.942 12.293 1.00 97.75 349 MET A C 1
ATOM 2727 O O . MET A 1 349 ? -4.315 -3.167 12.364 1.00 97.75 349 MET A O 1
ATOM 2731 N N . VAL A 1 350 ? -4.576 -1.293 11.161 1.00 96.38 350 VAL A N 1
ATOM 2732 C CA . VAL A 1 350 ? -4.946 -1.941 9.905 1.00 96.38 350 VAL A CA 1
ATOM 2733 C C . VAL A 1 350 ? -3.873 -1.647 8.871 1.00 96.38 350 VAL A C 1
ATOM 2735 O O . VAL A 1 350 ? -3.747 -0.507 8.419 1.00 96.38 350 VAL A O 1
ATOM 2738 N N . ASP A 1 351 ? -3.134 -2.684 8.502 1.00 92.12 351 ASP A N 1
ATOM 2739 C CA . ASP A 1 351 ? -2.086 -2.658 7.486 1.00 92.12 351 ASP A CA 1
ATOM 2740 C C . ASP A 1 351 ? -2.263 -3.843 6.528 1.00 92.12 351 ASP A C 1
ATOM 2742 O O . ASP A 1 351 ? -1.451 -4.759 6.455 1.00 92.12 351 ASP A O 1
ATOM 2746 N N . ILE A 1 352 ? -3.400 -3.846 5.830 1.00 87.50 352 ILE A N 1
ATOM 2747 C CA . ILE A 1 352 ? -3.727 -4.843 4.809 1.00 87.50 352 ILE A CA 1
ATOM 2748 C C . ILE A 1 352 ? -3.658 -4.200 3.423 1.00 87.50 352 ILE A C 1
ATOM 2750 O O . ILE A 1 352 ? -4.233 -3.133 3.192 1.00 87.50 352 ILE A O 1
ATOM 2754 N N . ASP A 1 353 ? -2.973 -4.856 2.492 1.00 75.88 353 ASP A N 1
ATOM 2755 C CA . ASP A 1 353 ? -2.845 -4.443 1.098 1.00 75.88 353 ASP A CA 1
ATOM 2756 C C . ASP A 1 353 ? -3.855 -5.181 0.204 1.00 75.88 353 ASP A C 1
ATOM 2758 O O . ASP A 1 353 ? -4.320 -6.284 0.499 1.00 75.88 353 ASP A O 1
ATOM 2762 N N . SER A 1 354 ? -4.243 -4.578 -0.922 1.00 68.19 354 SER A N 1
ATOM 2763 C CA . SER A 1 354 ? -5.019 -5.296 -1.931 1.00 68.19 354 SER A CA 1
ATOM 2764 C C . SER A 1 354 ? -4.132 -6.319 -2.638 1.00 68.19 354 SER A C 1
ATOM 2766 O O . SER A 1 354 ? -3.226 -5.945 -3.379 1.00 68.19 354 SER A O 1
ATOM 2768 N N . GLY A 1 355 ? -4.433 -7.610 -2.480 1.00 55.00 355 GLY A N 1
ATOM 2769 C CA . GLY A 1 355 ? -3.692 -8.686 -3.148 1.00 55.00 355 GLY A CA 1
ATOM 2770 C C . GLY A 1 355 ? -3.871 -8.774 -4.671 1.00 55.00 355 GLY A C 1
ATOM 2771 O O . GLY A 1 355 ? -3.218 -9.592 -5.317 1.00 55.00 355 GLY A O 1
ATOM 2772 N N . ASP A 1 356 ? -4.741 -7.944 -5.256 1.00 54.22 356 ASP A N 1
ATOM 2773 C CA . ASP A 1 356 ? -5.027 -7.931 -6.689 1.00 54.22 356 ASP A CA 1
ATOM 2774 C C . ASP A 1 356 ? -4.050 -7.017 -7.443 1.00 54.22 356 ASP A C 1
ATOM 2776 O O . ASP A 1 356 ? -4.159 -5.788 -7.414 1.00 54.22 356 ASP A O 1
ATOM 2780 N N . THR A 1 357 ? -3.132 -7.625 -8.194 1.00 46.56 357 THR A N 1
ATOM 2781 C CA . THR A 1 357 ? -2.181 -6.923 -9.072 1.00 46.56 357 THR A CA 1
ATOM 2782 C C . THR A 1 357 ? -2.864 -6.061 -10.140 1.00 46.56 357 THR A C 1
ATOM 2784 O O . THR A 1 357 ? -2.225 -5.177 -10.707 1.00 46.56 357 THR A O 1
ATOM 2787 N N . ARG A 1 358 ? -4.164 -6.268 -10.406 1.00 39.84 358 ARG A N 1
ATOM 2788 C CA . ARG A 1 358 ? -4.956 -5.522 -11.399 1.00 39.84 358 ARG A CA 1
ATOM 2789 C C . ARG A 1 358 ? -5.449 -4.165 -10.888 1.00 39.84 358 ARG A C 1
ATOM 2791 O O . ARG A 1 358 ? -5.801 -3.323 -11.712 1.00 39.84 358 ARG A O 1
ATOM 2798 N N . ASN A 1 359 ? -5.473 -3.947 -9.568 1.00 41.31 359 ASN A N 1
ATOM 2799 C CA . ASN A 1 359 ? -6.018 -2.731 -8.941 1.00 41.31 359 ASN A CA 1
ATOM 2800 C C . ASN A 1 359 ? -4.939 -1.748 -8.438 1.00 41.31 359 ASN A C 1
ATOM 2802 O O . ASN A 1 359 ? -5.288 -0.675 -7.944 1.00 41.31 359 ASN A O 1
ATOM 2806 N N . GLY A 1 360 ? -3.651 -2.072 -8.616 1.00 50.97 360 GLY A N 1
ATOM 2807 C CA . GLY A 1 360 ? -2.520 -1.289 -8.099 1.00 50.97 360 GLY A CA 1
ATOM 2808 C C . GLY A 1 360 ? -2.297 -1.482 -6.592 1.00 50.97 360 GLY A C 1
ATOM 2809 O O . GLY A 1 360 ? -3.086 -2.143 -5.925 1.00 50.97 360 GLY A O 1
ATOM 2810 N N . SER A 1 361 ? -1.210 -0.918 -6.052 1.00 59.94 361 SER A N 1
ATOM 2811 C CA . SER A 1 361 ? -0.914 -0.906 -4.609 1.00 59.94 361 SER A CA 1
ATOM 2812 C C . SER A 1 361 ? -1.923 -0.031 -3.862 1.00 59.94 361 SER A C 1
ATOM 2814 O O . SER A 1 361 ? -1.670 1.141 -3.609 1.00 59.94 361 SER A O 1
ATOM 2816 N N . MET A 1 362 ? -3.096 -0.579 -3.560 1.00 69.88 362 MET A N 1
ATOM 2817 C CA . MET A 1 362 ? -4.128 0.094 -2.782 1.00 69.88 362 MET A CA 1
ATOM 2818 C C . MET A 1 362 ? -4.195 -0.517 -1.388 1.00 69.88 362 MET A C 1
ATOM 2820 O O . MET A 1 362 ? -4.194 -1.736 -1.227 1.00 69.88 362 MET A O 1
ATOM 2824 N N . ALA A 1 363 ? -4.301 0.344 -0.385 1.00 79.00 363 ALA A N 1
ATOM 2825 C CA . ALA A 1 363 ? -4.524 -0.060 0.993 1.00 79.00 363 ALA A CA 1
ATOM 2826 C C . ALA A 1 363 ? -5.577 0.870 1.616 1.00 79.00 363 ALA A C 1
ATOM 2828 O O . ALA A 1 363 ? -5.489 2.087 1.414 1.00 79.00 363 ALA A O 1
ATOM 2829 N N . PRO A 1 364 ? -6.583 0.346 2.337 1.00 85.81 364 PRO A N 1
ATOM 2830 C CA . PRO A 1 364 ? -6.961 -1.069 2.441 1.00 85.81 364 PRO A CA 1
ATOM 2831 C C . PRO A 1 364 ? -7.720 -1.581 1.186 1.00 85.81 364 PRO A C 1
ATOM 2833 O O . PRO A 1 364 ? -8.125 -0.777 0.338 1.00 85.81 364 PRO A O 1
ATOM 2836 N N . PRO A 1 365 ? -7.973 -2.901 1.052 1.00 86.12 365 PRO A N 1
ATOM 2837 C CA . PRO A 1 365 ? -8.835 -3.467 0.007 1.00 86.12 365 PRO A CA 1
ATOM 2838 C C . PRO A 1 365 ? -10.259 -2.884 0.016 1.00 86.12 365 PRO A C 1
ATOM 2840 O O . PRO A 1 365 ? -10.786 -2.526 1.068 1.00 86.12 365 PRO A O 1
ATOM 2843 N N . LEU A 1 366 ? -10.941 -2.864 -1.139 1.00 84.19 366 LEU A N 1
ATOM 2844 C CA . LEU A 1 366 ? -12.323 -2.348 -1.249 1.00 84.19 366 LEU A CA 1
ATOM 2845 C C . LEU A 1 366 ? -13.312 -3.069 -0.325 1.00 84.19 366 LEU A C 1
ATOM 2847 O O . LEU A 1 366 ? -14.225 -2.443 0.207 1.00 84.19 366 LEU A O 1
ATOM 2851 N N . GLU A 1 367 ? -13.121 -4.369 -0.116 1.00 88.81 367 GLU A N 1
ATOM 2852 C CA . GLU A 1 367 ? -13.951 -5.194 0.770 1.00 88.81 367 GLU A CA 1
ATOM 2853 C C . GLU A 1 367 ? -13.883 -4.721 2.228 1.00 88.81 367 GLU A C 1
ATOM 2855 O O . GLU A 1 367 ? -14.862 -4.816 2.969 1.00 88.81 367 GLU A O 1
ATOM 2860 N N . PHE A 1 368 ? -12.763 -4.114 2.631 1.00 90.38 368 PHE A N 1
ATOM 2861 C CA . PHE A 1 368 ? -12.603 -3.534 3.961 1.00 90.38 368 PHE A CA 1
ATOM 2862 C C . PHE A 1 368 ? -13.504 -2.308 4.184 1.00 90.38 368 PHE A C 1
ATOM 2864 O O . PHE A 1 368 ? -13.864 -1.990 5.316 1.00 90.38 368 PHE A O 1
ATOM 2871 N N . MET A 1 369 ? -13.906 -1.627 3.104 1.00 88.81 369 MET A N 1
ATOM 2872 C CA . MET A 1 369 ? -14.786 -0.454 3.155 1.00 88.81 369 MET A CA 1
ATOM 2873 C C . MET A 1 369 ? -16.263 -0.820 3.342 1.00 88.81 369 MET A C 1
ATOM 2875 O O . MET A 1 369 ? -17.107 0.070 3.478 1.00 88.81 369 MET A O 1
ATOM 2879 N N . GLU A 1 370 ? -16.613 -2.108 3.333 1.00 93.12 370 GLU A N 1
ATOM 2880 C CA . GLU A 1 370 ? -17.986 -2.529 3.561 1.00 93.12 370 GLU A CA 1
ATOM 2881 C C . GLU A 1 370 ? -18.474 -2.120 4.953 1.00 93.12 370 GLU A C 1
ATOM 2883 O O . GLU A 1 370 ? -17.838 -2.369 5.980 1.00 93.12 370 GLU A O 1
ATOM 2888 N N . ARG A 1 371 ? -19.697 -1.582 5.013 1.00 94.19 371 ARG A N 1
ATOM 2889 C CA . ARG A 1 371 ? -20.335 -1.194 6.277 1.00 94.19 371 ARG A CA 1
ATOM 2890 C C . ARG A 1 371 ? -20.404 -2.344 7.287 1.00 94.19 371 ARG A C 1
ATOM 2892 O O . ARG A 1 371 ? -20.354 -2.094 8.490 1.00 94.19 371 ARG A O 1
ATOM 2899 N N . SER A 1 372 ? -20.535 -3.584 6.811 1.00 95.12 372 SER A N 1
ATOM 2900 C CA . SER A 1 372 ? -20.546 -4.789 7.647 1.00 95.12 372 SER A CA 1
ATOM 2901 C C . SER A 1 372 ? -19.220 -4.957 8.408 1.00 95.12 372 SER A C 1
ATOM 2903 O O . SER A 1 372 ? -19.237 -5.180 9.617 1.00 95.12 372 SER A O 1
ATOM 2905 N N . VAL A 1 373 ? -18.091 -4.759 7.722 1.00 95.88 373 VAL A N 1
ATOM 2906 C CA . VAL A 1 373 ? -16.726 -4.853 8.257 1.00 95.88 373 VAL A CA 1
ATOM 2907 C C . VAL A 1 373 ? -16.454 -3.708 9.221 1.00 95.88 373 VAL A C 1
ATOM 2909 O O . VAL A 1 373 ? -16.071 -3.945 10.364 1.00 95.88 373 VAL A O 1
ATOM 2912 N N . LEU A 1 374 ? -16.751 -2.471 8.816 1.00 96.94 374 LEU A N 1
ATOM 2913 C CA . LEU A 1 374 ? -16.574 -1.296 9.674 1.00 96.94 374 LEU A CA 1
ATOM 2914 C C . LEU A 1 374 ? -17.411 -1.392 10.961 1.00 96.94 374 LEU A C 1
ATOM 2916 O O . LEU A 1 374 ? -16.939 -1.045 12.045 1.00 96.94 374 LEU A O 1
ATOM 2920 N N . SER A 1 375 ? -18.642 -1.909 10.869 1.00 96.00 375 SER A N 1
ATOM 2921 C CA . SER A 1 375 ? -19.495 -2.139 12.046 1.00 96.00 375 SER A CA 1
ATOM 2922 C C . SER A 1 375 ? -18.928 -3.230 12.957 1.00 96.00 375 SER A C 1
ATOM 2924 O O . SER A 1 375 ? -18.989 -3.092 14.180 1.00 96.00 375 SER A O 1
ATOM 2926 N N . ALA A 1 376 ? -18.347 -4.286 12.380 1.00 95.94 376 ALA A N 1
ATOM 2927 C CA . ALA A 1 376 ? -17.670 -5.331 13.138 1.00 95.94 376 ALA A CA 1
ATOM 2928 C C . ALA A 1 376 ? -16.446 -4.772 13.887 1.00 95.94 376 ALA A C 1
ATOM 2930 O O . ALA A 1 376 ? -16.354 -4.983 15.096 1.00 95.94 376 ALA A O 1
ATOM 2931 N N . LEU A 1 377 ? -15.597 -3.964 13.233 1.00 96.50 377 LEU A N 1
ATOM 2932 C CA . LEU A 1 377 ? -14.472 -3.258 13.872 1.00 96.50 377 LEU A CA 1
ATOM 2933 C C . LEU A 1 377 ? -14.932 -2.407 15.058 1.00 96.50 377 LEU A C 1
ATOM 2935 O O . LEU A 1 377 ? -14.401 -2.530 16.159 1.00 96.50 377 LEU A O 1
ATOM 2939 N N . ARG A 1 378 ? -15.971 -1.584 14.862 1.00 95.44 378 ARG A N 1
ATOM 2940 C CA . ARG A 1 378 ? -16.529 -0.761 15.942 1.00 95.44 378 ARG A CA 1
ATOM 2941 C C . ARG A 1 378 ? -17.040 -1.612 17.107 1.00 95.44 378 ARG A C 1
ATOM 2943 O O . ARG A 1 378 ? -16.882 -1.214 18.256 1.00 95.44 378 ARG A O 1
ATOM 2950 N N . SER A 1 379 ? -17.648 -2.767 16.833 1.00 94.50 379 SER A N 1
ATOM 2951 C CA . SER A 1 379 ? -18.204 -3.637 17.880 1.00 94.50 379 SER A CA 1
ATOM 2952 C C . SER A 1 379 ? -17.143 -4.298 18.763 1.00 94.50 379 SER A C 1
ATOM 2954 O O . SER A 1 379 ? -17.430 -4.590 19.923 1.00 94.50 379 SER A O 1
ATOM 2956 N N . ILE A 1 380 ? -15.932 -4.518 18.234 1.00 95.19 380 ILE A N 1
ATOM 2957 C CA . ILE A 1 380 ? -14.823 -5.143 18.966 1.00 95.19 380 ILE A CA 1
ATOM 2958 C C . ILE A 1 380 ? -13.906 -4.118 19.658 1.00 95.19 380 ILE A C 1
ATOM 2960 O O . ILE A 1 380 ? -13.051 -4.503 20.451 1.00 95.19 380 ILE A O 1
ATOM 2964 N N . LEU A 1 381 ? -14.129 -2.815 19.470 1.00 94.75 381 LEU A N 1
ATOM 2965 C CA . LEU A 1 381 ? -13.433 -1.755 20.208 1.00 94.75 381 LEU A CA 1
ATOM 2966 C C . LEU A 1 381 ? -14.052 -1.476 21.590 1.00 94.75 381 LEU A C 1
ATOM 2968 O O . LEU A 1 381 ? -15.195 -1.856 21.887 1.00 94.75 381 LEU A O 1
ATOM 2972 N N . CYS A 1 382 ? -13.285 -0.826 22.465 1.00 92.06 382 CYS A N 1
ATOM 2973 C CA . CYS A 1 382 ? -13.796 -0.151 23.659 1.00 92.06 382 CYS A CA 1
ATOM 2974 C C . CYS A 1 382 ? -14.366 1.242 23.314 1.00 92.06 382 CYS A C 1
ATOM 2976 O O . CYS A 1 382 ? -14.184 1.748 22.206 1.00 92.06 382 CYS A O 1
ATOM 2978 N N . GLU A 1 383 ? -15.092 1.871 24.244 1.00 89.75 383 GLU A N 1
ATOM 2979 C CA . GLU A 1 383 ? -15.767 3.161 23.995 1.00 89.75 383 GLU A CA 1
ATOM 2980 C C . GLU A 1 383 ? -14.797 4.314 23.693 1.00 89.75 383 GLU A C 1
ATOM 2982 O O . GLU A 1 383 ? -15.126 5.221 22.927 1.00 89.75 383 GLU A O 1
ATOM 2987 N N . SER A 1 384 ? -13.591 4.248 24.257 1.00 89.94 384 SER A N 1
ATOM 2988 C CA . SER A 1 384 ? -12.504 5.208 24.034 1.00 89.94 384 SER A CA 1
ATOM 2989 C C . SER A 1 384 ? -11.518 4.745 22.959 1.00 89.94 384 SER A C 1
ATOM 2991 O O . SER A 1 384 ? -10.463 5.348 22.806 1.00 89.94 384 SER A O 1
ATOM 2993 N N . GLY A 1 385 ? -11.816 3.655 22.248 1.00 93.12 385 GLY A N 1
ATOM 2994 C CA . GLY A 1 385 ? -10.877 3.028 21.327 1.00 93.12 385 GLY A CA 1
ATOM 2995 C C . GLY A 1 385 ? -10.773 3.721 19.969 1.00 93.12 385 GLY A C 1
ATOM 2996 O O . GLY A 1 385 ? -11.647 4.501 19.567 1.00 93.12 385 GLY A O 1
ATOM 2997 N N . ILE A 1 386 ? -9.703 3.395 19.239 1.00 96.38 386 ILE A N 1
ATOM 2998 C CA . ILE A 1 386 ? -9.431 3.926 17.895 1.00 96.38 386 ILE A CA 1
ATOM 2999 C C . ILE A 1 386 ? -9.110 2.833 16.878 1.00 96.38 386 ILE A C 1
ATOM 3001 O O . ILE A 1 386 ? -8.559 1.785 17.213 1.00 96.38 386 ILE A O 1
ATOM 3005 N N . VAL A 1 387 ? -9.411 3.120 15.612 1.00 97.81 387 VAL A N 1
ATOM 3006 C CA . VAL A 1 387 ? -8.878 2.391 14.454 1.00 97.81 387 VAL A CA 1
ATOM 3007 C C . VAL A 1 387 ? -7.869 3.287 13.744 1.00 97.81 387 VAL A C 1
ATOM 3009 O O . VAL A 1 387 ? -8.224 4.406 13.389 1.00 97.81 387 VAL A O 1
ATOM 3012 N N . ALA A 1 388 ? -6.652 2.809 13.504 1.00 97.38 388 ALA A N 1
ATOM 3013 C CA . ALA A 1 388 ? -5.648 3.474 12.676 1.00 97.38 388 ALA A CA 1
ATOM 3014 C C . ALA A 1 388 ? -5.383 2.635 11.422 1.00 97.38 388 ALA A C 1
ATOM 3016 O O . ALA A 1 388 ? -5.061 1.455 11.523 1.00 97.38 388 ALA A O 1
ATOM 3017 N N . VAL A 1 389 ? -5.531 3.234 10.244 1.00 95.69 389 VAL A N 1
ATOM 3018 C CA . VAL A 1 389 ? -5.486 2.544 8.950 1.00 95.69 389 VAL A CA 1
ATOM 3019 C C . VAL A 1 389 ? -4.404 3.164 8.083 1.00 95.69 389 VAL A C 1
ATOM 3021 O O . VAL A 1 389 ? -4.421 4.377 7.865 1.00 95.69 389 VAL A O 1
ATOM 3024 N N . ASN A 1 390 ? -3.492 2.341 7.569 1.00 92.81 390 ASN A N 1
ATOM 3025 C CA . ASN A 1 390 ? -2.601 2.736 6.485 1.00 92.81 390 ASN A CA 1
ATOM 3026 C C . ASN A 1 390 ? -3.417 2.875 5.189 1.00 92.81 390 ASN A C 1
ATOM 3028 O O . ASN A 1 390 ? -4.095 1.934 4.771 1.00 92.81 390 ASN A O 1
ATOM 3032 N N . VAL A 1 391 ? -3.393 4.059 4.576 1.00 89.88 391 VAL A N 1
ATOM 3033 C CA . VAL A 1 391 ? -4.171 4.365 3.374 1.00 89.88 391 VAL A CA 1
ATOM 3034 C C . VAL A 1 391 ? -3.254 4.780 2.235 1.00 89.88 391 VAL A C 1
ATOM 3036 O O . VAL A 1 391 ? -2.580 5.807 2.311 1.00 89.88 391 VAL A O 1
ATOM 3039 N N . ILE A 1 392 ? -3.325 4.018 1.144 1.00 84.75 392 ILE A N 1
ATOM 3040 C CA . ILE A 1 392 ? -2.714 4.335 -0.148 1.00 84.75 392 ILE A CA 1
ATOM 3041 C C . ILE A 1 392 ? -3.863 4.509 -1.151 1.00 84.75 392 ILE A C 1
ATOM 3043 O O . ILE A 1 392 ? -4.425 3.518 -1.636 1.00 84.75 392 ILE A O 1
ATOM 3047 N N . PRO A 1 393 ? -4.310 5.750 -1.413 1.00 77.62 393 PRO A N 1
ATOM 3048 C CA . PRO A 1 393 ? -5.463 5.999 -2.253 1.00 77.62 393 PRO A CA 1
ATOM 3049 C C . PRO A 1 393 ? -5.097 5.895 -3.736 1.00 77.62 393 PRO A C 1
ATOM 3051 O O . PRO A 1 393 ? -4.231 6.608 -4.229 1.00 77.62 393 PRO A O 1
ATOM 3054 N N . SER A 1 394 ? -5.848 5.089 -4.490 1.00 70.62 394 SER A N 1
ATOM 3055 C CA . SER A 1 394 ? -5.690 4.992 -5.953 1.00 70.62 394 SER A CA 1
ATOM 3056 C C . SER A 1 394 ? -6.034 6.294 -6.687 1.00 70.62 394 SER A C 1
ATOM 3058 O O . SER A 1 394 ? -5.537 6.565 -7.776 1.00 70.62 394 SER A O 1
ATOM 3060 N N . ASN A 1 395 ? -6.931 7.098 -6.114 1.00 74.00 395 ASN A N 1
ATOM 3061 C CA . ASN A 1 395 ? -7.284 8.433 -6.577 1.00 74.00 395 ASN A CA 1
ATOM 3062 C C . ASN A 1 395 ? -8.032 9.195 -5.471 1.00 74.00 395 ASN A C 1
ATOM 3064 O O . ASN A 1 395 ? -8.461 8.638 -4.458 1.00 74.00 395 ASN A O 1
ATOM 3068 N N . ARG A 1 396 ? -8.272 10.488 -5.702 1.00 80.62 396 ARG A N 1
ATOM 3069 C CA . ARG A 1 396 ? -9.008 11.341 -4.759 1.00 80.62 396 ARG A CA 1
ATOM 3070 C C . ARG A 1 396 ? -10.444 10.868 -4.492 1.00 80.62 396 ARG A C 1
ATOM 3072 O O . ARG A 1 396 ? -10.928 11.014 -3.375 1.00 80.62 396 ARG A O 1
ATOM 3079 N N . SER A 1 397 ? -11.131 10.307 -5.489 1.00 80.94 397 SER A N 1
ATOM 3080 C CA . SER A 1 397 ? -12.509 9.817 -5.322 1.00 80.94 397 SER A CA 1
ATOM 3081 C C . SER A 1 397 ? -12.576 8.601 -4.398 1.00 80.94 397 SER A C 1
ATOM 3083 O O . SER A 1 397 ? -13.537 8.466 -3.639 1.00 80.94 397 SER A O 1
ATOM 3085 N N . PHE A 1 398 ? -11.571 7.726 -4.455 1.00 82.88 398 PHE A N 1
ATOM 3086 C CA . PHE A 1 398 ? -11.434 6.593 -3.549 1.00 82.88 398 PHE A CA 1
ATOM 3087 C C . PHE A 1 398 ? -11.269 7.082 -2.109 1.00 82.88 398 PHE A C 1
ATOM 3089 O O . PHE A 1 398 ? -12.045 6.679 -1.245 1.00 82.88 398 PHE A O 1
ATOM 3096 N N . TYR A 1 399 ? -10.354 8.028 -1.871 1.00 86.94 399 TYR A N 1
ATOM 3097 C CA . TYR A 1 399 ? -10.138 8.594 -0.536 1.00 86.94 399 TYR A CA 1
ATOM 3098 C C . TYR A 1 399 ? -11.405 9.251 0.040 1.00 86.94 399 TYR A C 1
ATOM 3100 O O . TYR A 1 399 ? -11.783 8.988 1.177 1.00 86.94 399 TYR A O 1
ATOM 3108 N N . GLU A 1 400 ? -12.134 10.044 -0.751 1.00 88.69 400 GLU A N 1
ATOM 3109 C CA . GLU A 1 400 ? -13.393 10.659 -0.292 1.00 88.69 400 GLU A CA 1
ATOM 3110 C C . GLU A 1 400 ? -14.487 9.613 -0.003 1.00 88.69 400 GLU A C 1
ATOM 3112 O O . GLU A 1 400 ? -15.269 9.775 0.936 1.00 88.69 400 GLU A O 1
ATOM 3117 N N . SER A 1 401 ? -14.527 8.513 -0.762 1.00 89.12 401 SER A N 1
ATOM 3118 C CA . SER A 1 401 ? -15.457 7.400 -0.513 1.00 89.12 401 SER A CA 1
ATOM 3119 C C . SER A 1 401 ? -15.101 6.645 0.771 1.00 89.12 401 SER A C 1
ATOM 3121 O O . SER A 1 401 ? -15.994 6.306 1.547 1.00 89.12 401 SER A O 1
ATOM 3123 N N . LEU A 1 402 ? -13.804 6.445 1.027 1.00 90.75 402 LEU A N 1
ATOM 3124 C CA . LEU A 1 402 ? -13.278 5.881 2.271 1.00 90.75 402 LEU A CA 1
ATOM 3125 C C . LEU A 1 402 ? -13.689 6.734 3.474 1.00 90.75 402 LEU A C 1
ATOM 3127 O O . LEU A 1 402 ? -14.279 6.217 4.422 1.00 90.75 402 LEU A O 1
ATOM 3131 N N . LEU A 1 403 ? -13.480 8.053 3.406 1.00 92.31 403 LEU A N 1
ATOM 3132 C CA . LEU A 1 403 ? -13.915 8.972 4.459 1.00 92.31 403 LEU A CA 1
ATOM 3133 C C . LEU A 1 403 ? -15.429 8.906 4.697 1.00 92.31 403 LEU A C 1
ATOM 3135 O O . LEU A 1 403 ? -15.868 8.948 5.846 1.00 92.31 403 LEU A O 1
ATOM 3139 N N . CYS A 1 404 ? -16.240 8.807 3.639 1.00 92.50 404 CYS A N 1
ATOM 3140 C CA . CYS A 1 404 ? -17.690 8.653 3.777 1.00 92.50 404 CYS A CA 1
ATOM 3141 C C . CYS A 1 404 ? -18.058 7.358 4.511 1.00 92.50 404 CYS A C 1
ATOM 3143 O O . CYS A 1 404 ? -18.808 7.417 5.483 1.00 92.50 404 CYS A O 1
ATOM 3145 N N . ALA A 1 405 ? -17.495 6.218 4.100 1.00 94.00 405 ALA A N 1
ATOM 3146 C CA . ALA A 1 405 ? -17.778 4.918 4.707 1.00 94.00 405 ALA A CA 1
ATOM 3147 C C . ALA A 1 405 ? -17.422 4.892 6.203 1.00 94.00 405 ALA A C 1
ATOM 3149 O O . ALA A 1 405 ? -18.218 4.450 7.031 1.00 94.00 405 ALA A O 1
ATOM 3150 N N . PHE A 1 406 ? -16.265 5.447 6.571 1.00 95.81 406 PHE A N 1
ATOM 3151 C CA . PHE A 1 406 ? -15.855 5.546 7.969 1.00 95.81 406 PHE A CA 1
ATOM 3152 C C . PHE A 1 406 ? -16.758 6.483 8.785 1.00 95.81 406 PHE A C 1
ATOM 3154 O O . PHE A 1 406 ? -17.127 6.131 9.903 1.00 95.81 406 PHE A O 1
ATOM 3161 N N . ARG A 1 407 ? -17.191 7.630 8.239 1.00 94.81 407 ARG A N 1
ATOM 3162 C CA . ARG A 1 407 ? -18.120 8.552 8.931 1.00 94.81 407 ARG A CA 1
ATOM 3163 C C . ARG A 1 407 ? -19.516 7.972 9.160 1.00 94.81 407 ARG A C 1
ATOM 3165 O O . ARG A 1 407 ? -20.227 8.451 10.037 1.00 94.81 407 ARG A O 1
ATOM 3172 N N . GLU A 1 408 ? -19.933 6.965 8.395 1.00 93.69 408 GLU A N 1
ATOM 3173 C CA . GLU A 1 408 ? -21.202 6.274 8.661 1.00 93.69 408 GLU A CA 1
ATOM 3174 C C . GLU A 1 408 ? -21.162 5.440 9.948 1.00 93.69 408 GLU A C 1
ATOM 3176 O O . GLU A 1 408 ? -22.217 5.136 10.514 1.00 93.69 408 GLU A O 1
ATOM 3181 N N . VAL A 1 409 ? -19.963 5.047 10.394 1.00 95.88 409 VAL A N 1
ATOM 3182 C CA . VAL A 1 409 ? -19.774 4.108 11.504 1.00 95.88 409 VAL A CA 1
ATOM 3183 C C . VAL A 1 409 ? -19.011 4.713 12.675 1.00 95.88 409 VAL A C 1
ATOM 3185 O O . VAL A 1 409 ? -19.305 4.327 13.795 1.00 95.88 409 VAL A O 1
ATOM 3188 N N . PHE A 1 410 ? -18.088 5.650 12.488 1.00 95.81 410 PHE A N 1
ATOM 3189 C CA . PHE A 1 410 ? -17.255 6.232 13.550 1.00 95.81 410 PHE A CA 1
ATOM 3190 C C . PHE A 1 410 ? -17.633 7.686 13.848 1.00 95.81 410 PHE A C 1
ATOM 3192 O O . PHE A 1 410 ? -18.296 8.339 13.045 1.00 95.81 410 PHE A O 1
ATOM 3199 N N . CYS A 1 411 ? -17.249 8.179 15.029 1.00 92.75 411 CYS A N 1
ATOM 3200 C CA . CYS A 1 411 ? -17.636 9.506 15.505 1.00 92.75 411 CYS A CA 1
ATOM 3201 C C . CYS A 1 411 ? -16.826 10.608 14.819 1.00 92.75 411 CYS A C 1
ATOM 3203 O O . CYS A 1 411 ? -17.388 11.439 14.108 1.00 92.75 411 CYS A O 1
ATOM 3205 N N . ASP A 1 412 ? -15.506 10.595 15.006 1.00 93.31 412 ASP A N 1
ATOM 3206 C CA . ASP A 1 412 ? -14.593 11.558 14.402 1.00 93.31 412 ASP A CA 1
ATOM 3207 C C . ASP A 1 412 ? -13.508 10.844 13.593 1.00 93.31 412 ASP A C 1
ATOM 3209 O O . ASP A 1 412 ? -13.112 9.720 13.904 1.00 93.31 412 ASP A O 1
ATOM 3213 N N . LEU A 1 413 ? -13.037 11.517 12.538 1.00 95.56 413 LEU A N 1
ATOM 3214 C CA . LEU A 1 413 ? -11.927 11.061 11.706 1.00 95.56 413 LEU A CA 1
ATOM 3215 C C . LEU A 1 413 ? -10.782 12.066 11.759 1.00 95.56 413 LEU A C 1
ATOM 3217 O O . LEU A 1 413 ? -10.999 13.275 11.632 1.00 95.56 413 LEU A O 1
ATOM 3221 N N . TYR A 1 414 ? -9.567 11.551 11.868 1.00 94.94 414 TYR A N 1
ATOM 3222 C CA . TYR A 1 414 ? -8.318 12.297 11.845 1.00 94.94 414 TYR A CA 1
ATOM 3223 C C . TYR A 1 414 ? -7.399 11.705 10.781 1.00 94.94 414 TYR A C 1
ATOM 3225 O O . TYR A 1 414 ? -7.543 10.549 10.403 1.00 94.94 414 TYR A O 1
ATOM 3233 N N . GLU A 1 415 ? -6.470 12.499 10.278 1.00 93.81 415 GLU A N 1
ATOM 3234 C CA . GLU A 1 415 ? -5.483 12.075 9.294 1.00 93.81 415 GLU A CA 1
ATOM 3235 C C . GLU A 1 415 ? -4.090 12.555 9.711 1.00 93.81 415 GLU A C 1
ATOM 3237 O O . GLU A 1 415 ? -3.938 13.651 10.262 1.00 93.81 415 GLU A O 1
ATOM 3242 N N . ILE A 1 416 ? -3.086 11.726 9.434 1.00 92.44 416 ILE A N 1
ATOM 3243 C CA . ILE A 1 416 ? -1.664 12.059 9.532 1.00 92.44 416 ILE A CA 1
ATOM 3244 C C . ILE A 1 416 ? -1.069 11.946 8.130 1.00 92.44 416 ILE A C 1
ATOM 3246 O O . ILE A 1 416 ? -1.262 10.937 7.448 1.00 92.44 416 ILE A O 1
ATOM 3250 N N . ASP A 1 417 ? -0.360 12.988 7.704 1.00 85.25 417 ASP A N 1
ATOM 3251 C CA . ASP A 1 417 ? 0.415 12.971 6.464 1.00 85.25 417 ASP A CA 1
ATOM 3252 C C . ASP A 1 417 ? 1.749 12.262 6.724 1.00 85.25 417 ASP A C 1
ATOM 3254 O O . ASP A 1 417 ? 2.493 12.649 7.626 1.00 85.25 417 ASP A O 1
ATOM 3258 N N . VAL A 1 418 ? 2.037 11.209 5.956 1.00 83.00 418 VAL A N 1
ATOM 3259 C CA . VAL A 1 418 ? 3.289 10.444 6.070 1.00 83.00 418 VAL A CA 1
ATOM 3260 C C . VAL A 1 418 ? 4.467 11.221 5.456 1.00 83.00 418 VAL A C 1
ATOM 3262 O O . VAL A 1 418 ? 5.621 10.869 5.671 1.00 83.00 418 VAL A O 1
ATOM 3265 N N . GLY A 1 419 ? 4.204 12.305 4.715 1.00 68.50 419 GLY A N 1
ATOM 3266 C CA . GLY A 1 419 ? 5.220 13.182 4.127 1.00 68.50 419 GLY A CA 1
ATOM 3267 C C . GLY A 1 419 ? 5.661 12.774 2.719 1.00 68.50 419 GLY A C 1
ATOM 3268 O O . GLY A 1 419 ? 6.296 13.565 2.024 1.00 68.50 419 GLY A O 1
ATOM 3269 N N . ASN A 1 420 ? 5.260 11.589 2.250 1.00 66.44 420 ASN A N 1
ATOM 3270 C CA . ASN A 1 420 ? 5.544 11.094 0.900 1.00 66.44 420 ASN A CA 1
ATOM 3271 C C . ASN A 1 420 ? 4.446 11.437 -0.130 1.00 66.44 420 ASN A C 1
ATOM 3273 O O . ASN A 1 420 ? 4.525 10.981 -1.264 1.00 66.44 420 ASN A O 1
ATOM 3277 N N . LYS A 1 421 ? 3.429 12.235 0.245 1.00 59.22 421 LYS A N 1
ATOM 3278 C CA . LYS A 1 421 ? 2.266 12.673 -0.572 1.00 59.22 421 LYS A CA 1
ATOM 3279 C C . LYS A 1 421 ? 1.334 11.565 -1.086 1.00 59.22 421 LYS A C 1
ATOM 3281 O O . LYS A 1 421 ? 0.245 11.887 -1.563 1.00 59.22 421 LYS A O 1
ATOM 3286 N N . GLU A 1 422 ? 1.740 10.306 -0.987 1.00 65.69 422 GLU A N 1
ATOM 3287 C CA . GLU A 1 422 ? 1.002 9.137 -1.469 1.00 65.69 422 GLU A CA 1
ATOM 3288 C C . GLU A 1 422 ? 0.335 8.365 -0.328 1.00 65.69 422 GLU A C 1
ATOM 3290 O O . GLU A 1 422 ? -0.759 7.842 -0.520 1.00 65.69 422 GLU A O 1
ATOM 3295 N N . ASN A 1 423 ? 0.924 8.350 0.873 1.00 79.19 423 ASN A N 1
ATOM 3296 C CA . ASN A 1 423 ? 0.413 7.586 2.008 1.00 79.19 423 ASN A CA 1
ATOM 3297 C C . ASN A 1 423 ? -0.133 8.508 3.097 1.00 79.19 423 ASN A C 1
ATOM 3299 O O . ASN A 1 423 ? 0.462 9.529 3.451 1.00 79.19 423 ASN A O 1
ATOM 3303 N N . PHE A 1 424 ? -1.245 8.091 3.691 1.00 89.31 424 PHE A N 1
ATOM 3304 C CA . PHE A 1 424 ? -1.856 8.765 4.829 1.00 89.31 424 PHE A CA 1
ATOM 3305 C C . PHE A 1 424 ? -2.235 7.730 5.875 1.00 89.31 424 PHE A C 1
ATOM 3307 O O . PHE A 1 424 ? -2.636 6.618 5.541 1.00 89.31 424 PHE A O 1
ATOM 3314 N N . VAL A 1 425 ? -2.169 8.108 7.148 1.00 94.12 425 VAL A N 1
ATOM 3315 C CA . VAL A 1 425 ? -2.789 7.306 8.204 1.00 94.12 425 VAL A CA 1
ATOM 3316 C C . VAL A 1 425 ? -4.136 7.919 8.537 1.00 94.12 425 VAL A C 1
ATOM 3318 O O . VAL A 1 425 ? -4.200 9.043 9.037 1.00 94.12 425 VAL A O 1
ATOM 3321 N N . LEU A 1 426 ? -5.209 7.182 8.257 1.00 95.38 426 LEU A N 1
ATOM 3322 C CA . LEU A 1 426 ? -6.567 7.551 8.643 1.00 95.38 426 LEU A CA 1
ATOM 3323 C C . LEU A 1 426 ? -6.864 6.978 10.027 1.00 95.38 426 LEU A C 1
ATOM 3325 O O . LEU A 1 426 ? -6.696 5.784 10.258 1.00 95.38 426 LEU A O 1
ATOM 3329 N N . ILE A 1 427 ? -7.340 7.818 10.938 1.00 96.88 427 ILE A N 1
ATOM 3330 C CA . ILE A 1 427 ? -7.660 7.431 12.309 1.00 96.88 427 ILE A CA 1
ATOM 3331 C C . ILE A 1 427 ? -9.141 7.682 12.559 1.00 96.88 427 ILE A C 1
ATOM 3333 O O . ILE A 1 427 ? -9.639 8.773 12.289 1.00 96.88 427 ILE A O 1
ATOM 3337 N N . ALA A 1 428 ? -9.845 6.689 13.090 1.00 96.56 428 ALA A N 1
ATOM 3338 C CA . ALA A 1 428 ? -11.267 6.759 13.386 1.00 96.56 428 ALA A CA 1
ATOM 3339 C C . ALA A 1 428 ? -11.531 6.504 14.870 1.00 96.56 428 ALA A C 1
ATOM 3341 O O . ALA A 1 428 ? -11.031 5.529 15.432 1.00 96.56 428 ALA A O 1
ATOM 3342 N N . THR A 1 429 ? -12.327 7.366 15.500 1.00 95.38 429 THR A N 1
ATOM 3343 C CA . THR A 1 429 ? -12.622 7.298 16.937 1.00 95.38 429 THR A CA 1
ATOM 3344 C C . THR A 1 429 ? -14.043 6.795 17.189 1.00 95.38 429 THR A C 1
ATOM 3346 O O . THR A 1 429 ? -14.980 7.099 16.440 1.00 95.38 429 THR A O 1
ATOM 3349 N N . VAL A 1 430 ? -14.239 6.017 18.258 1.00 92.69 430 VAL A N 1
ATOM 3350 C CA . VAL A 1 430 ? -15.581 5.548 18.658 1.00 92.69 430 VAL A CA 1
ATOM 3351 C C . VAL A 1 430 ? -16.404 6.676 19.287 1.00 92.69 430 VAL A C 1
ATOM 3353 O O . VAL A 1 430 ? -17.610 6.775 19.041 1.00 92.69 430 VAL A O 1
ATOM 3356 N N . THR A 1 431 ? -15.748 7.548 20.049 1.00 89.25 431 THR A N 1
ATOM 3357 C CA . THR A 1 431 ? -16.323 8.716 20.725 1.00 89.25 431 THR A CA 1
ATOM 3358 C C . THR A 1 431 ? -15.610 9.999 20.298 1.00 89.25 431 THR A C 1
ATOM 3360 O O . THR A 1 431 ? -14.522 9.962 19.718 1.00 89.25 431 THR A O 1
ATOM 3363 N N . SER A 1 432 ? -16.252 11.149 20.519 1.00 85.44 432 SER A N 1
ATOM 3364 C CA . SER A 1 432 ? -15.636 12.437 20.207 1.00 85.44 432 SER A CA 1
ATOM 3365 C C . SER A 1 432 ? -14.564 12.753 21.238 1.00 85.44 432 SER A C 1
ATOM 3367 O O . SER A 1 432 ? -14.812 12.690 22.443 1.00 85.44 432 SER A O 1
ATOM 3369 N N . ILE A 1 433 ? -13.377 13.098 20.756 1.00 78.44 433 ILE A N 1
ATOM 3370 C CA . ILE A 1 433 ? -12.287 13.553 21.609 1.00 78.44 433 ILE A CA 1
ATOM 3371 C C . ILE A 1 433 ? -12.568 15.026 21.885 1.00 78.44 433 ILE A C 1
ATOM 3373 O O . ILE A 1 433 ? -12.509 15.850 20.971 1.00 78.44 433 ILE A O 1
ATOM 3377 N N . ALA A 1 434 ? -12.929 15.355 23.128 1.00 63.44 434 ALA A N 1
ATOM 3378 C CA . ALA A 1 434 ? -13.013 16.748 23.549 1.00 63.44 434 ALA A CA 1
ATOM 3379 C C . ALA A 1 434 ? -11.665 17.417 23.260 1.00 63.44 434 ALA A C 1
ATOM 3381 O O . ALA A 1 434 ? -10.637 16.806 23.540 1.00 63.44 434 ALA A O 1
ATOM 3382 N N . ASP A 1 435 ? -11.660 18.631 22.697 1.00 50.50 435 ASP A N 1
ATOM 3383 C CA . ASP A 1 435 ? -10.431 19.379 22.421 1.00 50.50 435 ASP A CA 1
ATOM 3384 C C . ASP A 1 435 ? -9.605 19.475 23.714 1.00 50.50 435 ASP A C 1
ATOM 3386 O O . ASP A 1 435 ? -9.859 20.320 24.580 1.00 50.50 435 ASP A O 1
ATOM 3390 N N . CYS A 1 436 ? -8.632 18.575 23.873 1.00 41.75 436 CYS A N 1
ATOM 3391 C CA . CYS A 1 436 ? -7.737 18.526 25.017 1.00 41.75 436 CYS A CA 1
ATOM 3392 C C . CYS A 1 436 ? -6.743 19.684 24.893 1.00 41.75 436 CYS A C 1
ATOM 3394 O O . CYS A 1 436 ? -5.564 19.506 24.620 1.00 41.75 436 CYS A O 1
ATOM 3396 N N . SER A 1 437 ? -7.233 20.900 25.120 1.00 35.59 437 SER A N 1
ATOM 3397 C CA . SER A 1 437 ? -6.428 22.106 25.334 1.00 35.59 437 SER A CA 1
ATOM 3398 C C . SER A 1 437 ? -5.741 22.116 26.713 1.00 35.59 437 SER A C 1
ATOM 3400 O O . SER A 1 437 ? -5.056 23.073 27.063 1.00 35.59 437 SER A O 1
ATOM 3402 N N . GLY A 1 438 ? -5.865 21.035 27.491 1.00 39.25 438 GLY A N 1
ATOM 3403 C CA . GLY A 1 438 ? -5.146 20.806 28.743 1.00 39.25 438 GLY A CA 1
ATOM 3404 C C . GLY A 1 438 ? -3.884 19.978 28.525 1.00 39.25 438 GLY A C 1
ATOM 3405 O O . GLY A 1 438 ? -3.877 18.777 28.769 1.00 39.25 438 GLY A O 1
ATOM 3406 N N . ASN A 1 439 ? -2.817 20.627 28.071 1.00 42.34 439 ASN A N 1
ATOM 3407 C CA . ASN A 1 439 ? -1.490 20.046 27.880 1.00 42.34 439 ASN A CA 1
ATOM 3408 C C . ASN A 1 439 ? -0.795 19.833 29.247 1.00 42.34 439 ASN A C 1
ATOM 3410 O O . ASN A 1 439 ? 0.109 20.580 29.615 1.00 42.34 439 ASN A O 1
ATOM 3414 N N . TYR A 1 440 ? -1.233 18.845 30.030 1.00 45.84 440 TYR A N 1
ATOM 3415 C CA . TYR A 1 440 ? -0.377 18.232 31.049 1.00 45.84 440 TYR A CA 1
ATOM 3416 C C . TYR A 1 440 ? 0.259 17.011 30.398 1.00 45.84 440 TYR A C 1
ATOM 3418 O O . TYR A 1 440 ? -0.451 16.099 29.988 1.00 45.84 440 TYR A O 1
ATOM 3426 N N . GLY A 1 441 ? 1.583 17.044 30.228 1.00 55.09 441 GLY A N 1
ATOM 3427 C CA . GLY A 1 441 ? 2.333 16.010 29.521 1.00 55.09 441 GLY A CA 1
ATOM 3428 C C . GLY A 1 441 ? 2.046 14.631 30.098 1.00 55.09 441 GLY A C 1
ATOM 3429 O O . GLY A 1 441 ? 2.553 14.292 31.167 1.00 55.09 441 GLY A O 1
ATOM 3430 N N . SER A 1 442 ? 1.227 13.856 29.388 1.00 65.31 442 SER A N 1
ATOM 3431 C CA . SER A 1 442 ? 0.942 12.475 29.744 1.00 65.31 442 SER A CA 1
ATOM 3432 C C . SER A 1 442 ? 2.243 11.670 29.707 1.00 65.31 442 SER A C 1
ATOM 3434 O O . SER A 1 442 ? 3.110 11.887 28.852 1.00 65.31 442 SER A O 1
ATOM 3436 N N . SER A 1 443 ? 2.406 10.732 30.639 1.00 75.81 443 SER A N 1
ATOM 3437 C CA . SER A 1 443 ? 3.546 9.808 30.667 1.00 75.81 443 SER A CA 1
ATOM 3438 C C . SER A 1 443 ? 3.661 9.064 29.334 1.00 75.81 443 SER A C 1
ATOM 3440 O O . SER A 1 443 ? 4.765 8.859 28.827 1.00 75.81 443 SER A O 1
ATOM 3442 N N . LEU A 1 444 ? 2.516 8.757 28.713 1.00 77.69 444 LEU A N 1
ATOM 3443 C CA . LEU A 1 444 ? 2.467 8.188 27.375 1.00 77.69 444 LEU A CA 1
ATOM 3444 C C . LEU A 1 444 ? 2.961 9.160 26.300 1.00 77.69 444 LEU A C 1
ATOM 3446 O O . LEU A 1 444 ? 3.738 8.738 25.455 1.00 77.69 444 LEU A O 1
ATOM 3450 N N . LEU A 1 445 ? 2.548 10.431 26.301 1.00 80.50 445 LEU A N 1
ATOM 3451 C CA . LEU A 1 445 ? 3.021 11.401 25.308 1.00 80.50 445 LEU A CA 1
ATOM 3452 C C . LEU A 1 445 ? 4.539 11.569 25.379 1.00 80.50 445 LEU A C 1
ATOM 3454 O O . LEU A 1 445 ? 5.194 11.617 24.342 1.00 80.50 445 LEU A O 1
ATOM 3458 N N . MET A 1 446 ? 5.102 11.608 26.588 1.00 82.75 446 MET A N 1
ATOM 3459 C CA . MET A 1 446 ? 6.555 11.642 26.784 1.00 82.75 446 MET A CA 1
ATOM 3460 C C . MET A 1 446 ? 7.213 10.363 26.255 1.00 82.75 446 MET A C 1
ATOM 3462 O O . MET A 1 446 ? 8.216 10.439 25.547 1.00 82.75 446 MET A O 1
ATOM 3466 N N . LYS A 1 447 ? 6.617 9.194 26.528 1.00 85.69 447 LYS A N 1
ATOM 3467 C CA . LYS A 1 447 ? 7.094 7.906 26.012 1.00 85.69 447 LYS A CA 1
ATOM 3468 C C . LYS A 1 447 ? 7.031 7.849 24.483 1.00 85.69 447 LYS A C 1
ATOM 3470 O O . LYS A 1 447 ? 8.028 7.505 23.862 1.00 85.69 447 LYS A O 1
ATOM 3475 N N . LEU A 1 448 ? 5.922 8.260 23.870 1.00 86.69 448 LEU A N 1
ATOM 3476 C CA . LEU A 1 448 ? 5.749 8.329 22.417 1.00 86.69 448 LEU A CA 1
ATOM 3477 C C . LEU A 1 448 ? 6.763 9.292 21.792 1.00 86.69 448 LEU A C 1
ATOM 3479 O O . LEU A 1 448 ? 7.500 8.891 20.901 1.00 86.69 448 LEU A O 1
ATOM 3483 N N . LYS A 1 449 ? 6.890 10.518 22.315 1.00 86.50 449 LYS A N 1
ATOM 3484 C CA . LYS A 1 449 ? 7.879 11.505 21.842 1.00 86.50 449 LYS A CA 1
ATOM 3485 C C . LYS A 1 449 ? 9.335 11.052 22.006 1.00 86.50 449 LYS A C 1
ATOM 3487 O O . LYS A 1 449 ? 10.204 11.609 21.347 1.00 86.50 449 LYS A O 1
ATOM 3492 N N . SER A 1 450 ? 9.605 10.068 22.870 1.00 87.44 450 SER A N 1
ATOM 3493 C CA . SER A 1 450 ? 10.939 9.473 23.022 1.00 87.44 450 SER A CA 1
ATOM 3494 C C . SER A 1 450 ? 11.255 8.378 21.998 1.00 87.44 450 SER A C 1
ATOM 3496 O O . SER A 1 450 ? 12.428 8.117 21.754 1.00 87.44 450 SER A O 1
ATOM 3498 N N . VAL A 1 451 ? 10.235 7.752 21.393 1.00 86.88 451 VAL A N 1
ATOM 3499 C CA . VAL A 1 451 ? 10.404 6.604 20.478 1.00 86.88 451 VAL A CA 1
ATOM 3500 C C . VAL A 1 451 ? 10.020 6.906 19.027 1.00 86.88 451 VAL A C 1
ATOM 3502 O O . VAL A 1 451 ? 10.441 6.189 18.125 1.00 86.88 451 VAL A O 1
ATOM 3505 N N . ILE A 1 452 ? 9.230 7.954 18.783 1.00 88.62 452 ILE A N 1
ATOM 3506 C CA . ILE A 1 452 ? 8.837 8.419 17.447 1.00 88.62 452 ILE A CA 1
ATOM 3507 C C . ILE A 1 452 ? 8.975 9.941 17.335 1.00 88.62 452 ILE A C 1
ATOM 3509 O O . ILE A 1 452 ? 8.930 10.663 18.332 1.00 88.62 452 ILE A O 1
ATOM 3513 N N . SER A 1 453 ? 9.107 10.445 16.104 1.00 85.75 453 SER A N 1
ATOM 3514 C CA . SER A 1 453 ? 9.193 11.886 15.847 1.00 85.75 453 SER A CA 1
ATOM 3515 C C . SER A 1 453 ? 7.945 12.622 16.342 1.00 85.75 453 SER A C 1
ATOM 3517 O O . SER A 1 453 ? 6.821 12.320 15.930 1.00 85.75 453 SER A O 1
ATOM 3519 N N . GLY A 1 454 ? 8.151 13.642 17.181 1.00 82.44 454 GLY A N 1
ATOM 3520 C CA . GLY A 1 454 ? 7.078 14.511 17.670 1.00 82.44 454 GLY A CA 1
ATOM 3521 C C . GLY A 1 454 ? 6.314 15.222 16.548 1.00 82.44 454 GLY A C 1
ATOM 3522 O O . GLY A 1 454 ? 5.127 15.489 16.708 1.00 82.44 454 GLY A O 1
ATOM 3523 N N . ALA A 1 455 ? 6.947 15.425 15.386 1.00 85.19 455 ALA A N 1
ATOM 3524 C CA . ALA A 1 455 ? 6.316 16.050 14.226 1.00 85.19 455 ALA A CA 1
ATOM 3525 C C . ALA A 1 455 ? 5.069 15.288 13.749 1.00 85.19 455 ALA A C 1
ATOM 3527 O O . ALA A 1 455 ? 4.081 15.917 13.376 1.00 85.19 455 ALA A O 1
ATOM 3528 N N . TYR A 1 456 ? 5.068 13.950 13.814 1.00 89.06 456 TYR A N 1
ATOM 3529 C CA . TYR A 1 456 ? 3.892 13.161 13.433 1.00 89.06 456 TYR A CA 1
ATOM 3530 C C . TYR A 1 456 ? 2.730 13.369 14.400 1.00 89.06 456 TYR A C 1
ATOM 3532 O O . TYR A 1 456 ? 1.591 13.516 13.964 1.00 89.06 456 TYR A O 1
ATOM 3540 N N . ILE A 1 457 ? 3.021 13.448 15.700 1.00 86.50 457 ILE A N 1
ATOM 3541 C CA . ILE A 1 457 ? 2.015 13.712 16.734 1.00 86.50 457 ILE A CA 1
ATOM 3542 C C . ILE A 1 457 ? 1.406 15.104 16.531 1.00 86.50 457 ILE A C 1
ATOM 3544 O O . ILE A 1 457 ? 0.187 15.258 16.568 1.00 86.50 457 ILE A O 1
ATOM 3548 N N . ASP A 1 458 ? 2.247 16.099 16.256 1.00 86.06 458 ASP A N 1
ATOM 3549 C CA . ASP A 1 458 ? 1.815 17.481 16.041 1.00 86.06 458 ASP A CA 1
ATOM 3550 C C . ASP A 1 458 ? 1.071 17.663 14.698 1.00 86.06 458 ASP A C 1
ATOM 3552 O O . ASP A 1 458 ? 0.301 18.609 14.531 1.00 86.06 458 ASP A O 1
ATOM 3556 N N . SER A 1 459 ? 1.256 16.744 13.743 1.00 88.69 459 SER A N 1
ATOM 3557 C CA . SER A 1 459 ? 0.599 16.770 12.428 1.00 88.69 459 SER A CA 1
ATOM 3558 C C . SER A 1 459 ? -0.811 16.165 12.398 1.00 88.69 459 SER A C 1
ATOM 3560 O O . SER A 1 459 ? -1.493 16.270 11.374 1.00 88.69 459 SER A O 1
ATOM 3562 N N . ILE A 1 460 ? -1.267 15.550 13.499 1.00 91.06 460 ILE A N 1
ATOM 3563 C CA . ILE A 1 460 ? -2.607 14.956 13.591 1.00 91.06 460 ILE A CA 1
ATOM 3564 C C . ILE A 1 460 ? -3.656 16.051 13.387 1.00 91.06 460 ILE A C 1
ATOM 3566 O O . ILE A 1 460 ? -3.802 16.969 14.195 1.00 91.06 460 ILE A O 1
ATOM 3570 N N . LYS A 1 461 ? -4.444 15.934 12.317 1.00 91.38 461 LYS A N 1
ATOM 3571 C CA . LYS A 1 461 ? -5.502 16.896 11.978 1.00 91.38 461 LYS A CA 1
ATOM 3572 C C . LYS A 1 461 ? -6.826 16.190 11.756 1.00 91.38 461 LYS A C 1
ATOM 3574 O O . LYS A 1 461 ? -6.882 15.080 11.245 1.00 91.38 461 LYS A O 1
ATOM 3579 N N . LYS A 1 462 ? -7.928 16.856 12.099 1.00 91.06 462 LYS A N 1
ATOM 3580 C CA . LYS A 1 462 ? -9.274 16.342 11.820 1.00 91.06 462 LYS A CA 1
ATOM 3581 C C . LYS A 1 462 ? -9.498 16.279 10.305 1.00 91.06 462 LYS A C 1
ATOM 3583 O O . LYS A 1 462 ? -9.354 17.297 9.622 1.00 91.06 462 LYS A O 1
ATOM 3588 N N . ALA A 1 463 ? -9.876 15.116 9.781 1.00 86.50 463 ALA A N 1
ATOM 3589 C CA . ALA A 1 463 ? -10.079 14.913 8.352 1.00 86.50 463 ALA A CA 1
ATOM 3590 C C . ALA A 1 463 ? -11.321 15.696 7.885 1.00 86.50 463 ALA A C 1
ATOM 3592 O O . ALA A 1 463 ? -12.443 15.456 8.348 1.00 86.50 463 ALA A O 1
ATOM 3593 N N . ARG A 1 464 ? -11.143 16.650 6.961 1.00 77.94 464 ARG A N 1
ATOM 3594 C CA . ARG A 1 464 ? -12.220 17.506 6.420 1.00 77.94 464 ARG A CA 1
ATOM 3595 C C . ARG A 1 464 ? -12.488 17.166 4.956 1.00 77.94 464 ARG A C 1
ATOM 3597 O O . ARG A 1 464 ? -11.567 17.178 4.150 1.00 77.94 464 ARG A O 1
ATOM 3604 N N . SER A 1 465 ? -13.753 16.965 4.581 1.00 55.97 465 SER A N 1
ATOM 3605 C CA . SER A 1 465 ? -14.141 16.913 3.163 1.00 55.97 465 SER A CA 1
ATOM 3606 C C . SER A 1 465 ? -14.018 18.313 2.550 1.00 55.97 465 SER A C 1
ATOM 3608 O O . SER A 1 465 ? -14.745 19.235 2.942 1.00 55.97 465 SER A O 1
ATOM 3610 N N . ARG A 1 466 ? -13.119 18.508 1.581 1.00 43.31 466 ARG A N 1
ATOM 3611 C CA . ARG A 1 466 ? -13.047 19.763 0.814 1.00 43.31 466 ARG A CA 1
ATOM 3612 C C . ARG A 1 466 ? -14.140 19.768 -0.263 1.00 43.31 466 ARG A C 1
ATOM 3614 O O . ARG A 1 466 ? -13.876 19.433 -1.410 1.00 43.31 466 ARG A O 1
ATOM 3621 N N . GLY A 1 467 ? -15.339 20.233 0.101 1.00 34.00 467 GLY A N 1
ATOM 3622 C CA . GLY A 1 467 ? -16.342 20.732 -0.850 1.00 34.00 467 GLY A CA 1
ATOM 3623 C C . GLY A 1 467 ? -17.651 19.939 -0.942 1.00 34.00 467 GLY A C 1
ATOM 3624 O O . GLY A 1 467 ? -17.662 18.769 -1.290 1.00 34.00 467 GLY A O 1
ATOM 3625 N N . ARG A 1 468 ? -18.753 20.652 -0.654 1.00 37.50 468 ARG A N 1
ATOM 3626 C CA . ARG A 1 468 ? -20.171 20.423 -1.014 1.00 37.50 468 ARG A CA 1
ATOM 3627 C C . ARG A 1 468 ? -20.519 19.047 -1.598 1.00 37.50 468 ARG A C 1
ATOM 3629 O O . ARG A 1 468 ? -20.651 18.942 -2.806 1.00 37.50 468 ARG A O 1
ATOM 3636 N N . PHE A 1 469 ? -20.773 18.059 -0.746 1.00 33.72 469 PHE A N 1
ATOM 3637 C CA . PHE A 1 469 ? -21.862 17.075 -0.893 1.00 33.72 469 PHE A CA 1
ATOM 3638 C C . PHE A 1 469 ? -21.915 16.177 0.355 1.00 33.72 469 PHE A C 1
ATOM 3640 O O . PHE A 1 469 ? -21.872 14.961 0.275 1.00 33.72 469 PHE A O 1
ATOM 3647 N N . CYS A 1 470 ? -22.042 16.786 1.533 1.00 30.92 470 CYS A N 1
ATOM 3648 C CA . CYS A 1 470 ? -22.524 16.082 2.718 1.00 30.92 470 CYS A CA 1
ATOM 3649 C C . CYS A 1 470 ? -23.671 16.915 3.277 1.00 30.92 470 CYS A C 1
ATOM 3651 O O . CYS A 1 470 ? -23.495 18.103 3.545 1.00 30.92 470 CYS A O 1
ATOM 3653 N N . TYR A 1 471 ? -24.860 16.317 3.364 1.00 29.50 471 TYR A N 1
ATOM 3654 C CA . TYR A 1 471 ? -25.998 16.923 4.043 1.00 29.50 471 TYR A CA 1
ATOM 3655 C C . TYR A 1 471 ? -25.593 17.192 5.492 1.00 29.50 471 TYR A C 1
ATOM 3657 O O . TYR A 1 471 ? -25.405 16.264 6.276 1.00 29.50 471 TYR A O 1
ATOM 3665 N N . ASP A 1 472 ? -25.440 18.471 5.808 1.00 24.91 472 ASP A N 1
ATOM 3666 C CA . ASP A 1 472 ? -25.292 18.976 7.161 1.00 24.91 472 ASP A CA 1
ATOM 3667 C C . ASP A 1 472 ? -26.531 18.560 7.971 1.00 24.91 472 ASP A C 1
ATOM 3669 O O . ASP A 1 472 ? -27.665 18.905 7.628 1.00 24.91 472 ASP A O 1
ATOM 3673 N N . LYS A 1 473 ? -26.323 17.753 9.014 1.00 33.19 473 LYS A N 1
ATOM 3674 C CA . LYS A 1 473 ? -27.304 17.539 10.079 1.00 33.19 473 LYS A CA 1
ATOM 3675 C C . LYS A 1 473 ? -26.794 18.212 11.345 1.00 33.19 473 LYS A C 1
ATOM 3677 O O . LYS A 1 473 ? -26.475 17.558 12.330 1.00 33.19 473 LYS A O 1
ATOM 3682 N N . SER A 1 474 ? -26.772 19.533 11.321 1.00 29.73 474 SER A N 1
ATOM 3683 C CA . SER A 1 474 ? -26.860 20.357 12.516 1.00 29.73 474 SER A CA 1
ATOM 3684 C C . SER A 1 474 ? -28.337 20.644 12.804 1.00 29.73 474 SER A C 1
ATOM 3686 O O . SER A 1 474 ? -28.921 21.606 12.318 1.00 29.73 474 SER A O 1
ATOM 3688 N N . VAL A 1 475 ? -28.972 19.784 13.604 1.00 30.09 475 VAL A N 1
ATOM 3689 C CA . VAL A 1 475 ? -30.128 20.193 14.414 1.00 30.09 475 VAL A CA 1
ATOM 3690 C C . VAL A 1 475 ? -29.902 19.679 15.829 1.00 30.09 475 VAL A C 1
ATOM 3692 O O . VAL A 1 475 ? -29.806 18.482 16.086 1.00 30.09 475 VAL A O 1
ATOM 3695 N N . THR A 1 476 ? -29.752 20.656 16.707 1.00 28.50 476 THR A N 1
ATOM 3696 C CA . THR A 1 476 ? -29.620 20.616 18.158 1.00 28.50 476 THR A CA 1
ATOM 3697 C C . THR A 1 476 ? -30.787 19.921 18.863 1.00 28.50 476 THR A C 1
ATOM 3699 O O . THR A 1 476 ? -31.918 20.075 18.412 1.00 28.50 476 THR A O 1
ATOM 3702 N N . SER A 1 477 ? -30.480 19.324 20.033 1.00 24.25 477 SER A N 1
ATOM 3703 C CA . SER A 1 477 ? -31.326 19.176 21.249 1.00 24.25 477 SER A CA 1
ATOM 3704 C C . SER A 1 477 ? -32.660 18.419 21.090 1.00 24.25 477 SER A C 1
ATOM 3706 O O . SER A 1 477 ? -33.425 18.681 20.177 1.00 24.25 477 SER A O 1
ATOM 3708 N N . THR A 1 478 ? -33.102 17.494 21.941 1.00 25.12 478 THR A N 1
ATOM 3709 C CA . THR A 1 478 ? -32.972 17.305 23.399 1.00 25.12 478 THR A CA 1
ATOM 3710 C C . THR A 1 478 ? -33.782 16.039 23.713 1.00 25.12 478 THR A C 1
ATOM 3712 O O . THR A 1 478 ? -34.864 15.931 23.145 1.00 25.12 478 THR A O 1
ATOM 3715 N N . GLU A 1 479 ? -33.294 15.178 24.621 1.00 27.73 479 GLU A N 1
ATOM 3716 C CA . GLU A 1 479 ? -34.041 14.186 25.441 1.00 27.73 479 GLU A CA 1
ATOM 3717 C C . GLU A 1 479 ? -34.921 13.162 24.668 1.00 27.73 479 GLU A C 1
ATOM 3719 O O . GLU A 1 479 ? -35.566 13.445 23.673 1.00 27.73 479 GLU A O 1
ATOM 3724 N N . TRP A 1 480 ? -34.932 11.866 24.964 1.00 22.41 480 TRP A N 1
ATOM 3725 C CA . TRP A 1 480 ? -35.427 11.236 26.180 1.00 22.41 480 TRP A CA 1
ATOM 3726 C C . TRP A 1 480 ? -34.822 9.827 26.289 1.00 22.41 480 TRP A C 1
ATOM 3728 O O . TRP A 1 480 ? -34.965 9.000 25.387 1.00 22.41 480 TRP A O 1
ATOM 3738 N N . PHE A 1 481 ? -34.190 9.540 27.426 1.00 21.73 481 PHE A N 1
ATOM 3739 C CA . PHE A 1 481 ? -34.109 8.182 27.961 1.00 21.73 481 PHE A CA 1
ATOM 3740 C C . PHE A 1 481 ? -35.523 7.748 28.375 1.00 21.73 481 PHE A C 1
ATOM 3742 O O . PHE A 1 481 ? -36.230 8.549 28.975 1.00 21.73 481 PHE A O 1
ATOM 3749 N N . ILE A 1 482 ? -35.908 6.498 28.099 1.00 24.47 482 ILE A N 1
ATOM 3750 C CA . ILE A 1 482 ? -36.585 5.574 29.032 1.00 24.47 482 ILE A CA 1
ATOM 3751 C C . ILE A 1 482 ? -36.684 4.190 28.359 1.00 24.47 482 ILE A C 1
ATOM 3753 O O . ILE A 1 482 ? -37.164 4.032 27.239 1.00 24.47 482 ILE A O 1
ATOM 3757 N N . SER A 1 483 ? -36.177 3.196 29.088 1.00 30.36 483 SER A N 1
ATOM 3758 C CA . SER A 1 483 ? -36.258 1.747 28.854 1.00 30.36 483 SER A CA 1
ATOM 3759 C C . SER A 1 483 ? -37.706 1.233 28.808 1.00 30.36 483 SER A C 1
ATOM 3761 O O . SER A 1 483 ? -38.596 1.878 29.361 1.00 30.36 483 SER A O 1
ATOM 3763 N N . PRO A 1 484 ? -37.952 0.012 28.298 1.00 27.53 484 PRO A N 1
ATOM 3764 C CA . PRO A 1 484 ? -38.925 -0.814 29.007 1.00 27.53 484 PRO A CA 1
ATOM 3765 C C . PRO A 1 484 ? -38.467 -2.262 29.235 1.00 27.53 484 PRO A C 1
ATOM 3767 O O . PRO A 1 484 ? -38.273 -3.045 28.304 1.00 27.53 484 PRO A O 1
ATOM 3770 N N . ARG A 1 485 ? -38.431 -2.641 30.519 1.00 23.70 485 ARG A N 1
ATOM 3771 C CA . ARG A 1 485 ? -38.706 -4.002 30.996 1.00 23.70 485 ARG A CA 1
ATOM 3772 C C . ARG A 1 485 ? -40.199 -4.135 31.333 1.00 23.70 485 ARG A C 1
ATOM 3774 O O . ARG A 1 485 ? -40.760 -3.261 31.979 1.00 23.70 485 ARG A O 1
ATOM 3781 N N . SER A 1 486 ? -40.753 -5.286 30.942 1.00 26.44 486 SER A N 1
ATOM 3782 C CA . SER A 1 486 ? -41.819 -6.080 31.588 1.00 26.44 486 SER A CA 1
ATOM 3783 C C . SER A 1 486 ? -43.134 -5.415 32.034 1.00 26.44 486 SER A C 1
ATOM 3785 O O . SER A 1 486 ? -43.154 -4.702 33.029 1.00 26.44 486 SER A O 1
ATOM 3787 N N . ALA A 1 487 ? -44.254 -5.853 31.445 1.00 25.97 487 ALA A N 1
ATOM 3788 C CA . ALA A 1 487 ? -45.328 -6.566 32.158 1.00 25.97 487 ALA A CA 1
ATOM 3789 C C . ALA A 1 487 ? -46.423 -7.040 31.179 1.00 25.97 487 ALA A C 1
ATOM 3791 O O . ALA A 1 487 ? -46.862 -6.298 30.304 1.00 25.97 487 ALA A O 1
ATOM 3792 N N . LEU A 1 488 ? -46.842 -8.297 31.348 1.00 28.55 488 LEU A N 1
ATOM 3793 C CA . LEU A 1 488 ? -47.997 -8.932 30.712 1.00 28.55 488 LEU A CA 1
ATOM 3794 C C . LEU A 1 488 ? -49.318 -8.242 31.103 1.00 28.55 488 LEU A C 1
ATOM 3796 O O . LEU A 1 488 ? -49.452 -7.766 32.227 1.00 28.55 488 LEU A O 1
ATOM 3800 N N . THR A 1 489 ? -50.334 -8.330 30.239 1.00 28.20 489 THR A N 1
ATOM 3801 C CA . THR A 1 489 ? -51.632 -8.978 30.552 1.00 28.20 489 THR A CA 1
ATOM 3802 C C . THR A 1 489 ? -52.529 -9.060 29.309 1.00 28.20 489 THR A C 1
ATOM 3804 O O . THR A 1 489 ? -52.608 -8.144 28.494 1.00 28.20 489 THR A O 1
ATOM 3807 N N . ASP A 1 490 ? -53.168 -10.220 29.164 1.00 27.42 490 ASP A N 1
ATOM 3808 C CA . ASP A 1 490 ? -54.058 -10.641 28.081 1.00 27.42 490 ASP A CA 1
ATOM 3809 C C . ASP A 1 490 ? -55.392 -9.878 28.013 1.00 27.42 490 ASP A C 1
ATOM 3811 O O . ASP A 1 490 ? -56.030 -9.680 29.043 1.00 27.42 490 ASP A O 1
ATOM 3815 N N . ALA A 1 491 ? -55.902 -9.621 26.793 1.00 27.84 491 ALA A N 1
ATOM 3816 C CA . ALA A 1 491 ? -57.317 -9.852 26.438 1.00 27.84 491 ALA A CA 1
ATOM 3817 C C . ALA A 1 491 ? -57.644 -9.683 24.927 1.00 27.84 491 ALA A C 1
ATOM 3819 O O . ALA A 1 491 ? -57.715 -8.583 24.393 1.00 27.84 491 ALA A O 1
ATOM 3820 N N . LYS A 1 492 ? -57.981 -10.821 24.295 1.00 29.72 492 LYS A N 1
ATOM 3821 C CA . LYS A 1 492 ? -59.017 -11.070 23.256 1.00 29.72 492 LYS A CA 1
ATOM 3822 C C . LYS A 1 492 ? -59.004 -10.284 21.923 1.00 29.72 492 LYS A C 1
ATOM 3824 O O . LYS A 1 492 ? -59.644 -9.254 21.747 1.00 29.72 492 LYS A O 1
ATOM 3829 N N . MET A 1 493 ? -58.462 -10.953 20.899 1.00 34.56 493 MET A N 1
ATOM 3830 C CA . MET A 1 493 ? -58.661 -10.686 19.465 1.00 34.56 493 MET A CA 1
ATOM 3831 C C . MET A 1 493 ? -60.077 -11.045 18.968 1.00 34.56 493 MET A C 1
ATOM 3833 O O . MET A 1 493 ? -60.566 -12.160 19.162 1.00 34.56 493 MET A O 1
ATOM 3837 N N . GLY A 1 494 ? -60.713 -10.103 18.263 1.00 36.69 494 GLY A N 1
ATOM 3838 C CA . GLY A 1 494 ? -62.070 -10.205 17.716 1.00 36.69 494 GLY A CA 1
ATOM 3839 C C . GLY A 1 494 ? -62.196 -10.956 16.377 1.00 36.69 494 GLY A C 1
ATOM 3840 O O . GLY A 1 494 ? -61.313 -10.959 15.518 1.00 36.69 494 GLY A O 1
ATOM 3841 N N . ALA A 1 495 ? -63.372 -11.553 16.171 1.00 42.69 495 ALA A N 1
ATOM 3842 C CA . ALA A 1 495 ? -63.747 -12.523 15.134 1.00 42.69 495 ALA A CA 1
ATOM 3843 C C . ALA A 1 495 ? -63.581 -12.115 13.644 1.00 42.69 495 ALA A C 1
ATOM 3845 O O . ALA A 1 495 ? -63.814 -12.940 12.757 1.00 42.69 495 ALA A O 1
ATOM 3846 N N . LYS A 1 496 ? -63.150 -10.888 13.317 1.00 38.06 496 LYS A N 1
ATOM 3847 C CA . LYS A 1 496 ? -62.932 -10.444 11.922 1.00 38.06 496 LYS A CA 1
ATOM 3848 C C . LYS A 1 496 ? -61.631 -10.984 11.312 1.00 38.06 496 LYS A C 1
ATOM 3850 O O . LYS A 1 496 ? -61.601 -11.244 10.110 1.00 38.06 496 LYS A O 1
ATOM 3855 N N . ALA A 1 497 ? -60.607 -11.246 12.132 1.00 40.38 497 ALA A N 1
ATOM 3856 C CA . ALA A 1 497 ? -59.332 -11.817 11.681 1.00 40.38 497 ALA A CA 1
ATOM 3857 C C . ALA A 1 497 ? -59.451 -13.303 11.268 1.00 40.38 497 ALA A C 1
ATOM 3859 O O . ALA A 1 497 ? -58.792 -13.747 10.330 1.00 40.38 497 ALA A O 1
ATOM 3860 N N . LYS A 1 498 ? -60.386 -14.056 11.870 1.00 40.06 498 LYS A N 1
ATOM 3861 C CA . LYS A 1 498 ? -60.658 -15.475 11.551 1.00 40.06 498 LYS A CA 1
ATOM 3862 C C . LYS A 1 498 ? -61.349 -15.686 10.191 1.00 40.06 498 LYS A C 1
ATOM 3864 O O . LYS A 1 498 ? -61.202 -16.741 9.579 1.00 40.06 498 LYS A O 1
ATOM 3869 N N . LYS A 1 499 ? -62.084 -14.686 9.685 1.00 41.94 499 LYS A N 1
ATOM 3870 C CA . LYS A 1 499 ? -62.903 -14.802 8.460 1.00 41.94 499 LYS A CA 1
ATOM 3871 C C . LYS A 1 499 ? -62.115 -14.552 7.165 1.00 41.94 499 LYS A C 1
ATOM 3873 O O . LYS A 1 499 ? -62.513 -15.040 6.109 1.00 41.94 499 LYS A O 1
ATOM 3878 N N . LEU A 1 500 ? -60.994 -13.827 7.235 1.00 41.59 500 LEU A N 1
ATOM 3879 C CA . LEU A 1 500 ? -60.145 -13.533 6.071 1.00 41.59 500 LEU A CA 1
ATOM 3880 C C . LEU A 1 500 ? -59.159 -14.672 5.746 1.00 41.59 500 LEU A C 1
ATOM 3882 O O . LEU A 1 500 ? -58.922 -14.927 4.568 1.00 41.59 500 LEU A O 1
ATOM 3886 N N . MET A 1 501 ? -58.701 -15.445 6.742 1.00 40.06 501 MET A N 1
ATOM 3887 C CA . MET A 1 501 ? -57.878 -16.650 6.513 1.00 40.06 501 MET A CA 1
ATOM 3888 C C . MET A 1 501 ? -58.651 -17.796 5.829 1.00 40.06 501 MET A C 1
ATOM 3890 O O . MET A 1 501 ? -58.117 -18.453 4.939 1.00 40.06 501 MET A O 1
ATOM 3894 N N . GLN A 1 502 ? -59.932 -18.014 6.156 1.00 41.09 502 GLN A N 1
ATOM 3895 C CA . GLN A 1 502 ? -60.723 -19.116 5.574 1.00 41.09 502 GLN A CA 1
ATOM 3896 C C . GLN A 1 502 ? -61.128 -18.904 4.104 1.00 41.09 502 GLN A C 1
ATOM 3898 O O . GLN A 1 502 ? -61.418 -19.870 3.397 1.00 41.09 502 GLN A O 1
ATOM 3903 N N . LYS A 1 503 ? -61.141 -17.658 3.611 1.00 38.59 503 LYS A N 1
ATOM 3904 C CA . LYS A 1 503 ? -61.488 -17.360 2.209 1.00 38.59 503 LYS A CA 1
ATOM 3905 C C . LYS A 1 503 ? -60.289 -17.523 1.263 1.00 38.59 503 LYS A C 1
ATOM 3907 O O . LYS A 1 503 ? -60.497 -17.805 0.085 1.00 38.59 503 LYS A O 1
ATOM 3912 N N . ALA A 1 504 ? -59.064 -17.416 1.786 1.00 43.44 504 ALA A N 1
ATOM 3913 C CA . ALA A 1 504 ? -57.832 -17.701 1.050 1.00 43.44 504 ALA A CA 1
ATOM 3914 C C . ALA A 1 504 ? -57.601 -19.217 0.873 1.00 43.44 504 ALA A C 1
ATOM 3916 O O . ALA A 1 504 ? -57.177 -19.642 -0.197 1.00 43.44 504 ALA A O 1
ATOM 3917 N N . LEU A 1 505 ? -57.997 -20.042 1.856 1.00 37.09 505 LEU A N 1
ATOM 3918 C CA . LEU A 1 505 ? -57.867 -21.508 1.788 1.00 37.09 505 LEU A CA 1
ATOM 3919 C C . LEU A 1 505 ? -58.828 -22.197 0.793 1.00 37.09 505 LEU A C 1
ATOM 3921 O O . LEU A 1 505 ? -58.536 -23.287 0.314 1.00 37.09 505 LEU A O 1
ATOM 3925 N N . LYS A 1 506 ? -59.970 -21.588 0.441 1.00 35.31 506 LYS A N 1
ATOM 3926 C CA . LYS A 1 506 ? -60.996 -22.230 -0.413 1.00 35.31 506 LYS A CA 1
ATOM 3927 C C . LYS A 1 506 ? -60.794 -22.073 -1.925 1.00 35.31 506 LYS A C 1
ATOM 3929 O O . LYS A 1 506 ? -61.482 -22.750 -2.683 1.00 35.31 506 LYS A O 1
ATOM 3934 N N . LYS A 1 507 ? -59.879 -21.214 -2.390 1.00 32.28 507 LYS A N 1
ATOM 3935 C CA . LYS A 1 507 ? -59.662 -20.989 -3.837 1.00 32.28 507 LYS A CA 1
ATOM 3936 C C . LYS A 1 507 ? -58.511 -21.810 -4.435 1.00 32.28 507 LYS A C 1
ATOM 3938 O O . LYS A 1 507 ? -58.360 -21.818 -5.649 1.00 32.28 507 LYS A O 1
ATOM 3943 N N . ALA A 1 508 ? -57.767 -22.536 -3.599 1.00 30.73 508 ALA A N 1
ATOM 3944 C CA . ALA A 1 508 ? -56.695 -23.443 -4.013 1.00 30.73 508 ALA A CA 1
ATOM 3945 C C . ALA A 1 508 ? -57.155 -24.907 -4.218 1.00 30.73 508 ALA A C 1
ATOM 3947 O O . ALA A 1 508 ? -56.342 -25.750 -4.571 1.00 30.73 508 ALA A O 1
ATOM 3948 N N . SER A 1 509 ? -58.441 -25.232 -4.014 1.00 30.44 509 SER A N 1
ATOM 3949 C CA . SER A 1 509 ? -58.925 -26.626 -3.927 1.00 30.44 509 SER A CA 1
ATOM 3950 C C . SER A 1 509 ? -59.952 -27.035 -5.001 1.00 30.44 509 SER A C 1
ATOM 3952 O O . SER A 1 509 ? -60.731 -27.959 -4.803 1.00 30.44 509 SER A O 1
ATOM 3954 N N . SER A 1 510 ? -60.003 -26.393 -6.172 1.00 27.19 510 SER A N 1
ATOM 3955 C CA . SER A 1 510 ? -60.906 -26.888 -7.226 1.00 27.19 510 SER A CA 1
ATOM 3956 C C . SER A 1 510 ? -60.361 -26.681 -8.632 1.00 27.19 510 SER A C 1
ATOM 3958 O O . SER A 1 510 ? -60.643 -25.673 -9.275 1.00 27.19 510 SER A O 1
ATOM 3960 N N . LYS A 1 511 ? -59.565 -27.657 -9.085 1.00 25.62 511 LYS A N 1
ATOM 3961 C CA . LYS A 1 511 ? -59.797 -28.479 -10.291 1.00 25.62 511 LYS A CA 1
ATOM 3962 C C . LYS A 1 511 ? -58.474 -29.092 -10.768 1.00 25.62 511 LYS A C 1
ATOM 3964 O O . LYS A 1 511 ? -57.810 -28.549 -11.638 1.00 25.62 511 LYS A O 1
ATOM 3969 N N . ASN A 1 512 ? -58.157 -30.263 -10.219 1.00 25.44 512 ASN A N 1
ATOM 3970 C CA . ASN A 1 512 ? -57.509 -31.332 -10.974 1.00 25.44 512 ASN A CA 1
ATOM 3971 C C . ASN A 1 512 ? -58.560 -32.427 -11.195 1.00 25.44 512 ASN A C 1
ATOM 3973 O O . ASN A 1 512 ? -59.187 -32.865 -10.232 1.00 25.44 512 ASN A O 1
ATOM 3977 N N . SER A 1 513 ? -58.769 -32.844 -12.446 1.00 24.48 513 SER A N 1
ATOM 3978 C CA . SER A 1 513 ? -58.760 -34.260 -12.861 1.00 24.48 513 SER A CA 1
ATOM 3979 C C . SER A 1 513 ? -59.241 -34.434 -14.310 1.00 24.48 513 SER A C 1
ATOM 3981 O O . SER A 1 513 ? -60.396 -34.197 -14.648 1.00 24.48 513 SER A O 1
ATOM 3983 N N . SER A 1 514 ? -58.336 -34.888 -15.177 1.00 24.34 514 SER A N 1
ATOM 3984 C CA . SER A 1 514 ? -58.425 -36.217 -15.801 1.00 24.34 514 SER A CA 1
ATOM 3985 C C . SER A 1 514 ? -57.050 -36.628 -16.372 1.00 24.34 514 SER A C 1
ATOM 3987 O O . SER A 1 514 ? -56.363 -35.829 -16.994 1.00 24.34 514 SER A O 1
ATOM 3989 N N . LEU A 1 515 ? -56.683 -37.863 -16.004 1.00 25.33 515 LEU A N 1
ATOM 3990 C CA . LEU A 1 515 ? -55.646 -38.838 -16.409 1.00 25.33 515 LEU A CA 1
ATOM 3991 C C . LEU A 1 515 ? -54.796 -38.570 -17.681 1.00 25.33 515 LEU A C 1
ATOM 3993 O O . LEU A 1 515 ? -55.314 -38.041 -18.652 1.00 25.33 515 LEU A O 1
ATOM 3997 N N . SER A 1 516 ? -53.522 -39.004 -17.784 1.00 21.97 516 SER A N 1
ATOM 3998 C CA . SER A 1 516 ? -53.020 -40.376 -17.523 1.00 21.97 516 SER A CA 1
ATOM 3999 C C . SER A 1 516 ? -51.475 -40.512 -17.368 1.00 21.97 516 SER A C 1
ATOM 4001 O O . SER A 1 516 ? -50.763 -39.951 -18.192 1.00 21.97 516 SER A O 1
ATOM 4003 N N . VAL A 1 517 ? -51.023 -41.381 -16.428 1.00 23.95 517 VAL A N 1
ATOM 4004 C CA . VAL A 1 517 ? -49.881 -42.362 -16.507 1.00 23.95 517 VAL A CA 1
ATOM 4005 C C . VAL A 1 517 ? -48.440 -41.785 -16.594 1.00 23.95 517 VAL A C 1
ATOM 4007 O O . VAL A 1 517 ? -48.160 -41.035 -17.512 1.00 23.95 517 VAL A O 1
ATOM 4010 N N . THR A 1 518 ? -47.431 -42.051 -15.739 1.00 23.08 518 THR A N 1
ATOM 4011 C CA . THR A 1 518 ? -47.056 -43.052 -14.691 1.00 23.08 518 THR A CA 1
ATOM 4012 C C . THR A 1 518 ? -46.337 -42.340 -13.512 1.00 23.08 518 THR A C 1
ATOM 4014 O O . THR A 1 518 ? -45.493 -41.489 -13.773 1.00 23.08 518 THR A O 1
ATOM 4017 N N . LYS A 1 519 ? -46.750 -42.516 -12.237 1.00 24.39 519 LYS A N 1
ATOM 4018 C CA . LYS A 1 519 ? -46.134 -43.349 -11.151 1.00 24.39 519 LYS A CA 1
ATOM 4019 C C . LYS A 1 519 ? -44.612 -43.172 -10.963 1.00 24.39 519 LYS A C 1
ATOM 4021 O O . LYS A 1 519 ? -43.891 -43.368 -11.930 1.00 24.39 519 LYS A O 1
ATOM 4026 N N . THR A 1 520 ? -44.029 -42.911 -9.786 1.00 24.97 520 THR A N 1
ATOM 4027 C CA . THR A 1 520 ? -44.441 -42.850 -8.353 1.00 24.97 520 THR A CA 1
ATOM 4028 C C . THR A 1 520 ? -43.212 -42.300 -7.595 1.00 24.97 520 THR A C 1
ATOM 4030 O O . THR A 1 520 ? -42.103 -42.718 -7.916 1.00 24.97 520 THR A O 1
ATOM 4033 N N . ASP A 1 521 ? -43.329 -41.215 -6.821 1.00 27.59 521 ASP A N 1
ATOM 4034 C CA . ASP A 1 521 ? -43.564 -41.128 -5.351 1.00 27.59 521 ASP A CA 1
ATOM 4035 C C . ASP A 1 521 ? -42.239 -41.042 -4.562 1.00 27.59 521 ASP A C 1
ATOM 4037 O O . ASP A 1 521 ? -41.393 -41.918 -4.688 1.00 27.59 521 ASP A O 1
ATOM 4041 N N . ALA A 1 522 ? -41.924 -39.894 -3.940 1.00 31.59 522 ALA A N 1
ATOM 4042 C CA . ALA A 1 522 ? -42.300 -39.439 -2.575 1.00 31.59 522 ALA A CA 1
ATOM 4043 C C . ALA A 1 522 ? -41.152 -39.769 -1.585 1.00 31.59 522 ALA A C 1
ATOM 4045 O O . ALA A 1 522 ? -40.430 -40.727 -1.816 1.00 31.59 522 ALA A O 1
ATOM 4046 N N . ALA A 1 523 ? -40.836 -39.059 -0.501 1.00 31.72 523 ALA A N 1
ATOM 4047 C CA . ALA A 1 523 ? -41.427 -37.970 0.279 1.00 31.72 523 ALA A CA 1
ATOM 4048 C C . ALA A 1 523 ? -40.243 -37.246 0.997 1.00 31.72 523 ALA A C 1
ATOM 4050 O O . ALA A 1 523 ? -39.195 -37.855 1.187 1.00 31.72 523 ALA A O 1
ATOM 4051 N N . ASP A 1 524 ? -40.254 -35.923 1.168 1.00 32.44 524 ASP A N 1
ATOM 4052 C CA . ASP A 1 524 ? -40.613 -35.169 2.392 1.00 32.44 524 ASP A CA 1
ATOM 4053 C C . ASP A 1 524 ? -39.484 -34.935 3.437 1.00 32.44 524 ASP A C 1
ATOM 4055 O O . ASP A 1 524 ? -38.709 -35.823 3.764 1.00 32.44 524 ASP A O 1
ATOM 4059 N N . PHE A 1 525 ? -39.528 -33.718 4.008 1.00 28.36 525 PHE A N 1
ATOM 4060 C CA . PHE A 1 525 ? -38.908 -33.172 5.239 1.00 28.36 525 PHE A CA 1
ATOM 4061 C C . PHE A 1 525 ? -37.477 -32.552 5.234 1.00 28.36 525 PHE A C 1
ATOM 4063 O O . PHE A 1 525 ? -36.466 -33.235 5.170 1.00 28.36 525 PHE A O 1
ATOM 4070 N N . LEU A 1 526 ? -37.488 -31.201 5.332 1.00 35.81 526 LEU A N 1
ATOM 4071 C CA . LEU A 1 526 ? -36.668 -30.176 6.054 1.00 35.81 526 LEU A CA 1
ATOM 4072 C C . LEU A 1 526 ? -35.548 -30.660 7.026 1.00 35.81 526 LEU A C 1
ATOM 4074 O O . LEU A 1 526 ? -35.669 -31.787 7.485 1.00 35.81 526 LEU A O 1
ATOM 4078 N N . PRO A 1 527 ? -34.652 -29.813 7.612 1.00 39.78 527 PRO A N 1
ATOM 4079 C CA . PRO A 1 527 ? -33.964 -28.551 7.254 1.00 39.78 527 PRO A CA 1
ATOM 4080 C C . PRO A 1 527 ? -32.400 -28.701 7.296 1.00 39.78 527 PRO A C 1
ATOM 4082 O O . PRO A 1 527 ? -31.898 -29.798 7.476 1.00 39.78 527 PRO A O 1
ATOM 4085 N N . LEU A 1 528 ? -31.643 -27.602 7.109 1.00 44.72 528 LEU A N 1
ATOM 4086 C CA . LEU A 1 528 ? -30.194 -27.386 7.381 1.00 44.72 528 LEU A CA 1
ATOM 4087 C C . LEU A 1 528 ? -29.345 -28.579 7.905 1.00 44.72 528 LEU A C 1
ATOM 4089 O O . LEU A 1 528 ? -29.290 -28.776 9.110 1.00 44.72 528 LEU A O 1
ATOM 4093 N N . GLU A 1 529 ? -28.565 -29.230 7.033 1.00 29.80 529 GLU A N 1
ATOM 4094 C CA . GLU A 1 529 ? -27.218 -29.765 7.328 1.00 29.80 529 GLU A CA 1
ATOM 4095 C C . GLU A 1 529 ? -26.373 -29.772 6.038 1.00 29.80 529 GLU A C 1
ATOM 4097 O O . GLU A 1 529 ? -26.898 -29.903 4.927 1.00 29.80 529 GLU A O 1
ATOM 4102 N N . GLY A 1 530 ? -25.063 -29.553 6.183 1.00 43.53 530 GLY A N 1
ATOM 4103 C CA . GLY A 1 530 ? -24.102 -29.434 5.089 1.00 43.53 530 GLY A CA 1
ATOM 4104 C C . GLY A 1 530 ? -23.964 -30.715 4.262 1.00 43.53 530 GLY A C 1
ATOM 4105 O O . GLY A 1 530 ? -23.574 -31.762 4.767 1.00 43.53 530 GLY A O 1
ATOM 4106 N N . GLY A 1 531 ? -24.225 -30.604 2.960 1.00 33.59 531 GLY A N 1
ATOM 4107 C CA . GLY A 1 531 ? -23.915 -31.616 1.951 1.00 33.59 531 GLY A CA 1
ATOM 4108 C C . GLY A 1 531 ? -23.238 -30.970 0.736 1.00 33.59 531 GLY A C 1
ATOM 4109 O O . GLY A 1 531 ? -23.419 -29.769 0.508 1.00 33.59 531 GLY A O 1
ATOM 4110 N N . PRO A 1 532 ? -22.440 -31.725 -0.043 1.00 35.00 532 PRO A N 1
ATOM 4111 C CA . PRO A 1 532 ? -21.560 -31.161 -1.058 1.00 35.00 532 PRO A CA 1
ATOM 4112 C C . PRO A 1 532 ? -22.367 -30.460 -2.155 1.00 35.00 532 PRO A C 1
ATOM 4114 O O . PRO A 1 532 ? -23.412 -30.944 -2.597 1.00 35.00 532 PRO A O 1
ATOM 4117 N N . ALA A 1 533 ? -21.871 -29.297 -2.579 1.00 34.84 533 ALA A N 1
ATOM 4118 C CA . ALA A 1 533 ? -22.524 -28.421 -3.540 1.00 34.84 533 ALA A CA 1
ATOM 4119 C C . ALA A 1 533 ? -22.977 -29.177 -4.803 1.00 34.84 533 ALA A C 1
ATOM 4121 O O . ALA A 1 533 ? -22.193 -29.872 -5.453 1.00 34.84 533 ALA A O 1
ATOM 4122 N N . ARG A 1 534 ? -24.246 -28.996 -5.200 1.00 34.53 534 ARG A N 1
ATOM 4123 C CA . ARG A 1 534 ? -24.714 -29.402 -6.531 1.00 34.53 534 ARG A CA 1
ATOM 4124 C C . ARG A 1 534 ? -23.941 -28.592 -7.571 1.00 34.53 534 ARG A C 1
ATOM 4126 O O . ARG A 1 534 ? -24.169 -27.391 -7.700 1.00 34.53 534 ARG A O 1
ATOM 4133 N N . LYS A 1 535 ? -23.055 -29.250 -8.323 1.00 38.28 535 LYS A N 1
ATOM 4134 C CA . LYS A 1 535 ? -22.438 -28.667 -9.518 1.00 38.28 535 LYS A CA 1
ATOM 4135 C C . LYS A 1 535 ? -23.547 -28.287 -10.502 1.00 38.28 535 LYS A C 1
ATOM 4137 O O . LYS A 1 535 ? -24.278 -29.150 -10.990 1.00 38.28 535 LYS A O 1
ATOM 4142 N N . LEU A 1 536 ? -23.684 -26.988 -10.760 1.00 39.47 536 LEU A N 1
ATOM 4143 C CA . LEU A 1 536 ? -24.374 -26.487 -11.945 1.00 39.47 536 LEU A CA 1
ATOM 4144 C C . LEU A 1 536 ? -23.647 -27.056 -13.176 1.00 39.47 536 LEU A C 1
ATOM 4146 O O . LEU A 1 536 ? -22.419 -27.146 -13.142 1.00 39.47 536 LEU A O 1
ATOM 4150 N N . PRO A 1 537 ? -24.356 -27.471 -14.238 1.00 32.94 537 PRO A N 1
ATOM 4151 C CA . PRO A 1 537 ? -23.697 -27.976 -15.433 1.00 32.94 537 PRO A CA 1
ATOM 4152 C C . PRO A 1 537 ? -22.818 -26.871 -16.031 1.00 32.94 537 PRO A C 1
ATOM 4154 O O . PRO A 1 537 ? -23.324 -25.831 -16.451 1.00 32.94 537 PRO A O 1
ATOM 4157 N N . GLU A 1 538 ? -21.504 -27.102 -16.055 1.00 42.91 538 GLU A N 1
ATOM 4158 C CA . GLU A 1 538 ? -20.552 -26.331 -16.852 1.00 42.91 538 GLU A CA 1
ATOM 4159 C C . GLU A 1 538 ? -20.963 -26.441 -18.321 1.00 42.91 538 GLU A C 1
ATOM 4161 O O . GLU A 1 538 ? -20.719 -27.442 -18.995 1.00 42.91 538 GLU A O 1
ATOM 4166 N N . GLN A 1 539 ? -21.627 -25.406 -18.830 1.00 39.72 539 GLN A N 1
ATOM 4167 C CA . GLN A 1 539 ? -21.693 -25.191 -20.265 1.00 39.72 539 GLN A CA 1
ATOM 4168 C C . GLN A 1 539 ? -20.342 -24.636 -20.701 1.00 39.72 539 GLN A C 1
ATOM 4170 O O . GLN A 1 539 ? -20.051 -23.462 -20.484 1.00 39.72 539 GLN A O 1
ATOM 4175 N N . GLN A 1 540 ? -19.530 -25.488 -21.328 1.00 39.75 540 GLN A N 1
ATOM 4176 C CA . GLN A 1 540 ? -18.408 -25.044 -22.148 1.00 39.75 540 GLN A CA 1
ATOM 4177 C C . GLN A 1 540 ? -18.936 -24.045 -23.185 1.00 39.75 540 GLN A C 1
ATOM 4179 O O . GLN A 1 540 ? -19.710 -24.400 -24.079 1.00 39.75 540 GLN A O 1
ATOM 4184 N N . VAL A 1 541 ? -18.561 -22.777 -23.029 1.00 39.84 541 VAL A N 1
ATOM 4185 C CA . VAL A 1 541 ? -18.797 -21.742 -24.034 1.00 39.84 541 VAL A CA 1
ATOM 4186 C C . VAL A 1 541 ? -17.921 -22.101 -25.232 1.00 39.84 541 VAL A C 1
ATOM 4188 O O . VAL A 1 541 ? -16.730 -22.336 -25.079 1.00 39.84 541 VAL A O 1
ATOM 4191 N N . ARG A 1 542 ? -18.503 -22.196 -26.429 1.00 44.56 542 ARG A N 1
ATOM 4192 C CA . ARG A 1 542 ? -17.724 -22.313 -27.669 1.00 44.56 542 ARG A CA 1
ATOM 4193 C C . ARG A 1 542 ? -17.066 -20.952 -27.917 1.00 44.56 542 ARG A C 1
ATOM 4195 O O . ARG A 1 542 ? -17.753 -20.016 -28.315 1.00 44.56 542 ARG A O 1
ATOM 4202 N N . GLU A 1 543 ? -15.778 -20.831 -27.610 1.00 50.38 543 GLU A N 1
ATOM 4203 C CA . GLU A 1 543 ? -15.042 -19.556 -27.528 1.00 50.38 543 GLU A CA 1
ATOM 4204 C C . GLU A 1 543 ? -14.742 -18.886 -28.888 1.00 50.38 543 GLU A C 1
ATOM 4206 O O . GLU A 1 543 ? -14.364 -17.718 -28.917 1.00 50.38 543 GLU A O 1
ATOM 4211 N N . ASP A 1 544 ? -15.001 -19.545 -30.022 1.00 53.06 544 ASP A N 1
ATOM 4212 C CA . ASP A 1 544 ? -14.414 -19.143 -31.315 1.00 53.06 544 ASP A CA 1
ATOM 4213 C C . ASP A 1 544 ? -15.309 -18.283 -32.237 1.00 53.06 544 ASP A C 1
ATOM 4215 O O . ASP A 1 544 ? -14.984 -18.086 -33.407 1.00 53.06 544 ASP A O 1
ATOM 4219 N N . ALA A 1 545 ? -16.451 -17.763 -31.763 1.00 61.56 545 ALA A N 1
ATOM 4220 C CA . ALA A 1 545 ? -17.423 -17.069 -32.634 1.00 61.56 545 ALA A CA 1
ATOM 4221 C C . ALA A 1 545 ? -17.797 -15.631 -32.228 1.00 61.56 545 ALA A C 1
ATOM 4223 O O . ALA A 1 545 ? -18.587 -14.986 -32.922 1.00 61.56 545 ALA A O 1
ATOM 4224 N N . ALA A 1 546 ? -17.290 -15.106 -31.111 1.00 69.81 546 ALA A N 1
ATOM 4225 C CA . ALA A 1 546 ? -17.702 -13.788 -30.632 1.00 69.81 546 ALA A CA 1
ATOM 4226 C C . ALA A 1 546 ? -16.911 -12.659 -31.321 1.00 69.81 546 ALA A C 1
ATOM 4228 O O . ALA A 1 546 ? -15.725 -12.470 -31.079 1.00 69.81 546 ALA A O 1
ATOM 4229 N N . THR A 1 547 ? -17.591 -11.878 -32.164 1.00 81.44 547 THR A N 1
ATOM 4230 C CA . THR A 1 547 ? -17.014 -10.739 -32.909 1.00 81.44 547 THR A CA 1
ATOM 4231 C C . THR A 1 547 ? -17.299 -9.374 -32.276 1.00 81.44 547 THR A C 1
ATOM 4233 O O . THR A 1 547 ? -16.797 -8.353 -32.750 1.00 81.44 547 THR A O 1
ATOM 4236 N N . VAL A 1 548 ? -18.126 -9.329 -31.223 1.00 90.12 548 VAL A N 1
ATOM 4237 C CA . VAL A 1 548 ? -18.596 -8.086 -30.595 1.00 90.12 548 VAL A CA 1
ATOM 4238 C C . VAL A 1 548 ? -17.871 -7.839 -29.277 1.00 90.12 548 VAL A C 1
ATOM 4240 O O . VAL A 1 548 ? -17.871 -8.681 -28.381 1.00 90.12 548 VAL A O 1
ATOM 4243 N N . LEU A 1 549 ? -17.323 -6.639 -29.135 1.00 91.81 549 LEU A N 1
ATOM 4244 C CA . LEU A 1 549 ? -16.694 -6.122 -27.932 1.00 91.81 549 LEU A CA 1
ATOM 4245 C C . LEU A 1 549 ? -17.580 -5.098 -27.245 1.00 91.81 549 LEU A C 1
ATOM 4247 O O . LEU A 1 549 ? -18.169 -4.226 -27.880 1.00 91.81 549 LEU A O 1
ATOM 4251 N N . TYR A 1 550 ? -17.620 -5.182 -25.925 1.00 93.81 550 TYR A N 1
ATOM 4252 C CA . TYR A 1 550 ? -18.046 -4.110 -25.044 1.00 93.81 550 TYR A CA 1
ATOM 4253 C C . TYR A 1 550 ? -16.827 -3.276 -24.657 1.00 93.81 550 TYR A C 1
ATOM 4255 O O . TYR A 1 550 ? -15.792 -3.836 -24.306 1.00 93.81 550 TYR A O 1
ATOM 4263 N N . ILE A 1 551 ? -16.968 -1.951 -24.676 1.00 93.62 551 ILE A N 1
ATOM 4264 C CA . ILE A 1 551 ? -15.946 -1.007 -24.216 1.00 93.62 551 ILE A CA 1
ATOM 4265 C C . ILE A 1 551 ? -16.583 -0.080 -23.192 1.00 93.62 551 ILE A C 1
ATOM 4267 O O . ILE A 1 551 ? -17.526 0.636 -23.513 1.00 93.62 551 ILE A O 1
ATOM 4271 N N . GLY A 1 552 ? -16.075 -0.077 -21.967 1.00 91.12 552 GLY A N 1
ATOM 4272 C CA . GLY A 1 552 ? -16.488 0.799 -20.876 1.00 91.12 552 GLY A CA 1
ATOM 4273 C C . GLY A 1 552 ? -15.393 1.781 -20.467 1.00 91.12 552 GLY A C 1
ATOM 4274 O O . GLY A 1 552 ? -14.234 1.623 -20.841 1.00 91.12 552 GLY A O 1
ATOM 4275 N N . ARG A 1 553 ? -15.778 2.778 -19.662 1.00 89.12 553 ARG A N 1
ATOM 4276 C CA . ARG A 1 553 ? -14.901 3.846 -19.139 1.00 89.12 553 ARG A CA 1
ATOM 4277 C C . ARG A 1 553 ? -14.234 4.688 -20.234 1.00 89.12 553 ARG A C 1
ATOM 4279 O O . ARG A 1 553 ? -13.123 5.167 -20.066 1.00 89.12 553 ARG A O 1
ATOM 4286 N N . ILE A 1 554 ? -14.943 4.891 -21.340 1.00 91.62 554 ILE A N 1
ATOM 4287 C CA . ILE A 1 554 ? -14.482 5.709 -22.466 1.00 91.62 554 ILE A CA 1
ATOM 4288 C C . ILE A 1 554 ? -14.343 7.178 -22.011 1.00 91.62 554 ILE A C 1
ATOM 4290 O O . ILE A 1 554 ? -15.339 7.720 -21.520 1.00 91.62 554 ILE A O 1
ATOM 4294 N N . PRO A 1 555 ? -13.178 7.836 -22.186 1.00 87.50 555 PRO A N 1
ATOM 4295 C CA . PRO A 1 555 ? -12.982 9.244 -21.845 1.00 87.50 555 PRO A CA 1
ATOM 4296 C C . PRO A 1 555 ? -13.966 10.181 -22.545 1.00 87.50 555 PRO A C 1
ATOM 4298 O O . PRO A 1 555 ? -14.435 9.933 -23.660 1.00 87.50 555 PRO A O 1
ATOM 4301 N N . HIS A 1 556 ? -14.263 11.311 -21.909 1.00 83.19 556 HIS A N 1
ATOM 4302 C CA . HIS A 1 556 ? -15.064 12.348 -22.548 1.00 83.19 556 HIS A CA 1
ATOM 4303 C C . HIS A 1 556 ? -14.292 12.968 -23.724 1.00 83.19 556 HIS A C 1
ATOM 4305 O O . HIS A 1 556 ? -13.199 13.489 -23.538 1.00 83.19 556 HIS A O 1
ATOM 4311 N N . GLY A 1 557 ? -14.886 12.964 -24.919 1.00 82.06 557 GLY A N 1
ATOM 4312 C CA . GLY A 1 557 ? -14.231 13.442 -26.144 1.00 82.06 557 GLY A CA 1
ATOM 4313 C C . GLY A 1 557 ? -13.649 12.327 -27.011 1.00 82.06 557 GLY A C 1
ATOM 4314 O O . GLY A 1 557 ? -13.328 12.590 -28.157 1.00 82.06 557 GLY A O 1
ATOM 4315 N N . PHE A 1 558 ? -13.577 11.093 -26.503 1.00 87.56 558 PHE A N 1
ATOM 4316 C CA . PHE A 1 558 ? -13.168 9.927 -27.281 1.00 87.56 558 PHE A CA 1
ATOM 4317 C C . PHE A 1 558 ? -14.413 9.208 -27.808 1.00 87.56 558 PHE A C 1
ATOM 4319 O O . PHE A 1 558 ? -14.980 8.338 -27.143 1.00 87.56 558 PHE A O 1
ATOM 4326 N N . TYR A 1 559 ? -14.934 9.666 -28.944 1.00 87.69 559 TYR A N 1
ATOM 4327 C CA . TYR A 1 559 ? -16.223 9.247 -29.478 1.00 87.69 559 TYR A CA 1
ATOM 4328 C C . TYR A 1 559 ? -16.069 8.380 -30.728 1.00 87.69 559 TYR A C 1
ATOM 4330 O O . TYR A 1 559 ? -15.078 7.680 -30.880 1.00 87.69 559 TYR A O 1
ATOM 4338 N N . GLU A 1 560 ? -17.113 8.291 -31.556 1.00 87.56 560 GLU A N 1
ATOM 4339 C CA . GLU A 1 560 ? -17.164 7.327 -32.648 1.00 87.56 560 GLU A CA 1
ATOM 4340 C C . GLU A 1 560 ? -16.001 7.497 -33.647 1.00 87.56 560 GLU A C 1
ATOM 4342 O O . GLU A 1 560 ? -15.404 6.495 -34.021 1.00 87.56 560 GLU A O 1
ATOM 4347 N N . GLU A 1 561 ? -15.619 8.726 -34.011 1.00 86.75 561 GLU A N 1
ATOM 4348 C CA . GLU A 1 561 ? -14.524 8.984 -34.966 1.00 86.75 561 GLU A CA 1
ATOM 4349 C C . GLU A 1 561 ? -13.151 8.621 -34.371 1.00 86.75 561 GLU A C 1
ATOM 4351 O O . GLU A 1 561 ? -12.333 7.969 -35.023 1.00 86.75 561 GLU A O 1
ATOM 4356 N N . GLU A 1 562 ? -12.911 8.968 -33.103 1.00 88.94 562 GLU A N 1
ATOM 4357 C CA . GLU A 1 562 ? -11.650 8.677 -32.417 1.00 88.94 562 GLU A CA 1
ATOM 4358 C C . GLU A 1 562 ? -11.504 7.184 -32.089 1.00 88.94 562 GLU A C 1
ATOM 4360 O O . GLU A 1 562 ? -10.421 6.616 -32.232 1.00 88.94 562 GLU A O 1
ATOM 4365 N N . ILE A 1 563 ? -12.598 6.526 -31.690 1.00 89.12 563 ILE A N 1
ATOM 4366 C CA . ILE A 1 563 ? -12.632 5.081 -31.442 1.00 89.12 563 ILE A CA 1
ATOM 4367 C C . ILE A 1 563 ? -12.434 4.313 -32.747 1.00 89.12 563 ILE A C 1
ATOM 4369 O O . ILE A 1 563 ? -11.716 3.319 -32.746 1.00 89.12 563 ILE A O 1
ATOM 4373 N N . GLU A 1 564 ? -13.038 4.746 -33.853 1.00 89.50 564 GLU A N 1
ATOM 4374 C CA . GLU A 1 564 ? -12.848 4.100 -35.154 1.00 89.50 564 GLU A CA 1
ATOM 4375 C C . GLU A 1 564 ? -11.395 4.219 -35.633 1.00 89.50 564 GLU A C 1
ATOM 4377 O O . GLU A 1 564 ? -10.812 3.219 -36.049 1.00 89.50 564 GLU A O 1
ATOM 4382 N N . GLY A 1 565 ? -10.766 5.389 -35.470 1.00 86.88 565 GLY A N 1
ATOM 4383 C CA . GLY A 1 565 ? -9.344 5.577 -35.770 1.00 86.88 565 GLY A CA 1
ATOM 4384 C C . GLY A 1 565 ? -8.419 4.749 -34.870 1.00 86.88 565 GLY A C 1
ATOM 4385 O O . GLY A 1 565 ? -7.507 4.083 -35.357 1.00 86.88 565 GLY A O 1
ATOM 4386 N N . PHE A 1 566 ? -8.668 4.742 -33.559 1.00 87.94 566 PHE A N 1
ATOM 4387 C CA . PHE A 1 566 ? -7.818 4.046 -32.592 1.00 87.94 566 PHE A CA 1
ATOM 4388 C C . PHE A 1 566 ? -7.988 2.527 -32.622 1.00 87.94 566 PHE A C 1
ATOM 4390 O O . PHE A 1 566 ? -7.002 1.805 -32.553 1.00 87.94 566 PHE A O 1
ATOM 4397 N N . PHE A 1 567 ? -9.211 2.007 -32.721 1.00 87.94 567 PHE A N 1
ATOM 4398 C CA . PHE A 1 567 ? -9.438 0.560 -32.775 1.00 87.94 567 PHE A CA 1
ATOM 4399 C C . PHE A 1 567 ? -9.281 -0.013 -34.189 1.00 87.94 567 PHE A C 1
ATOM 4401 O O . PHE A 1 567 ? -9.041 -1.212 -34.331 1.00 87.94 567 PHE A O 1
ATOM 4408 N N . GLY A 1 568 ? -9.331 0.834 -35.222 1.00 86.50 568 GLY A N 1
ATOM 4409 C CA . GLY A 1 568 ? -9.054 0.451 -36.606 1.00 86.50 568 GLY A CA 1
ATOM 4410 C C . GLY A 1 568 ? -7.627 -0.059 -36.829 1.00 86.50 568 GLY A C 1
ATOM 4411 O O . GLY A 1 568 ? -7.407 -0.856 -37.737 1.00 86.50 568 GLY A O 1
ATOM 4412 N N . GLN A 1 569 ? -6.669 0.310 -35.966 1.00 86.94 569 GLN A N 1
ATOM 4413 C CA . GLN A 1 569 ? -5.287 -0.186 -36.043 1.00 86.94 569 GLN A CA 1
ATOM 4414 C C . GLN A 1 569 ? -5.166 -1.702 -35.801 1.00 86.94 569 GLN A C 1
ATOM 4416 O O . GLN A 1 569 ? -4.211 -2.321 -36.261 1.00 86.94 569 GLN A O 1
ATOM 4421 N N . PHE A 1 570 ? -6.130 -2.307 -35.096 1.00 82.38 570 PHE A N 1
ATOM 4422 C CA . PHE A 1 570 ? -6.139 -3.745 -34.807 1.00 82.38 570 PHE A CA 1
ATOM 4423 C C . PHE A 1 570 ? -6.850 -4.560 -35.892 1.00 82.38 570 PHE A C 1
ATOM 4425 O O . PHE A 1 570 ? -6.603 -5.757 -36.027 1.00 82.38 570 PHE A O 1
ATOM 4432 N N . GLY A 1 571 ? -7.733 -3.929 -36.671 1.00 86.12 571 GLY A N 1
ATOM 4433 C CA . GLY A 1 571 ? -8.441 -4.560 -37.779 1.00 86.12 571 GLY A CA 1
ATOM 4434 C C . GLY A 1 571 ? -9.703 -3.807 -38.197 1.00 86.12 571 GLY A C 1
ATOM 4435 O O . GLY A 1 571 ? -10.112 -2.826 -37.578 1.00 86.12 571 GLY A O 1
ATOM 4436 N N . THR A 1 572 ? -10.350 -4.290 -39.258 1.00 89.75 572 THR A N 1
ATOM 4437 C CA . THR A 1 572 ? -11.525 -3.636 -39.848 1.00 89.75 572 THR A CA 1
ATOM 4438 C C . THR A 1 572 ? -12.755 -3.732 -38.937 1.00 89.75 572 THR A C 1
ATOM 4440 O O . THR A 1 572 ? -13.220 -4.826 -38.589 1.00 89.75 572 THR A O 1
ATOM 4443 N N . ILE A 1 573 ? -13.309 -2.571 -38.575 1.00 92.06 573 ILE A N 1
ATOM 4444 C CA . ILE A 1 573 ? -14.521 -2.437 -37.759 1.00 92.06 573 ILE A CA 1
ATOM 4445 C C . ILE A 1 573 ? -15.753 -2.486 -38.672 1.00 92.06 573 ILE A C 1
ATOM 4447 O O . ILE A 1 573 ? -15.897 -1.681 -39.587 1.00 92.06 573 ILE A O 1
ATOM 4451 N N . LYS A 1 574 ? -16.682 -3.413 -38.409 1.00 88.94 574 LYS A N 1
ATOM 4452 C CA . LYS A 1 574 ? -17.965 -3.511 -39.128 1.00 88.94 574 LYS A CA 1
ATOM 4453 C C . LYS A 1 574 ? -18.994 -2.528 -38.597 1.00 88.94 574 LYS A C 1
ATOM 4455 O O . LYS A 1 574 ? -19.738 -1.924 -39.368 1.00 88.94 574 LYS A O 1
ATOM 4460 N N . ARG A 1 575 ? -19.116 -2.443 -37.271 1.00 87.75 575 ARG A N 1
ATOM 4461 C CA . ARG A 1 575 ? -20.122 -1.611 -36.600 1.00 87.75 575 ARG A CA 1
ATOM 4462 C C . ARG A 1 575 ? -19.559 -1.049 -35.306 1.00 87.75 575 ARG A C 1
ATOM 4464 O O . ARG A 1 575 ? -18.989 -1.781 -34.506 1.00 87.75 575 ARG A O 1
ATOM 4471 N N . LEU A 1 576 ? -19.793 0.236 -35.081 1.00 90.50 576 LEU A N 1
ATOM 4472 C CA . LEU A 1 576 ? -19.420 0.943 -33.864 1.00 90.50 576 LEU A CA 1
ATOM 4473 C C . LEU A 1 576 ? -20.639 1.687 -33.322 1.00 90.50 576 LEU A C 1
ATOM 4475 O O . LEU A 1 576 ? -21.405 2.291 -34.075 1.00 90.50 576 LEU A O 1
ATOM 4479 N N . ARG A 1 577 ? -20.852 1.624 -32.006 1.00 88.81 577 ARG A N 1
ATOM 4480 C CA . ARG A 1 577 ? -21.929 2.367 -31.349 1.00 88.81 577 ARG A CA 1
ATOM 4481 C C . ARG A 1 577 ? -21.568 2.760 -29.924 1.00 88.81 577 ARG A C 1
ATOM 4483 O O . ARG A 1 577 ? -21.419 1.891 -29.069 1.00 88.81 577 ARG A O 1
ATOM 4490 N N . ILE A 1 578 ? -21.612 4.056 -29.618 1.00 90.50 578 ILE A N 1
ATOM 4491 C CA . ILE A 1 578 ? -21.507 4.552 -28.240 1.00 90.50 578 ILE A CA 1
ATOM 4492 C C . ILE A 1 578 ? -22.895 4.698 -27.618 1.00 90.50 578 ILE A C 1
ATOM 4494 O O . ILE A 1 578 ? -23.862 5.171 -28.227 1.00 90.50 578 ILE A O 1
ATOM 4498 N N . ALA A 1 579 ? -23.024 4.281 -26.363 1.00 87.69 579 ALA A N 1
ATOM 4499 C CA . ALA A 1 579 ? -24.244 4.464 -25.604 1.00 87.69 579 ALA A CA 1
ATOM 4500 C C . ALA A 1 579 ? -24.357 5.912 -25.118 1.00 87.69 579 ALA A C 1
ATOM 4502 O O . ALA A 1 579 ? -23.522 6.411 -24.370 1.00 87.69 579 ALA A O 1
ATOM 4503 N N . ARG A 1 580 ? -25.446 6.586 -25.499 1.00 86.56 580 ARG A N 1
ATOM 4504 C CA . ARG A 1 580 ? -25.740 7.975 -25.116 1.00 86.56 580 ARG A CA 1
ATOM 4505 C C . ARG A 1 580 ? -27.034 8.067 -24.303 1.00 86.56 580 ARG A C 1
ATOM 4507 O O . ARG A 1 580 ? -27.917 7.205 -24.374 1.00 86.56 580 ARG A O 1
ATOM 4514 N N . ASN A 1 581 ? -27.158 9.103 -23.480 1.00 81.44 581 ASN A N 1
ATOM 4515 C CA . ASN A 1 581 ? -28.383 9.398 -22.747 1.00 81.44 581 ASN A CA 1
ATOM 4516 C C . ASN A 1 581 ? -29.464 9.914 -23.714 1.00 81.44 581 ASN A C 1
ATOM 4518 O O . ASN A 1 581 ? -29.277 10.935 -24.366 1.00 81.44 581 ASN A O 1
ATOM 4522 N N . LYS A 1 582 ? -30.625 9.245 -23.755 1.00 73.25 582 LYS A N 1
ATOM 4523 C CA . LYS A 1 582 ? -31.767 9.599 -24.622 1.00 73.25 582 LYS A CA 1
ATOM 4524 C C . LYS A 1 582 ? -32.412 10.956 -24.323 1.00 73.25 582 LYS A C 1
ATOM 4526 O O . LYS A 1 582 ? -33.334 11.323 -25.036 1.00 73.25 582 LYS A O 1
ATOM 4531 N N . LYS A 1 583 ? -32.030 11.635 -23.237 1.00 68.69 583 LYS A N 1
ATOM 4532 C CA . LYS A 1 583 ? -32.520 12.979 -22.908 1.00 68.69 583 LYS A CA 1
ATOM 4533 C C . LYS A 1 583 ? -31.515 14.050 -23.310 1.00 68.69 583 LYS A C 1
ATOM 4535 O O . LYS A 1 583 ? -31.864 14.973 -24.034 1.00 68.69 583 LYS A O 1
ATOM 4540 N N . THR A 1 584 ? -30.266 13.897 -22.875 1.00 73.75 584 THR A N 1
ATOM 4541 C CA . THR A 1 584 ? -29.221 14.925 -23.003 1.00 73.75 584 THR A CA 1
ATOM 4542 C C . THR A 1 584 ? -28.269 14.712 -24.179 1.00 73.75 584 THR A C 1
ATOM 4544 O O . THR A 1 584 ? -27.482 15.599 -24.477 1.00 73.75 584 THR A O 1
ATOM 4547 N N . GLY A 1 585 ? -28.271 13.539 -24.819 1.00 74.94 585 GLY A N 1
ATOM 4548 C CA . GLY A 1 585 ? -27.343 13.190 -25.905 1.00 74.94 585 GLY A CA 1
ATOM 4549 C C . GLY A 1 585 ? -25.895 12.940 -25.479 1.00 74.94 585 GLY A C 1
ATOM 4550 O O . GLY A 1 585 ? -25.088 12.484 -26.291 1.00 74.94 585 GLY A O 1
ATOM 4551 N N . LYS A 1 586 ? -25.568 13.186 -24.205 1.00 80.19 586 LYS A N 1
ATOM 4552 C CA . LYS A 1 586 ? -24.236 12.952 -23.640 1.00 80.19 586 LYS A CA 1
ATOM 4553 C C . LYS A 1 586 ? -23.904 11.462 -23.615 1.00 80.19 586 LYS A C 1
ATOM 4555 O O . LYS A 1 586 ? -24.795 10.629 -23.415 1.00 80.19 586 LYS A O 1
ATOM 4560 N N . SER A 1 587 ? -22.626 11.142 -23.800 1.00 86.06 587 SER A N 1
ATOM 4561 C CA . SER A 1 587 ? -22.115 9.777 -23.683 1.00 86.06 587 SER A CA 1
ATOM 4562 C C . SER A 1 587 ? -22.355 9.216 -22.281 1.00 86.06 587 SER A C 1
ATOM 4564 O O . SER A 1 587 ? -22.351 9.943 -21.288 1.00 86.06 587 SER A O 1
ATOM 4566 N N . LYS A 1 588 ? -22.601 7.910 -22.211 1.00 88.25 588 LYS A N 1
ATOM 4567 C CA . LYS A 1 588 ? -22.600 7.133 -20.968 1.00 88.25 588 LYS A CA 1
ATOM 4568 C C . LYS A 1 588 ? -21.233 6.500 -20.690 1.00 88.25 588 LYS A C 1
ATOM 4570 O O . LYS A 1 588 ? -21.140 5.686 -19.779 1.00 88.25 588 LYS A O 1
ATOM 4575 N N . HIS A 1 589 ? -20.213 6.864 -21.469 1.00 89.38 589 HIS A N 1
ATOM 4576 C CA . HIS A 1 589 ? -18.837 6.380 -21.347 1.00 89.38 589 HIS A CA 1
ATOM 4577 C C . HIS A 1 589 ? -18.708 4.861 -21.551 1.00 89.38 589 HIS A C 1
ATOM 4579 O O . HIS A 1 589 ? -17.830 4.222 -20.980 1.00 89.38 589 HIS A O 1
ATOM 4585 N N . TYR A 1 590 ? -19.590 4.275 -22.367 1.00 93.31 590 TYR A N 1
ATOM 4586 C CA . TYR A 1 590 ? -19.448 2.905 -22.857 1.00 93.31 590 TYR A CA 1
ATOM 4587 C C . TYR A 1 590 ? -20.033 2.752 -24.263 1.00 93.31 590 TYR A C 1
ATOM 4589 O O . TYR A 1 590 ? -20.891 3.537 -24.678 1.00 93.31 590 TYR A O 1
ATOM 4597 N N . GLY A 1 591 ? -19.599 1.728 -24.986 1.00 92.69 591 GLY A N 1
ATOM 4598 C CA . GLY A 1 591 ? -19.995 1.435 -26.354 1.00 92.69 591 GLY A CA 1
ATOM 4599 C C . GLY A 1 591 ? -19.758 -0.021 -26.730 1.00 92.69 591 GLY A C 1
ATOM 4600 O O . GLY A 1 591 ? -19.322 -0.831 -25.913 1.00 92.69 591 GLY A O 1
ATOM 4601 N N . PHE A 1 592 ? -20.094 -0.342 -27.973 1.00 93.75 592 PHE A N 1
ATOM 4602 C CA . PHE A 1 592 ? -19.911 -1.661 -28.555 1.00 93.75 592 PHE A CA 1
ATOM 4603 C C . PHE A 1 592 ? -19.229 -1.541 -29.912 1.00 93.75 592 PHE A C 1
ATOM 4605 O O . PHE A 1 592 ? -19.605 -0.677 -30.711 1.00 93.75 592 PHE A O 1
ATOM 4612 N N . ILE A 1 593 ? -18.268 -2.425 -30.162 1.00 93.25 593 ILE A N 1
ATOM 4613 C CA . ILE A 1 593 ? -17.551 -2.552 -31.433 1.00 93.25 593 ILE A CA 1
ATOM 4614 C C . ILE A 1 593 ? -17.773 -3.954 -31.964 1.00 93.25 593 ILE A C 1
ATOM 4616 O O . ILE A 1 593 ? -17.714 -4.914 -31.210 1.00 93.25 593 ILE A O 1
ATOM 4620 N N . GLU A 1 594 ? -18.014 -4.088 -33.254 1.00 92.56 594 GLU A N 1
ATOM 4621 C CA . GLU A 1 594 ? -18.006 -5.371 -33.936 1.00 92.56 594 GLU A CA 1
ATOM 4622 C C . GLU A 1 594 ? -16.892 -5.390 -34.964 1.00 92.56 594 GLU A C 1
ATOM 4624 O O . GLU A 1 594 ? -16.896 -4.586 -35.899 1.00 92.56 594 GLU A O 1
ATOM 4629 N N . PHE A 1 595 ? -15.959 -6.317 -34.786 1.00 92.69 595 PHE A N 1
ATOM 4630 C CA . PHE A 1 595 ? -14.868 -6.543 -35.721 1.00 92.69 595 PHE A CA 1
ATOM 4631 C C . PHE A 1 595 ? -15.272 -7.536 -36.805 1.00 92.69 595 PHE A C 1
ATOM 4633 O O . PHE A 1 595 ? -16.164 -8.368 -36.632 1.00 92.69 595 PHE A O 1
ATOM 4640 N N . GLU A 1 596 ? -14.605 -7.444 -37.952 1.00 89.88 596 GLU A N 1
ATOM 4641 C CA . GLU A 1 596 ? -14.786 -8.405 -39.032 1.00 89.88 596 GLU A CA 1
ATOM 4642 C C . GLU A 1 596 ? -14.306 -9.813 -38.661 1.00 89.88 596 GLU A C 1
ATOM 4644 O O . GLU A 1 596 ? -15.003 -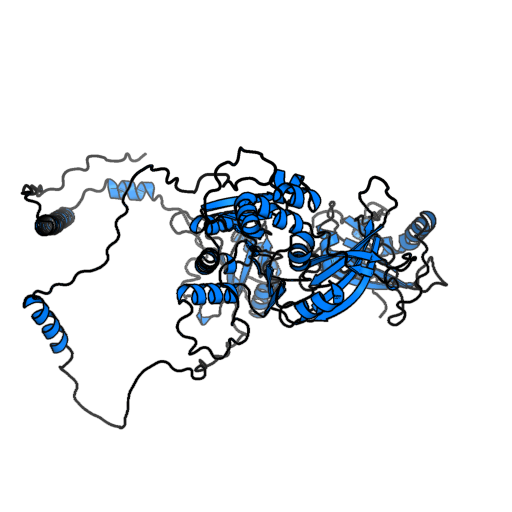10.780 -38.974 1.00 89.88 596 GLU A O 1
ATOM 4649 N N . SER A 1 597 ? -13.164 -9.907 -37.973 1.00 87.31 597 SER A N 1
ATOM 4650 C CA . SER A 1 597 ? -12.560 -11.167 -37.536 1.00 87.31 597 SER A CA 1
ATOM 4651 C C . SER A 1 597 ? -12.774 -11.402 -36.030 1.00 87.31 597 SER A C 1
ATOM 4653 O O . SER A 1 597 ? -12.503 -10.495 -35.235 1.00 87.31 597 SER A O 1
ATOM 4655 N N . PRO A 1 598 ? -13.222 -12.604 -35.609 1.00 87.56 598 PRO A N 1
ATOM 4656 C CA . PRO A 1 598 ? -13.356 -12.955 -34.192 1.00 87.56 598 PRO A CA 1
ATOM 4657 C C . PRO A 1 598 ? -11.997 -13.041 -33.479 1.00 87.56 598 PRO A C 1
ATOM 4659 O O . PRO A 1 598 ? -11.904 -12.720 -32.296 1.00 87.56 598 PRO A O 1
ATOM 4662 N N . GLU A 1 599 ? -10.928 -13.395 -34.198 1.00 85.25 599 GLU A N 1
ATOM 4663 C CA . GLU A 1 599 ? -9.567 -13.466 -33.649 1.00 85.25 599 GLU A CA 1
ATOM 4664 C C . GLU A 1 599 ? -9.070 -12.079 -33.229 1.00 85.25 599 GLU A C 1
ATOM 4666 O O . GLU A 1 599 ? -8.542 -11.903 -32.132 1.00 85.25 599 GLU A O 1
ATOM 4671 N N . VAL A 1 600 ? -9.328 -11.067 -34.065 1.00 86.56 600 VAL A N 1
ATOM 4672 C CA . VAL A 1 600 ? -9.003 -9.667 -33.757 1.00 86.56 600 VAL A CA 1
ATOM 4673 C C . VAL A 1 600 ? -9.787 -9.194 -32.538 1.00 86.56 600 VAL A C 1
ATOM 4675 O O . VAL A 1 600 ? -9.212 -8.572 -31.650 1.00 86.56 600 VAL A O 1
ATOM 4678 N N . ALA A 1 601 ? -11.080 -9.526 -32.446 1.00 88.12 601 ALA A N 1
ATOM 4679 C CA . ALA A 1 601 ? -11.886 -9.166 -31.283 1.00 88.12 601 ALA A CA 1
ATOM 4680 C C . ALA A 1 601 ? -11.298 -9.748 -29.984 1.00 88.12 601 ALA A C 1
ATOM 4682 O O . ALA A 1 601 ? -11.190 -9.029 -28.992 1.00 88.12 601 ALA A O 1
ATOM 4683 N N . LYS A 1 602 ? -10.853 -11.012 -29.995 1.00 87.31 602 LYS A N 1
ATOM 4684 C CA . LYS A 1 602 ? -10.203 -11.648 -28.840 1.00 87.31 602 LYS A CA 1
ATOM 4685 C C . LYS A 1 602 ? -8.912 -10.933 -28.440 1.00 87.31 602 LYS A C 1
ATOM 4687 O O . LYS A 1 602 ? -8.771 -10.550 -27.281 1.00 87.31 602 LYS A O 1
ATOM 4692 N N . ILE A 1 603 ? -8.025 -10.672 -29.401 1.00 86.62 603 ILE A N 1
ATOM 4693 C CA . ILE A 1 603 ? -6.759 -9.969 -29.148 1.00 86.62 603 ILE A CA 1
ATOM 4694 C C . ILE A 1 603 ? -7.028 -8.574 -28.575 1.00 86.62 603 ILE A C 1
ATOM 4696 O O . ILE A 1 603 ? -6.429 -8.192 -27.574 1.00 86.62 603 ILE A O 1
ATOM 4700 N N . VAL A 1 604 ? -7.962 -7.818 -29.158 1.00 88.62 604 VAL A N 1
ATOM 4701 C CA . VAL A 1 604 ? -8.334 -6.479 -28.673 1.00 88.62 604 VAL A CA 1
ATOM 4702 C C . VAL A 1 604 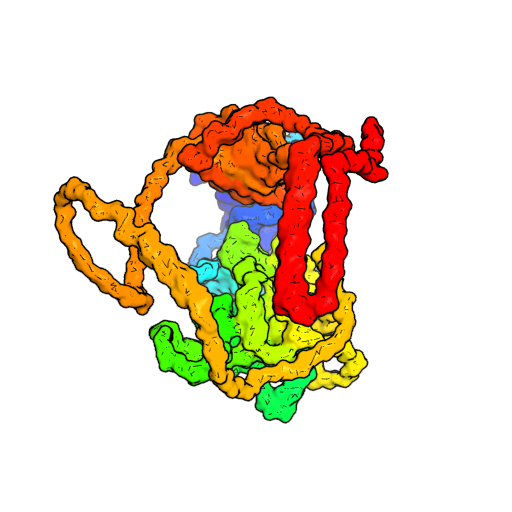? -8.935 -6.548 -27.266 1.00 88.62 604 VAL A C 1
ATOM 4704 O O . VAL A 1 604 ? -8.627 -5.700 -26.434 1.00 88.62 604 VAL A O 1
ATOM 4707 N N . ALA A 1 605 ? -9.755 -7.557 -26.962 1.00 89.56 605 ALA A N 1
ATOM 4708 C CA . ALA A 1 605 ? -10.304 -7.745 -25.621 1.00 89.56 605 ALA A CA 1
ATOM 4709 C C . ALA A 1 605 ? -9.224 -8.029 -24.570 1.00 89.56 605 ALA A C 1
ATOM 4711 O O . ALA A 1 605 ? -9.328 -7.511 -23.464 1.00 89.56 605 ALA A O 1
ATOM 4712 N N . GLU A 1 606 ? -8.201 -8.816 -24.897 1.00 84.81 606 GLU A N 1
ATOM 4713 C CA . GLU A 1 606 ? -7.109 -9.150 -23.975 1.00 84.81 606 GLU A CA 1
ATOM 4714 C C . GLU A 1 606 ? -6.115 -7.991 -23.812 1.00 84.81 606 GLU A C 1
ATOM 4716 O O . GLU A 1 606 ? -5.696 -7.686 -22.698 1.00 84.81 606 GLU A O 1
ATOM 4721 N N . THR A 1 607 ? -5.776 -7.309 -24.908 1.00 82.88 607 THR A N 1
ATOM 4722 C CA . THR A 1 607 ? -4.738 -6.263 -24.942 1.00 82.88 607 THR A CA 1
ATOM 4723 C C . THR A 1 607 ? -5.231 -4.887 -24.502 1.00 82.88 607 THR A C 1
ATOM 4725 O O . THR A 1 607 ? -4.475 -4.139 -23.889 1.00 82.88 607 THR A O 1
ATOM 4728 N N . MET A 1 608 ? -6.484 -4.528 -24.806 1.00 87.50 608 MET A N 1
ATOM 4729 C CA . MET A 1 608 ? -7.028 -3.194 -24.509 1.00 87.50 608 MET A CA 1
ATOM 4730 C C . MET A 1 608 ? -7.803 -3.147 -23.188 1.00 87.50 608 MET A C 1
ATOM 4732 O O . MET A 1 608 ? -8.240 -2.075 -22.758 1.00 87.50 608 MET A O 1
ATOM 4736 N N . HIS A 1 609 ? -7.990 -4.288 -22.519 1.00 84.31 609 HIS A N 1
ATOM 4737 C CA . HIS A 1 609 ? -8.554 -4.303 -21.176 1.00 84.31 609 HIS A CA 1
ATOM 4738 C C . HIS A 1 609 ? -7.557 -3.704 -20.182 1.00 84.31 609 HIS A C 1
ATOM 4740 O O . HIS A 1 609 ? -6.421 -4.150 -20.083 1.00 84.31 609 HIS A O 1
ATOM 4746 N N . ASN A 1 610 ? -8.001 -2.696 -19.432 1.00 84.75 610 ASN A N 1
ATOM 4747 C CA . ASN A 1 610 ? -7.188 -1.863 -18.545 1.00 84.75 610 ASN A CA 1
ATOM 4748 C C . ASN A 1 610 ? -6.116 -1.023 -19.258 1.00 84.75 610 ASN A C 1
ATOM 4750 O O . ASN A 1 610 ? -5.164 -0.574 -18.627 1.00 84.75 610 ASN A O 1
ATOM 4754 N N . TYR A 1 611 ? -6.286 -0.743 -20.551 1.00 84.69 611 TYR A N 1
ATOM 4755 C CA . TYR A 1 611 ? -5.448 0.236 -21.237 1.00 84.69 611 TYR A CA 1
ATOM 4756 C C . TYR A 1 611 ? -5.741 1.651 -20.715 1.00 84.69 611 TYR A C 1
ATOM 4758 O O . TYR A 1 611 ? -6.902 2.070 -20.674 1.00 84.69 611 TYR A O 1
ATOM 4766 N N . LEU A 1 612 ? -4.700 2.384 -20.308 1.00 84.12 612 LEU A N 1
ATOM 4767 C CA . LEU A 1 612 ? -4.823 3.757 -19.822 1.00 84.12 612 LEU A CA 1
ATOM 4768 C C . LEU A 1 612 ? -4.959 4.723 -21.004 1.00 84.12 612 LEU A C 1
ATOM 4770 O O . LEU A 1 612 ? -4.004 4.972 -21.735 1.00 84.12 612 LEU A O 1
ATOM 4774 N N . LEU A 1 613 ? -6.145 5.304 -21.164 1.00 79.94 613 LEU A N 1
ATOM 4775 C CA . LEU A 1 613 ? -6.444 6.306 -22.177 1.00 79.94 613 LEU A CA 1
ATOM 4776 C C . LEU A 1 613 ? -6.971 7.578 -21.505 1.00 79.94 613 LEU A C 1
ATOM 4778 O O . LEU A 1 613 ? -8.034 7.551 -20.890 1.00 79.94 613 LEU A O 1
ATOM 4782 N N . ALA A 1 614 ? -6.236 8.688 -21.640 1.00 72.75 614 ALA A N 1
ATOM 4783 C CA . ALA A 1 614 ? -6.604 10.008 -21.107 1.00 72.75 614 ALA A CA 1
ATOM 4784 C C . ALA A 1 614 ? -7.092 9.962 -19.643 1.00 72.75 614 ALA A C 1
ATOM 4786 O O . ALA A 1 614 ? -8.191 10.415 -19.343 1.00 72.75 614 ALA A O 1
ATOM 4787 N N . GLU A 1 615 ? -6.286 9.368 -18.753 1.00 80.81 615 GLU A N 1
ATOM 4788 C CA . GLU A 1 615 ? -6.572 9.185 -17.313 1.00 80.81 615 GLU A CA 1
ATOM 4789 C C . GLU A 1 615 ? -7.667 8.149 -16.973 1.00 80.81 615 GLU A C 1
ATOM 4791 O O . GLU A 1 615 ? -7.967 7.927 -15.799 1.00 80.81 615 GLU A O 1
ATOM 4796 N N . HIS A 1 616 ? -8.234 7.449 -17.963 1.00 74.00 616 HIS A N 1
ATOM 4797 C CA . HIS A 1 616 ? -9.206 6.373 -17.747 1.00 74.00 616 HIS A CA 1
ATOM 4798 C C . HIS A 1 616 ? -8.662 5.008 -18.180 1.00 74.00 616 HIS A C 1
ATOM 4800 O O . HIS A 1 616 ? -8.212 4.830 -19.307 1.00 74.00 616 HIS A O 1
ATOM 4806 N N . LEU A 1 617 ? -8.775 4.004 -17.308 1.00 85.44 617 LEU A N 1
ATOM 4807 C CA . LEU A 1 617 ? -8.532 2.604 -17.667 1.00 85.44 617 LEU A CA 1
ATOM 4808 C C . LEU A 1 617 ? -9.752 2.051 -18.414 1.00 85.44 617 LEU A C 1
ATOM 4810 O O . LEU A 1 617 ? -10.828 1.912 -17.818 1.00 85.44 617 LEU A O 1
ATOM 4814 N N . LEU A 1 618 ? -9.594 1.743 -19.702 1.00 89.44 618 LEU A N 1
ATOM 4815 C CA . LEU A 1 618 ? -10.661 1.193 -20.536 1.00 89.44 618 LEU A CA 1
ATOM 4816 C C . LEU A 1 618 ? -11.062 -0.208 -20.067 1.00 89.44 618 LEU A C 1
ATOM 4818 O O . LEU A 1 618 ? -10.222 -1.048 -19.762 1.00 89.44 618 LEU A O 1
ATOM 4822 N N . GLN A 1 619 ? -12.362 -0.494 -20.059 1.00 89.31 619 GLN A N 1
ATOM 4823 C CA . GLN A 1 619 ? -12.871 -1.833 -19.765 1.00 89.31 619 GLN A CA 1
ATOM 4824 C C . GLN A 1 619 ? -13.330 -2.498 -21.059 1.00 89.31 619 GLN A C 1
ATOM 4826 O O . GLN A 1 619 ? -14.456 -2.268 -21.494 1.00 89.31 619 GLN A O 1
ATOM 4831 N N . VAL A 1 620 ? -12.487 -3.336 -21.659 1.00 92.06 620 VAL A N 1
ATOM 4832 C CA . VAL A 1 620 ? -12.833 -4.063 -22.891 1.00 92.06 620 VAL A CA 1
ATOM 4833 C C . VAL A 1 620 ? -13.186 -5.509 -22.562 1.00 92.06 620 VAL A C 1
ATOM 4835 O O . VAL A 1 620 ? -12.470 -6.159 -21.810 1.00 92.06 620 VAL A O 1
ATOM 4838 N N . GLN A 1 621 ? -14.324 -6.007 -23.044 1.00 90.06 621 GLN A N 1
ATOM 4839 C CA . GLN A 1 621 ? -14.765 -7.385 -22.806 1.00 90.06 621 GLN A CA 1
ATOM 4840 C C . GLN A 1 621 ? -15.423 -7.971 -24.051 1.00 90.06 621 GLN A C 1
ATOM 4842 O O . GLN A 1 621 ? -16.209 -7.300 -24.722 1.00 90.06 621 GLN A O 1
ATOM 4847 N N . LEU A 1 622 ? -15.144 -9.244 -24.321 1.00 91.50 622 LEU A N 1
ATOM 4848 C CA . LEU A 1 622 ? -15.810 -10.008 -25.369 1.00 91.50 622 LEU A CA 1
ATOM 4849 C C . LEU A 1 622 ? -17.272 -10.259 -24.970 1.00 91.50 622 LEU A C 1
ATOM 4851 O O . LEU A 1 622 ? -17.555 -10.714 -23.860 1.00 91.50 622 LEU A O 1
ATOM 4855 N N . VAL A 1 623 ? -18.212 -9.961 -25.865 1.00 88.69 623 VAL A N 1
ATOM 4856 C CA . VAL A 1 623 ? -19.639 -10.212 -25.644 1.00 88.69 623 VAL A CA 1
ATOM 4857 C C . VAL A 1 623 ? -20.035 -11.464 -26.425 1.00 88.69 623 VAL A C 1
ATOM 4859 O O . VAL A 1 623 ? -20.013 -11.430 -27.657 1.00 88.69 623 VAL A O 1
ATOM 4862 N N . PRO A 1 624 ? -20.441 -12.555 -25.745 1.00 84.50 624 PRO A N 1
ATOM 4863 C CA . PRO A 1 624 ? -20.941 -13.745 -26.421 1.00 84.50 624 PRO A CA 1
ATOM 4864 C C . PRO A 1 624 ? -22.122 -13.402 -27.339 1.00 84.50 624 PRO A C 1
ATOM 4866 O O . PRO A 1 624 ? -22.975 -12.594 -26.940 1.00 84.50 624 PRO A O 1
ATOM 4869 N N . PRO A 1 625 ? -22.216 -14.003 -28.538 1.00 78.50 625 PRO A N 1
ATOM 4870 C CA . PRO A 1 625 ? -23.253 -13.676 -29.515 1.00 78.50 625 PRO A CA 1
ATOM 4871 C C . PRO A 1 625 ? -24.677 -13.862 -28.960 1.00 78.50 625 PRO A C 1
ATOM 4873 O O . PRO A 1 625 ? -25.579 -13.114 -29.334 1.00 78.50 625 PRO A O 1
ATOM 4876 N N . GLU A 1 626 ? -24.884 -14.760 -27.992 1.00 78.25 626 GLU A N 1
ATOM 4877 C CA . GLU A 1 626 ? -26.171 -14.989 -27.319 1.00 78.25 626 GLU A CA 1
ATOM 4878 C C . GLU A 1 626 ? -26.604 -13.810 -26.432 1.00 78.25 626 GLU A C 1
ATOM 4880 O O . GLU A 1 626 ? -27.794 -13.613 -26.181 1.00 78.25 626 GLU A O 1
ATOM 4885 N N . ARG A 1 627 ? -25.644 -13.015 -25.943 1.00 80.75 627 ARG A N 1
ATOM 4886 C CA . ARG A 1 627 ? -25.883 -11.845 -25.081 1.00 80.75 627 ARG A CA 1
ATOM 4887 C C . ARG A 1 627 ? -25.995 -10.541 -25.874 1.00 80.75 627 ARG A C 1
ATOM 4889 O O . ARG A 1 627 ? -26.342 -9.504 -25.301 1.00 80.75 627 ARG A O 1
ATOM 4896 N N . VAL A 1 628 ? -25.754 -10.571 -27.187 1.00 83.44 628 VAL A N 1
ATOM 4897 C CA . VAL A 1 628 ? -25.915 -9.409 -28.066 1.00 83.44 628 VAL A CA 1
ATOM 4898 C C . VAL A 1 628 ? -27.402 -9.185 -28.346 1.00 83.44 628 VAL A C 1
ATOM 4900 O O . VAL A 1 628 ? -28.058 -9.929 -29.070 1.00 83.44 628 VAL A O 1
ATOM 4903 N N . HIS A 1 629 ? -27.967 -8.121 -27.777 1.00 77.38 629 HIS A N 1
ATOM 4904 C CA . HIS A 1 629 ? -29.386 -7.825 -27.956 1.00 77.38 629 HIS A CA 1
ATOM 4905 C C . HIS A 1 629 ? -29.711 -7.493 -29.437 1.00 77.38 629 HIS A C 1
ATOM 4907 O O . HIS A 1 629 ? -29.076 -6.601 -30.003 1.00 77.38 629 HIS A O 1
ATOM 4913 N N . PRO A 1 630 ? -30.774 -8.052 -30.060 1.00 77.19 630 PRO A N 1
ATOM 4914 C CA . PRO A 1 630 ? -31.080 -7.858 -31.491 1.00 77.19 630 PRO A CA 1
ATOM 4915 C C . PRO A 1 630 ? -31.289 -6.402 -31.946 1.00 77.19 630 PRO A C 1
ATOM 4917 O O . PRO A 1 630 ? -31.228 -6.079 -33.129 1.00 77.19 630 PRO A O 1
ATOM 4920 N N . LYS A 1 631 ? -31.574 -5.487 -31.010 1.00 81.00 631 LYS A N 1
ATOM 4921 C CA . LYS A 1 631 ? -31.725 -4.041 -31.283 1.00 81.00 631 LYS A CA 1
ATOM 4922 C C . LYS A 1 631 ? -30.434 -3.232 -31.099 1.00 81.00 631 LYS A C 1
ATOM 4924 O O . LYS A 1 631 ? -30.491 -2.013 -31.262 1.00 81.00 631 LYS A O 1
ATOM 4929 N N . LEU A 1 632 ? -29.310 -3.864 -30.753 1.00 82.31 632 LEU A N 1
ATOM 4930 C CA . LEU A 1 632 ? -28.046 -3.182 -30.460 1.00 82.31 632 LEU A CA 1
ATOM 4931 C C . LEU A 1 632 ? -27.565 -2.328 -31.636 1.00 82.31 632 LEU A C 1
ATOM 4933 O O . LEU A 1 632 ? -27.132 -1.201 -31.436 1.00 82.31 632 LEU A O 1
ATOM 4937 N N . TRP A 1 633 ? -27.753 -2.802 -32.863 1.00 83.69 633 TRP A N 1
ATOM 4938 C CA . TRP A 1 633 ? -27.318 -2.100 -34.074 1.00 83.69 633 TRP A CA 1
ATOM 4939 C C . TRP A 1 633 ? -28.436 -1.304 -34.753 1.00 83.69 633 TRP A C 1
ATOM 4941 O O . TRP A 1 633 ? -28.265 -0.767 -35.842 1.00 83.69 633 TRP A O 1
ATOM 4951 N N . ARG A 1 634 ? -29.612 -1.189 -34.126 1.00 75.19 634 ARG A N 1
ATOM 4952 C CA . ARG A 1 634 ? -30.712 -0.411 -34.704 1.00 75.19 634 ARG A CA 1
ATOM 4953 C C . ARG A 1 634 ? -30.355 1.079 -34.679 1.00 75.19 634 ARG A C 1
ATOM 4955 O O . ARG A 1 634 ? -30.171 1.632 -33.592 1.00 75.19 634 ARG A O 1
ATOM 4962 N N . ALA A 1 635 ? -30.317 1.693 -35.865 1.00 65.44 635 ALA A N 1
ATOM 4963 C CA . ALA A 1 635 ? -29.989 3.104 -36.090 1.00 65.44 635 ALA A CA 1
ATOM 4964 C C . ALA A 1 635 ? -28.587 3.520 -35.593 1.00 65.44 635 ALA A C 1
ATOM 4966 O O . ALA A 1 635 ? -28.426 4.621 -35.075 1.00 65.44 635 ALA A O 1
ATOM 4967 N N . PHE A 1 636 ? -27.580 2.647 -35.734 1.00 63.75 636 PHE A N 1
ATOM 4968 C CA . PHE A 1 636 ? -26.202 2.945 -35.311 1.00 63.75 636 PHE A CA 1
ATOM 4969 C C . PHE A 1 636 ? -25.590 4.166 -36.031 1.00 63.75 636 PHE A C 1
ATOM 4971 O O . PHE A 1 636 ? -24.842 4.906 -35.411 1.00 63.75 636 PHE A O 1
ATOM 4978 N N . ASN A 1 637 ? -26.027 4.461 -37.263 1.00 60.56 637 ASN A N 1
ATOM 4979 C CA . ASN A 1 637 ? -25.614 5.645 -38.036 1.00 60.56 637 ASN A CA 1
ATOM 4980 C C . ASN A 1 637 ? -26.444 6.922 -37.768 1.00 60.56 637 ASN A C 1
ATOM 4982 O O . ASN A 1 637 ? -26.315 7.909 -38.490 1.00 60.56 637 ASN A O 1
ATOM 4986 N N . TYR A 1 638 ? -27.340 6.937 -36.774 1.00 64.31 638 TYR A N 1
ATOM 4987 C CA . TYR A 1 638 ? -28.186 8.104 -36.495 1.00 64.31 638 TYR A CA 1
ATOM 4988 C C . TYR A 1 638 ? -27.543 9.040 -35.460 1.00 64.31 638 TYR A C 1
ATOM 4990 O O . TYR A 1 638 ? -27.430 8.693 -34.283 1.00 64.31 638 TYR A O 1
ATOM 4998 N N . ARG A 1 639 ? -27.192 10.269 -35.865 1.00 60.75 639 ARG A N 1
ATOM 4999 C CA . ARG A 1 639 ? -26.744 11.324 -34.937 1.00 60.75 639 ARG A CA 1
ATOM 5000 C C . ARG A 1 639 ? -27.913 11.779 -34.051 1.00 60.75 639 ARG A C 1
ATOM 5002 O O . ARG A 1 639 ? -28.921 12.285 -34.543 1.00 60.75 639 ARG A O 1
ATOM 5009 N N . TYR A 1 640 ? -27.785 11.594 -32.735 1.00 66.31 640 TYR A N 1
ATOM 5010 C CA . TYR A 1 640 ? -28.815 11.983 -31.768 1.00 66.31 640 TYR A CA 1
ATOM 5011 C C . TYR A 1 640 ? -29.002 13.509 -31.744 1.00 66.31 640 TYR A C 1
ATOM 5013 O O . TYR A 1 640 ? -28.067 14.247 -31.442 1.00 66.31 640 TYR A O 1
ATOM 5021 N N . LYS A 1 641 ? -30.230 13.971 -32.005 1.00 64.56 641 LYS A N 1
ATOM 5022 C CA . LYS A 1 641 ? -30.648 15.364 -31.803 1.00 64.56 641 LYS A CA 1
ATOM 5023 C C . LYS A 1 641 ? -31.336 15.484 -30.434 1.00 64.56 641 LYS A C 1
ATOM 5025 O O . LYS A 1 641 ? -32.326 14.779 -30.223 1.00 64.56 641 LYS A O 1
ATOM 5030 N N . PRO A 1 642 ? -30.832 16.314 -29.501 1.00 63.66 642 PRO A N 1
ATOM 5031 C CA . PRO A 1 642 ? -31.495 16.553 -28.223 1.00 63.66 642 PRO A CA 1
ATOM 5032 C C . PRO A 1 642 ? -32.913 17.078 -28.434 1.00 63.66 642 PRO A C 1
ATOM 5034 O O . PRO A 1 642 ? -33.118 18.022 -29.189 1.00 63.66 642 PRO A O 1
ATOM 5037 N N . LEU A 1 643 ? -33.884 16.449 -27.775 1.00 67.94 643 LEU A N 1
ATOM 5038 C CA . LEU A 1 643 ? -35.242 16.979 -27.702 1.00 67.94 643 LEU A CA 1
ATOM 5039 C C . LEU A 1 643 ? -35.272 18.110 -26.673 1.00 67.94 643 LEU A C 1
ATOM 5041 O O . LEU A 1 643 ? -34.693 17.970 -25.591 1.00 67.94 643 LEU A O 1
ATOM 5045 N N . ASP A 1 644 ? -35.961 19.205 -26.989 1.00 74.75 644 ASP A N 1
ATOM 5046 C CA . ASP A 1 644 ? -36.183 20.289 -26.038 1.00 74.75 644 ASP A CA 1
ATOM 5047 C C . ASP A 1 644 ? -37.247 19.875 -25.012 1.00 74.75 644 ASP A C 1
ATOM 5049 O O . ASP A 1 644 ? -38.450 20.102 -25.158 1.00 74.75 644 ASP A O 1
ATOM 5053 N N . TRP A 1 645 ? -36.787 19.206 -23.956 1.00 68.19 645 TRP A N 1
ATOM 5054 C CA . TRP A 1 645 ? -37.639 18.771 -22.853 1.00 68.19 645 TRP A CA 1
ATOM 5055 C C . TRP A 1 645 ? -38.304 19.940 -22.136 1.00 68.19 645 TRP A C 1
ATOM 5057 O O . TRP A 1 645 ? -39.407 19.762 -21.627 1.00 68.19 645 TRP A O 1
ATOM 5067 N N . VAL A 1 646 ? -37.669 21.115 -22.106 1.00 78.12 646 VAL A N 1
ATOM 5068 C CA . VAL A 1 646 ? -38.230 22.304 -21.462 1.00 78.12 646 VAL A CA 1
ATOM 5069 C C . VAL A 1 646 ? -39.422 22.783 -22.273 1.00 78.12 646 VAL A C 1
ATOM 5071 O O . VAL A 1 646 ? -40.492 22.969 -21.701 1.00 78.12 646 VAL A O 1
ATOM 5074 N N . GLN A 1 647 ? -39.287 22.883 -23.594 1.00 79.56 647 GLN A N 1
ATOM 5075 C CA . GLN A 1 647 ? -40.399 23.227 -24.475 1.00 79.56 647 GLN A CA 1
ATOM 5076 C C . GLN A 1 647 ? -41.515 22.178 -24.411 1.00 79.56 647 GLN A C 1
ATOM 5078 O O . GLN A 1 647 ? -42.677 22.535 -24.233 1.00 79.56 647 GLN A O 1
ATOM 5083 N N . MET A 1 648 ? -41.184 20.883 -24.452 1.00 77.44 648 MET A N 1
ATOM 5084 C CA . MET A 1 648 ? -42.179 19.809 -24.331 1.00 77.44 648 MET A CA 1
ATOM 5085 C C . MET A 1 648 ? -42.904 19.825 -22.975 1.00 77.44 648 MET A C 1
ATOM 5087 O O . MET A 1 648 ? -44.119 19.651 -22.920 1.00 77.44 648 MET A O 1
ATOM 5091 N N . GLN A 1 649 ? -42.190 20.048 -21.866 1.00 77.69 649 GLN A N 1
ATOM 5092 C CA . GLN A 1 649 ? -42.793 20.147 -20.533 1.00 77.69 649 GLN A CA 1
ATOM 5093 C C . GLN A 1 649 ? -43.579 21.445 -20.355 1.00 77.69 649 GLN A C 1
ATOM 5095 O O . GLN A 1 649 ? -44.601 21.413 -19.679 1.00 77.69 649 GLN A O 1
ATOM 5100 N N . ARG A 1 650 ? -43.156 22.561 -20.964 1.00 80.25 650 ARG A N 1
ATOM 5101 C CA . ARG A 1 650 ? -43.937 23.806 -21.024 1.00 80.25 650 ARG A CA 1
ATOM 5102 C C . ARG A 1 650 ? -45.226 23.585 -21.804 1.00 80.25 650 ARG A C 1
ATOM 5104 O O . ARG A 1 650 ? -46.279 23.957 -21.306 1.00 80.25 650 ARG A O 1
ATOM 5111 N N . GLN A 1 651 ? -45.169 22.916 -22.955 1.00 80.81 651 GLN A N 1
ATOM 5112 C CA . GLN A 1 651 ? -46.350 22.560 -23.742 1.00 80.81 651 GLN A CA 1
ATOM 5113 C C . GLN A 1 651 ? -47.294 21.657 -22.946 1.00 80.81 651 GLN A C 1
ATOM 5115 O O . GLN A 1 651 ? -48.471 21.973 -22.828 1.00 80.81 651 GLN A O 1
ATOM 5120 N N . GLU A 1 652 ? -46.791 20.597 -22.313 1.00 80.12 652 GLU A N 1
ATOM 5121 C CA . GLU A 1 652 ? -47.610 19.700 -21.485 1.00 80.12 652 GLU A CA 1
ATOM 5122 C C . GLU A 1 652 ? -48.157 20.405 -20.225 1.00 80.12 652 GLU A C 1
ATOM 5124 O O . GLU A 1 652 ? -49.299 20.198 -19.806 1.00 80.12 652 GLU A O 1
ATOM 5129 N N . HIS A 1 653 ? -47.368 21.296 -19.619 1.00 78.25 653 HIS A N 1
ATOM 5130 C CA . HIS A 1 653 ? -47.799 22.110 -18.489 1.00 78.25 653 HIS A CA 1
ATOM 5131 C C . HIS A 1 653 ? -48.837 23.156 -18.898 1.00 78.25 653 HIS A C 1
ATOM 5133 O O . HIS A 1 653 ? -49.776 23.385 -18.145 1.00 78.25 653 HIS A O 1
ATOM 5139 N N . ASN A 1 654 ? -48.720 23.772 -20.068 1.00 82.69 654 ASN A N 1
ATOM 5140 C CA . ASN A 1 654 ? -49.669 24.769 -20.553 1.00 82.69 654 ASN A CA 1
ATOM 5141 C C . ASN A 1 654 ? -50.918 24.121 -21.166 1.00 82.69 654 ASN A C 1
ATOM 5143 O O . ASN A 1 654 ? -51.979 24.743 -21.158 1.00 82.69 654 ASN A O 1
ATOM 5147 N N . LYS A 1 655 ? -50.822 22.863 -21.621 1.00 83.44 655 LYS A N 1
ATOM 5148 C CA . LYS A 1 655 ? -51.934 22.079 -22.165 1.00 83.44 655 LYS A CA 1
ATOM 5149 C C . LYS A 1 655 ? -53.089 22.027 -21.172 1.00 83.44 655 LYS A C 1
ATOM 5151 O O . LYS A 1 655 ? -52.926 21.684 -19.991 1.00 83.44 655 LYS A O 1
ATOM 5156 N N . GLU A 1 656 ? -54.266 22.395 -21.657 1.00 79.12 656 GLU A N 1
ATOM 5157 C CA . GLU A 1 656 ? -55.490 22.394 -20.867 1.00 79.12 656 GLU A CA 1
ATOM 5158 C C . GLU A 1 656 ? -56.006 20.962 -20.711 1.00 79.12 656 GLU A C 1
ATOM 5160 O O . GLU A 1 656 ? -55.889 20.133 -21.615 1.00 79.12 656 GLU A O 1
ATOM 5165 N N . ARG A 1 657 ? -56.509 20.644 -19.514 1.00 79.25 657 ARG A N 1
ATOM 5166 C CA . ARG A 1 657 ? -56.984 19.290 -19.211 1.00 79.25 657 ARG A CA 1
ATOM 5167 C C . ARG A 1 657 ? -58.319 19.056 -19.898 1.00 79.25 657 ARG A C 1
ATOM 5169 O O . ARG A 1 657 ? -59.198 19.914 -19.845 1.00 79.25 657 ARG A O 1
ATOM 5176 N N . THR A 1 658 ? -58.494 17.868 -20.463 1.00 82.88 658 THR A N 1
ATOM 5177 C CA . THR A 1 658 ? -59.795 17.457 -20.997 1.00 82.88 658 THR A CA 1
ATOM 5178 C C . THR A 1 658 ? -60.798 17.196 -19.865 1.00 82.88 658 THR A C 1
ATOM 5180 O O . THR A 1 658 ? -60.421 16.968 -18.711 1.00 82.88 658 THR A O 1
ATOM 5183 N N . LEU A 1 659 ? -62.098 17.200 -20.181 1.00 80.31 659 LEU A N 1
ATOM 5184 C CA . LEU A 1 659 ? -63.159 16.957 -19.192 1.00 80.31 659 LEU A CA 1
ATOM 5185 C C . LEU A 1 659 ? -63.060 15.567 -18.538 1.00 80.31 659 LEU A C 1
ATOM 5187 O O . LEU A 1 659 ? -63.342 15.428 -17.348 1.00 80.31 659 LEU A O 1
ATOM 5191 N N . ASP A 1 660 ? -62.643 14.544 -19.291 1.00 80.62 660 ASP A N 1
ATOM 5192 C CA . ASP A 1 660 ? -62.486 13.180 -18.767 1.00 80.62 660 ASP A CA 1
ATOM 5193 C C . ASP A 1 660 ? -61.282 13.062 -17.818 1.00 80.62 660 ASP A C 1
ATOM 5195 O O . ASP A 1 660 ? -61.371 12.472 -16.740 1.00 80.62 660 ASP A O 1
ATOM 5199 N N . GLU A 1 661 ? -60.164 13.703 -18.164 1.00 81.38 661 GLU A N 1
ATOM 5200 C CA . GLU A 1 661 ? -58.984 13.775 -17.297 1.00 81.38 661 GLU A CA 1
ATOM 5201 C C . GLU A 1 661 ? -59.268 14.561 -16.011 1.00 81.38 661 GLU A C 1
ATOM 5203 O O . GLU A 1 661 ? -58.818 14.168 -14.932 1.00 81.38 661 GLU A O 1
ATOM 5208 N N . HIS A 1 662 ? -60.048 15.645 -16.102 1.00 82.38 662 HIS A N 1
ATOM 5209 C CA . HIS A 1 662 ? -60.485 16.415 -14.934 1.00 82.38 662 HIS A CA 1
ATOM 5210 C C . HIS A 1 662 ? -61.376 15.580 -14.011 1.00 82.38 662 HIS A C 1
ATOM 5212 O O . HIS A 1 662 ? -61.162 15.564 -12.799 1.00 82.38 662 HIS A O 1
ATOM 5218 N N . ARG A 1 663 ? -62.312 14.802 -14.569 1.00 82.31 663 ARG A N 1
ATOM 5219 C CA . ARG A 1 663 ? -63.166 13.889 -13.792 1.00 82.31 663 ARG A CA 1
ATOM 5220 C C . ARG A 1 663 ? -62.341 12.851 -13.031 1.00 82.31 663 ARG A C 1
ATOM 5222 O O . ARG A 1 663 ? -62.505 12.711 -11.820 1.00 82.31 663 ARG A O 1
ATOM 5229 N N . LYS A 1 664 ? -61.387 12.199 -13.705 1.00 86.00 664 LYS A N 1
ATOM 5230 C CA . LYS A 1 664 ? -60.464 11.227 -13.087 1.00 86.00 664 LYS A CA 1
ATOM 5231 C C . LYS A 1 664 ? -59.623 11.849 -11.971 1.00 86.00 664 LYS A C 1
ATOM 5233 O O . LYS A 1 664 ? -59.375 11.212 -10.945 1.00 86.00 664 LYS A O 1
ATOM 5238 N N . LEU A 1 665 ? -59.195 13.100 -12.142 1.00 81.81 665 LEU A N 1
ATOM 5239 C CA . LEU A 1 665 ? -58.468 13.838 -11.110 1.00 81.81 665 LEU A CA 1
ATOM 5240 C C . LEU A 1 665 ? -59.341 14.071 -9.868 1.00 81.81 665 LEU A C 1
ATOM 5242 O O . LEU A 1 665 ? -58.886 13.795 -8.755 1.00 81.81 665 LEU A O 1
ATOM 5246 N N . VAL A 1 666 ? -60.577 14.545 -10.055 1.00 84.19 666 VAL A N 1
ATOM 5247 C CA . VAL A 1 666 ? -61.536 14.797 -8.965 1.00 84.19 666 VAL A CA 1
ATOM 5248 C C . VAL A 1 666 ? -61.867 13.500 -8.221 1.00 84.19 666 VAL A C 1
ATOM 5250 O O . VAL A 1 666 ? -61.776 13.461 -6.994 1.00 84.19 666 VAL A O 1
ATOM 5253 N N . GLU A 1 667 ? -62.123 12.402 -8.935 1.00 85.88 667 GLU A N 1
ATOM 5254 C CA . GLU A 1 667 ? -62.315 11.076 -8.328 1.00 85.88 667 GLU A CA 1
ATOM 5255 C C . GLU A 1 667 ? -61.098 10.640 -7.495 1.00 85.88 667 GLU A C 1
ATOM 5257 O O . GLU A 1 667 ? -61.229 10.141 -6.371 1.00 85.88 667 GLU A O 1
ATOM 5262 N N . GLY A 1 668 ? -59.887 10.877 -8.007 1.00 87.12 668 GLY A N 1
ATOM 5263 C CA . GLY A 1 668 ? -58.642 10.609 -7.291 1.00 87.12 668 GLY A CA 1
ATOM 5264 C C . GLY A 1 668 ? -58.446 11.475 -6.040 1.00 87.12 668 GLY A C 1
ATOM 5265 O O . GLY A 1 668 ? -57.816 11.027 -5.076 1.00 87.12 668 GLY A O 1
ATOM 5266 N N . ILE A 1 669 ? -58.966 12.706 -6.026 1.00 85.50 669 ILE A N 1
ATOM 5267 C CA . ILE A 1 669 ? -58.964 13.593 -4.852 1.00 85.50 669 ILE A CA 1
ATOM 5268 C C . ILE A 1 669 ? -59.932 13.056 -3.795 1.00 85.50 669 ILE A C 1
ATOM 5270 O O . ILE A 1 669 ? -59.504 12.823 -2.664 1.00 85.50 669 ILE A O 1
ATOM 5274 N N . ILE A 1 670 ? -61.173 12.743 -4.175 1.00 86.06 670 ILE A N 1
ATOM 5275 C CA . ILE A 1 670 ? -62.197 12.189 -3.271 1.00 86.06 670 ILE A CA 1
ATOM 5276 C C . ILE A 1 670 ? -61.708 10.880 -2.635 1.00 86.06 670 ILE A C 1
ATOM 5278 O O . ILE A 1 670 ? -61.815 10.670 -1.425 1.00 86.06 670 ILE A O 1
ATOM 5282 N N . LYS A 1 671 ? -61.079 10.001 -3.425 1.00 88.19 671 LYS A N 1
ATOM 5283 C CA . LYS A 1 671 ? -60.535 8.730 -2.924 1.00 88.19 671 LYS A CA 1
ATOM 5284 C C . LYS A 1 671 ? -59.397 8.926 -1.920 1.00 88.19 671 LYS A C 1
ATOM 5286 O O . LYS A 1 671 ? -59.293 8.166 -0.953 1.00 88.19 671 LYS A O 1
ATOM 5291 N N . ARG A 1 672 ? -58.523 9.914 -2.141 1.00 88.75 672 ARG A N 1
ATOM 5292 C CA . ARG A 1 672 ? -57.447 10.257 -1.195 1.00 88.75 672 ARG A CA 1
ATOM 5293 C C . ARG A 1 672 ? -58.002 10.879 0.080 1.00 88.75 672 ARG A C 1
ATOM 5295 O O . ARG A 1 672 ? -57.521 10.525 1.155 1.00 88.75 672 ARG A O 1
ATOM 5302 N N . ASP A 1 673 ? -59.024 11.719 -0.032 1.00 85.88 673 ASP A N 1
ATOM 5303 C CA . ASP A 1 673 ? -59.691 12.326 1.116 1.00 85.88 673 ASP A CA 1
ATOM 5304 C C . ASP A 1 673 ? -60.383 11.275 1.993 1.00 85.88 673 ASP A C 1
ATOM 5306 O O . ASP A 1 673 ? -60.129 11.208 3.191 1.00 85.88 673 ASP A O 1
ATOM 5310 N N . SER A 1 674 ? -61.109 10.326 1.393 1.00 85.25 674 SER A N 1
ATOM 5311 C CA . SER A 1 674 ? -61.700 9.194 2.125 1.00 85.25 674 SER A CA 1
ATOM 5312 C C . SER A 1 674 ? -60.652 8.381 2.903 1.00 85.25 674 SER A C 1
ATOM 5314 O O . SER A 1 674 ? -60.869 8.004 4.056 1.00 85.25 674 SER A O 1
ATOM 5316 N N . ARG A 1 675 ? -59.470 8.139 2.312 1.00 89.06 675 ARG A N 1
ATOM 5317 C CA . ARG A 1 675 ? -58.348 7.479 3.009 1.00 89.06 675 ARG A CA 1
ATOM 5318 C C . ARG A 1 675 ? -57.748 8.345 4.115 1.00 89.06 675 ARG A C 1
ATOM 5320 O O . ARG A 1 675 ? -57.213 7.806 5.078 1.00 89.06 675 ARG A O 1
ATOM 5327 N N . ARG A 1 676 ? -57.761 9.670 3.965 1.00 84.12 676 ARG A N 1
ATOM 5328 C CA . ARG A 1 676 ? -57.304 10.606 4.996 1.00 84.12 676 ARG A CA 1
ATOM 5329 C C . ARG A 1 676 ? -58.269 10.607 6.182 1.00 84.12 676 ARG A C 1
ATOM 5331 O O . ARG A 1 676 ? -57.797 10.389 7.289 1.00 84.12 676 ARG A O 1
ATOM 5338 N N . ARG A 1 677 ? -59.580 10.733 5.950 1.00 84.62 677 ARG A N 1
ATOM 5339 C CA . ARG A 1 677 ? -60.613 10.711 7.004 1.00 84.62 677 ARG A CA 1
ATOM 5340 C C . ARG A 1 677 ? -60.539 9.444 7.857 1.00 84.62 677 ARG A C 1
ATOM 5342 O O . ARG A 1 677 ? -60.420 9.538 9.068 1.00 84.62 677 ARG A O 1
ATOM 5349 N N . LYS A 1 678 ? -60.432 8.271 7.221 1.00 87.00 678 LYS A N 1
ATOM 5350 C CA . LYS A 1 678 ? -60.256 6.985 7.929 1.00 87.00 678 LYS A CA 1
ATOM 5351 C C . LYS A 1 678 ? -59.001 6.922 8.807 1.00 87.00 678 LYS A C 1
ATOM 5353 O O . LYS A 1 678 ? -58.997 6.220 9.808 1.00 87.00 678 LYS A O 1
ATOM 5358 N N . ARG A 1 679 ? -57.919 7.611 8.422 1.00 88.00 679 ARG A N 1
ATOM 5359 C CA . ARG A 1 679 ? -56.688 7.678 9.231 1.00 88.00 679 ARG A CA 1
ATOM 5360 C C . ARG A 1 679 ? -56.832 8.626 10.420 1.00 88.00 679 ARG A C 1
ATOM 5362 O O . ARG A 1 679 ? -56.282 8.321 11.466 1.00 88.00 679 ARG A O 1
ATOM 5369 N N . ILE A 1 680 ? -57.551 9.737 10.255 1.00 84.19 680 ILE A N 1
ATOM 5370 C CA . ILE A 1 680 ? -57.842 10.696 11.334 1.00 84.19 680 ILE A CA 1
ATOM 5371 C C . ILE A 1 680 ? -58.747 10.036 12.383 1.00 84.19 680 ILE A C 1
ATOM 5373 O O . ILE A 1 680 ? -58.432 10.068 13.567 1.00 84.19 680 ILE A O 1
ATOM 5377 N N . GLU A 1 681 ? -59.790 9.335 11.932 1.00 85.00 681 GLU A N 1
ATOM 5378 C CA . GLU A 1 681 ? -60.694 8.557 12.788 1.00 85.00 681 GLU A CA 1
ATOM 5379 C C . GLU A 1 681 ? -59.950 7.445 13.546 1.00 85.00 681 GLU A C 1
ATOM 5381 O O . GLU A 1 681 ? -60.084 7.319 14.759 1.00 85.00 681 GLU A O 1
ATOM 5386 N N . ALA A 1 682 ? -59.090 6.678 12.862 1.00 87.31 682 ALA A N 1
ATOM 5387 C CA . ALA A 1 682 ? -58.275 5.642 13.504 1.00 87.31 682 ALA A CA 1
ATOM 5388 C C . ALA A 1 682 ? -57.258 6.199 14.518 1.00 87.31 682 ALA A C 1
ATOM 5390 O O . ALA A 1 682 ? -56.837 5.472 15.414 1.00 87.31 682 ALA A O 1
ATOM 5391 N N . ALA A 1 683 ? -56.859 7.465 14.377 1.00 84.25 683 ALA A N 1
ATOM 5392 C CA . ALA A 1 683 ? -55.987 8.158 15.320 1.00 84.25 683 ALA A CA 1
ATOM 5393 C C . ALA A 1 683 ? -56.753 8.766 16.513 1.00 84.25 683 ALA A C 1
ATOM 5395 O O . ALA A 1 683 ? -56.123 9.359 17.383 1.00 84.25 683 ALA A O 1
ATOM 5396 N N . GLY A 1 684 ? -58.086 8.629 16.561 1.00 86.06 684 GLY A N 1
ATOM 5397 C CA . GLY A 1 684 ? -58.925 9.134 17.652 1.00 86.06 684 GLY A CA 1
ATOM 5398 C C . GLY A 1 684 ? -59.048 10.658 17.697 1.00 86.06 684 GLY A C 1
ATOM 5399 O O . GLY A 1 684 ? -59.357 11.212 18.747 1.00 86.06 684 GLY A O 1
ATOM 5400 N N . ILE A 1 685 ? -58.771 11.343 16.583 1.00 82.25 685 ILE A N 1
ATOM 5401 C CA . ILE A 1 685 ? -58.818 12.805 16.505 1.00 82.25 685 ILE A CA 1
ATOM 5402 C C . ILE A 1 685 ? -60.237 13.230 16.119 1.00 82.25 685 ILE A C 1
ATOM 5404 O O . ILE A 1 685 ? -60.703 12.900 15.027 1.00 82.25 685 ILE A O 1
ATOM 5408 N N . ASP A 1 686 ? -60.894 13.990 16.996 1.00 80.94 686 ASP A N 1
ATOM 5409 C CA . ASP A 1 686 ? -62.220 14.560 16.749 1.00 80.94 686 ASP A CA 1
ATOM 5410 C C . ASP A 1 686 ? -62.110 15.797 15.845 1.00 80.94 686 ASP A C 1
ATOM 5412 O O . ASP A 1 686 ? -61.918 16.927 16.296 1.00 80.94 686 ASP A O 1
ATOM 5416 N N . TYR A 1 687 ? -62.102 15.558 14.532 1.00 81.38 687 TYR A N 1
ATOM 5417 C CA . TYR A 1 687 ? -62.009 16.605 13.521 1.00 81.38 687 TYR A CA 1
ATOM 5418 C C . TYR A 1 687 ? -62.902 16.301 12.318 1.00 81.38 687 TYR A C 1
ATOM 5420 O O . TYR A 1 687 ? -62.657 15.363 11.549 1.00 81.38 687 TYR A O 1
ATOM 5428 N N . GLU A 1 688 ? -63.905 17.150 12.108 1.00 77.38 688 GLU A N 1
ATOM 5429 C CA . GLU A 1 688 ? -64.819 17.055 10.976 1.00 77.38 688 GLU A CA 1
ATOM 5430 C C . GLU A 1 688 ? -64.231 17.765 9.745 1.00 77.38 688 GLU A C 1
ATOM 5432 O O . GLU A 1 688 ? -64.116 18.990 9.681 1.00 77.38 688 GLU A O 1
ATOM 5437 N N . CYS A 1 689 ? -63.799 16.981 8.750 1.00 77.56 689 CYS A N 1
ATOM 5438 C CA . CYS A 1 689 ? -63.239 17.530 7.514 1.00 77.56 689 CYS A CA 1
ATOM 5439 C C . CYS A 1 689 ? -64.360 18.101 6.623 1.00 77.56 689 CYS A C 1
ATOM 5441 O O . CYS A 1 689 ? -65.236 17.324 6.219 1.00 77.56 689 CYS A O 1
ATOM 5443 N N . PRO A 1 690 ? -64.298 19.385 6.216 1.00 81.50 690 PRO A N 1
ATOM 5444 C CA . PRO A 1 690 ? -65.300 19.972 5.331 1.00 81.50 690 PRO A CA 1
ATOM 5445 C C . PRO A 1 690 ? -65.381 19.236 3.985 1.00 81.50 690 PRO A C 1
ATOM 5447 O O . PRO A 1 690 ? -64.423 18.598 3.532 1.00 81.50 690 PRO A O 1
ATOM 5450 N N . GLU A 1 691 ? -66.547 19.289 3.341 1.00 76.19 691 GLU A N 1
ATOM 5451 C CA . GLU A 1 691 ? -66.756 18.656 2.038 1.00 76.19 691 GLU A CA 1
ATOM 5452 C C . GLU A 1 691 ? -65.893 19.313 0.957 1.00 76.19 691 GLU A C 1
ATOM 5454 O O . GLU A 1 691 ? -65.798 20.537 0.848 1.00 76.19 691 GLU A O 1
ATOM 5459 N N . ILE A 1 692 ? -65.243 18.484 0.135 1.00 77.00 692 ILE A N 1
ATOM 5460 C CA . ILE A 1 692 ? -64.453 18.983 -0.989 1.00 77.00 692 ILE A CA 1
ATOM 5461 C C . ILE A 1 692 ? -65.421 19.433 -2.083 1.00 77.00 692 ILE A C 1
ATOM 5463 O O . ILE A 1 692 ? -65.946 18.613 -2.835 1.00 77.00 692 ILE A O 1
ATOM 5467 N N . VAL A 1 693 ? -65.614 20.745 -2.202 1.00 67.75 693 VAL A N 1
ATOM 5468 C CA . VAL A 1 693 ? -66.373 21.351 -3.300 1.00 67.75 693 VAL A CA 1
ATOM 5469 C C . VAL A 1 693 ? -65.485 21.383 -4.549 1.00 67.75 693 VAL A C 1
ATOM 5471 O O . VAL A 1 693 ? -64.656 22.274 -4.728 1.00 67.75 693 VAL A O 1
ATOM 5474 N N . GLY A 1 694 ? -65.598 20.363 -5.401 1.00 62.00 694 GLY A N 1
ATOM 5475 C CA . GLY A 1 694 ? -64.905 20.310 -6.691 1.00 62.00 694 GLY A CA 1
ATOM 5476 C C . GLY A 1 694 ? -65.751 20.924 -7.809 1.00 62.00 694 GLY A C 1
ATOM 5477 O O . GLY A 1 694 ? -66.900 20.532 -7.990 1.00 62.00 694 GLY A O 1
ATOM 5478 N N . SER A 1 695 ? -65.194 21.849 -8.598 1.00 63.91 695 SER A N 1
ATOM 5479 C CA . SER A 1 695 ? -65.862 22.347 -9.807 1.00 63.91 695 SER A CA 1
ATOM 5480 C C . SER A 1 695 ? -65.930 21.250 -10.877 1.00 63.91 695 SER A C 1
ATOM 5482 O O . SER A 1 695 ? -64.942 20.557 -11.139 1.00 63.91 695 SER A O 1
ATOM 5484 N N . SER A 1 696 ? -67.083 21.103 -11.539 1.00 62.94 696 SER A N 1
ATOM 5485 C CA . SER A 1 696 ? -67.282 20.117 -12.616 1.00 62.94 696 SER A CA 1
ATOM 5486 C C . SER A 1 696 ? -66.477 20.431 -13.882 1.00 62.94 696 SER A C 1
ATOM 5488 O O . SER A 1 696 ? -66.272 19.545 -14.712 1.00 62.94 696 SER A O 1
ATOM 5490 N N . GLN A 1 697 ? -65.988 21.668 -14.012 1.00 68.50 697 GLN A N 1
ATOM 5491 C CA . GLN A 1 697 ? -65.161 22.115 -15.127 1.00 68.50 697 GLN A CA 1
ATOM 5492 C C . GLN A 1 697 ? -63.708 22.398 -14.705 1.00 68.50 697 GLN A C 1
ATOM 5494 O O . GLN A 1 697 ? -63.475 22.869 -13.581 1.00 68.50 697 GLN A O 1
ATOM 5499 N N . PRO A 1 698 ? -62.731 22.114 -15.590 1.00 68.31 698 PRO A N 1
ATOM 5500 C CA . PRO A 1 698 ? -61.328 22.425 -15.363 1.00 68.31 698 PRO A CA 1
ATOM 5501 C C . PRO A 1 698 ? -61.122 23.942 -15.358 1.00 68.31 698 PRO A C 1
ATOM 5503 O O . PRO A 1 698 ? -61.392 24.628 -16.338 1.00 68.31 698 PRO A O 1
ATOM 5506 N N . VAL A 1 699 ? -60.629 24.468 -14.239 1.00 67.38 699 VAL A N 1
ATOM 5507 C CA . VAL A 1 699 ? -60.250 25.881 -14.118 1.00 67.38 699 VAL A CA 1
ATOM 5508 C C . VAL A 1 699 ? -58.923 26.106 -14.860 1.00 67.38 699 VAL A C 1
ATOM 5510 O O . VAL A 1 699 ? -58.029 25.254 -14.749 1.00 67.38 699 VAL A O 1
ATOM 5513 N N . PRO A 1 700 ? -58.748 27.226 -15.590 1.00 67.56 700 PRO A N 1
ATOM 5514 C CA . PRO A 1 700 ? -57.481 27.544 -16.239 1.00 67.56 700 PRO A CA 1
ATOM 5515 C C . PRO A 1 700 ? -56.319 27.557 -15.234 1.00 67.56 700 PRO A C 1
ATOM 5517 O O . PRO A 1 700 ? -56.453 27.989 -14.085 1.00 67.56 700 PRO A O 1
ATOM 5520 N N . LYS A 1 701 ? -55.157 27.048 -15.662 1.00 69.19 701 LYS A N 1
ATOM 5521 C CA . LYS A 1 701 ? -53.951 26.991 -14.824 1.00 69.19 701 LYS A CA 1
ATOM 5522 C C . LYS A 1 701 ? -53.494 28.417 -14.492 1.00 69.19 701 LYS A C 1
ATOM 5524 O O . LYS A 1 701 ? -53.336 29.236 -15.389 1.00 69.19 701 LYS A O 1
ATOM 5529 N N . LYS A 1 702 ? -53.255 28.692 -13.203 1.00 65.00 702 LYS A N 1
ATOM 5530 C CA . LYS A 1 702 ? -52.860 30.021 -12.689 1.00 65.00 702 LYS A CA 1
ATOM 5531 C C . LYS A 1 702 ? -51.485 30.497 -13.169 1.00 65.00 702 LYS A C 1
ATOM 5533 O O . LYS A 1 702 ? -51.196 31.681 -13.084 1.00 65.00 702 LYS A O 1
ATOM 5538 N N . ILE A 1 703 ? -50.643 29.578 -13.633 1.00 72.75 703 ILE A N 1
ATOM 5539 C CA . ILE A 1 703 ? -49.307 29.859 -14.156 1.00 72.75 703 ILE A CA 1
ATOM 5540 C C . ILE A 1 703 ? -49.255 29.239 -15.553 1.00 72.75 703 ILE A C 1
ATOM 5542 O O . ILE A 1 703 ? -49.456 28.031 -15.691 1.00 72.75 703 ILE A O 1
ATOM 5546 N N . LYS A 1 704 ? -49.022 30.065 -16.574 1.00 76.56 704 LYS A N 1
ATOM 5547 C CA . LYS A 1 704 ? -48.658 29.644 -17.932 1.00 76.56 704 LYS A CA 1
ATOM 5548 C C . LYS A 1 704 ? -47.233 30.144 -18.179 1.00 76.56 704 LYS A C 1
ATOM 5550 O O . LYS A 1 704 ? -46.902 31.246 -17.757 1.00 76.56 704 LYS A O 1
ATOM 5555 N N . PHE A 1 705 ? -46.385 29.310 -18.769 1.00 76.38 705 PHE A N 1
ATOM 5556 C CA . PHE A 1 705 ? -45.013 29.698 -19.118 1.00 76.38 705 PHE A CA 1
ATOM 5557 C C . PHE A 1 705 ? -44.983 30.231 -20.552 1.00 76.38 705 PHE A C 1
ATOM 5559 O O . PHE A 1 705 ? -45.567 29.587 -21.423 1.00 76.38 705 PHE A O 1
ATOM 5566 N N . ASP A 1 706 ? -44.313 31.357 -20.792 1.00 71.88 706 ASP A N 1
ATOM 5567 C CA . ASP A 1 706 ? -44.223 31.967 -22.124 1.00 71.88 706 ASP A CA 1
ATOM 5568 C C . ASP A 1 706 ? -43.401 31.110 -23.108 1.00 71.88 706 ASP A C 1
ATOM 5570 O O . ASP A 1 706 ? -42.477 30.382 -22.720 1.00 71.88 706 ASP A O 1
ATOM 5574 N N . GLU A 1 707 ? -43.738 31.197 -24.400 1.00 60.25 707 GLU A N 1
ATOM 5575 C CA . GLU A 1 707 ? -43.080 30.485 -25.513 1.00 60.25 707 GLU A CA 1
ATOM 5576 C C . GLU A 1 707 ? -41.788 31.183 -25.982 1.00 60.25 707 GLU A C 1
ATOM 5578 O O . GLU A 1 707 ? -41.540 31.304 -27.179 1.00 60.25 707 GLU A O 1
ATOM 5583 N N . GLY A 1 708 ? -40.992 31.681 -25.031 1.00 55.78 708 GLY A N 1
ATOM 5584 C CA . GLY A 1 708 ? -39.680 32.285 -25.286 1.00 55.78 708 GLY A CA 1
ATOM 5585 C C . GLY A 1 708 ? -38.597 31.259 -25.566 1.00 55.78 708 GLY A C 1
ATOM 5586 O O . GLY A 1 708 ? -38.532 30.262 -24.793 1.00 55.78 708 GLY A O 1
#

Radius of gyration: 35.48 Å; chains: 1; bounding box: 108×76×77 Å

pLDDT: mean 75.45, std 20.36, range [21.73, 98.0]

Foldseek 3Di:
DDDDLVVLQDADAFDKDKDKDAQPLDCDDLLRIKIKIKTFHNDDDDDQFAEAEEEQAAQCCPQCLNPDSVSVNCVQVVDPPRGRMYMYIYGDRPDPPDPDDPPDDPCDPVNVVVSCVVCQVVSQSNHHNSNPPPHRDDHHYDYDDDQWPHKDWDDWDQWPQLGIKTKMKTWGQDPDPPRPDIWIKIFIDRPLASPDTQAIFTWDFPDPDDPRVNPTDTDTDLLAGPDLCLLLLLLLCVLLLVVCLVCVVVVHAFEEEEEDCQLNSNVSNCCPQVVHQYEYEDATVVSVVCSVPPVVDDDPVGRYHYDYHHSLVVLLVLLVDLVVDPPDPDDDPPDPRCPPDQQEGQEYEYSDFDSDSLLPGFPPDPVCLDLSSLQSVLSSYDQFHKYKTKGQDPDPVRVVSSVVSLVVRADFWKWFDSPPVGIIIIMGGNDDRDPCPPPPPRPVNVSSVVRHPVVSSVRIGTDDDPDDDDPDPPDDDDDDDDDDDDDDDDDDDDDPVVVVVVVVVPVVPDDDDDDDDDDDYDDDDDDDDDDDDDDDDPDDDPLADFQKKKKAQADFPCDDVNCCVVLCVLHDWPAKAFDADLAPRGTPRMIMTGGPHSVSLVVCQVPQQQPQDPNTGMHMDGDRPVRPDPCRRPPRVDRRDHDPVVLVVLCVVQDFDDLVRLVVVVVVVVVVVVVVVVVCVVVVHPDDDDDPDDDSDGDHDPDHDDPD

Sequence (708 aa):
MALDISCFQTLAPSRYVTFTIPNPCRRNSAHRLLRIAVLDSPLHRDGQPRVAAILVPENRERDWIFCTESGHLQLLLSNTPDFSRLILVGCESSDGRHGLLALHLHRSAEAQNALEEAIGPLLLALLPKICFDNGIPEVPILRYEDDLISSAMIEKCTGDYVGEMLIEDVELESEGPKSEEREFRRRLRFRRMPNLVQTQVRIVPESDVGTDIGKAMFKIDSWVLVHPYLAPMVASLNLVSTHIEDQFRVGLRLKVLCLGVGGGALVSFLKGQLGFKVVGVEIDDEVLRVARQYFGLEEDGEMISIIRGDAIEVVKKLSCQRMKGNSVASDCNDLNDLDGIETQFDVIMVDIDSGDTRNGSMAPPLEFMERSVLSALRSILCESGIVAVNVIPSNRSFYESLLCAFREVFCDLYEIDVGNKENFVLIATVTSIADCSGNYGSSLLMKLKSVISGAYIDSIKKARSRGRFCYDKSVTSTEWFISPRSALTDAKMGAKAKKLMQKALKKASSKNSSLSVTKTDAADFLPLEGGPARKLPEQQVREDAATVLYIGRIPHGFYEEEIEGFFGQFGTIKRLRIARNKKTGKSKHYGFIEFESPEVAKIVAETMHNYLLAEHLLQVQLVPPERVHPKLWRAFNYRYKPLDWVQMQRQEHNKERTLDEHRKLVEGIIKRDSRRRKRIEAAGIDYECPEIVGSSQPVPKKIKFDEG